Protein AF-A0A5J4S7I5-F1 (afdb_monomer_lite)

Radius of gyration: 50.74 Å; chains: 1; bounding box: 81×91×160 Å

Secondary structure (DSSP, 8-state):
--------------------------PPP-EEEE--S-EEE-TTS--SS--EEEEEESSS-EEEEESSTTEEEEE-SSEEEEEEPPP-SSSPPPPEEEEEEETTSPPEEEEEEEPPP-PPPP-EEEEEEEE--S--EEETTPPP--TT-EEEEEESSS--EEEPP-GGGEE---SS-EEEEEEEEETTEEEEEEEEEE---PPEEEEE-SS-EEEEEEE--SSEEEEEESSTTEEES-SEEESSEEEEEEE----SSS-EEEEEEEE-SSSPEEEEEEEPPPP------EEE-TTS-EESS--TT--B--TT-EEEEE--SSSS-EEEEEEEES--TTTTBTTSHHHHHHHHHHHHHHHSTTGGGGGGGEEEEEE----S--S-TTB-TT--B--GGGTHIIIIIHHHHHT-TTS-GGGSGGGEEEEEEESS-----EEESSSEEEEEE-BTT-S-HHHHIIIIIIIIIIT-PPP-PPPPS---TTS--S-------SS----SS---TTSBSSHHHHHHHHHHHTSTT-HHHHHHHTT-EEEE--TTSSS--EEEE--SS-TTTSTT-----HHHHHHHHHHHHHHTT----HHHHHHHHHHHTGGG-S-HHHHTT-TT---SSPBPPTTS--TTGGG--

pLDDT: mean 78.35, std 19.62, range [24.8, 98.38]

Sequence (641 aa):
MKKVYHLVVIATAALITFGGCNEDKDEAAMLTVSPVDAVEFAADGTTTSAVTFTVTTNQSEWDATSNQTWLTVKKSATSFTLSAEAHTSTTAPEAATVTVTAGTAQAITINVTQAAYVPGAPELQSIAVTAPPAKTNYNVGDVIDLAGLVVTGTYNIGEPQALTVTDADVTYDFSTAGAKTVTITIGGKTTTFDVVVDEIISPTFISALSAEGQYAHTIIADGAWTASSSESWCDLSHASGSGNATLTIHVAAHTEKTPRSATITITGAGEPYSITVAQMPVFVIDRNLSWTEADGTPHTTIPADKNQWNNGEVLEYKKATKGAGVNLVIIGDAFNQMELAVGSVYETSSKELADMFLRMPVVRDYQEYFNIYILMWNFNKSGLFNEYPDGSFENLLGGKAYTVFNPRIDAMPQLADKDKGQNTTVIYNANGWAGGYMTTQTYNYASYQFSIAESNPVYWMIHECTGHAFASLGDEYLAPEDITEWEVTDWTPPLITPEVKPIEWNWAQNCRVAPWSENAWDAMIARPGNAGYAANIDGYRQIDNTHWAEPAYIWKNQTASNYMRVNPSISSDPWLRFLVYKRIMELAQEPYSVANFLENDNKQGYTKVDDWYAFLGLTGWQHSFPVHNHEQPSPYALWDK

InterPro domains:
  IPR013783 Immunoglobulin-like fold [G3DSA:2.60.40.10] (24-114)
  IPR013783 Immunoglobulin-like fold [G3DSA:2.60.40.10] (199-279)
  IPR022038 Ig-like domain, bacterial type [PF07523] (132-197)
  IPR024079 Metallopeptidase, catalytic domain superfamily [G3DSA:3.40.390.10] (316-566)
  IPR024361 Bacteroidetes-Associated Carbohydrate-binding Often N-terminal [PF13004] (224-279)
  IPR024361 Bacteroidetes-Associated Carbohydrate-binding Often N-terminal [PF19190] (32-114)
  IPR024361 Bacteroidetes-Associated Carbohydrate-binding Often N-terminal [cd14948] (31-115)
  IPR024361 Bacteroidetes-Associated Carbohydrate-binding Often N-terminal [cd14948] (201-279)

Foldseek 3Di:
DDDDDDDDDDDDDDDDDDDDDDDPPDDPKDKDKPPQAAFEAELQFDGPDDFKIFIDIPAPDKDKDKPDPQWDWADDPGIIGITGHHHAAQDWDDKIWIWMDGDPDDIRIHIYTYHGDDDDDWDFDAKEFPWAAPAQEAAQPDDDDCHGTWMWTDTPDDDIDTDDFDPVQKDWHSNDFAKTKIWGADPNHIYIDIGGYDYPLDAAEAEAELAKDKDKDKDAAQFKKAKDKPDPQWDWPHGIDTHIDIIMITHHHAAAQAKDWMWMWMDDPDDIHIHIYIYHYDFDADFQWWKADLQGRIDRGHDPPQFFDDANIKTFLDDAPAFPAQAEEEEEDFAARSCRTGRHVLVQLLNVLVVLLCLAFLSVVRVNRHTYMYGDDHQLGAADVQQHPVRGRDDPVRCCCPVPVLVSVVSRPVADPVCWFQSYFYEYEYRYDDDFDWDHDRYTYTYAYQAPPPPARSLSSCQRRLACRQLQAAAPAADDPDDDPPPPPDDQDPACDPPDDPPPDSHRPQKDQDCPVVVQVCVLCVDPPCVLLCVQFVVAFAFGQDPHHDRGGITHGDRVADSRYDPPGSAHRLVSSVSSNVSSCVSSVHDDDSVVSVVVCVVLVSSVDPDPCVSSVNVVDHRPDHRYHPVDGRSCRSSSD

Structure (mmCIF, N/CA/C/O backbone):
data_AF-A0A5J4S7I5-F1
#
_entry.id   AF-A0A5J4S7I5-F1
#
loop_
_atom_site.group_PDB
_atom_site.id
_atom_site.type_symbol
_atom_site.label_atom_id
_atom_site.label_alt_id
_atom_site.label_comp_id
_atom_site.label_asym_id
_atom_site.label_entity_id
_atom_site.label_seq_id
_atom_site.pdbx_PDB_ins_code
_atom_site.Cartn_x
_atom_site.Cartn_y
_atom_site.Cartn_z
_atom_site.occupancy
_atom_site.B_iso_or_equiv
_atom_site.auth_seq_id
_atom_site.auth_comp_id
_atom_site.auth_asym_id
_atom_site.auth_atom_id
_atom_site.pdbx_PDB_model_num
ATOM 1 N N . MET A 1 1 ? 13.832 -63.086 -67.120 1.00 33.47 1 MET A N 1
ATOM 2 C CA . MET A 1 1 ? 13.139 -64.135 -67.902 1.00 33.47 1 MET A CA 1
ATOM 3 C C . MET A 1 1 ? 13.103 -63.722 -69.372 1.00 33.47 1 MET A C 1
ATOM 5 O O . MET A 1 1 ? 12.802 -62.572 -69.632 1.00 33.47 1 MET A O 1
ATOM 9 N N . LYS A 1 2 ? 13.411 -64.668 -70.276 1.00 30.09 2 LYS A N 1
ATOM 10 C CA . LYS A 1 2 ? 13.006 -64.770 -71.702 1.00 30.09 2 LYS A CA 1
ATOM 11 C C . LYS A 1 2 ? 13.313 -63.619 -72.694 1.00 30.09 2 LYS A C 1
ATOM 13 O O . LYS A 1 2 ? 12.483 -62.767 -72.953 1.00 30.09 2 LYS A O 1
ATOM 18 N N . LYS A 1 3 ? 14.508 -63.664 -73.295 1.00 27.56 3 LYS A N 1
ATOM 19 C CA . LYS A 1 3 ? 14.827 -64.150 -74.665 1.00 27.56 3 LYS A CA 1
ATOM 20 C C . LYS A 1 3 ? 13.734 -64.119 -75.788 1.00 27.56 3 LYS A C 1
ATOM 22 O O . LYS A 1 3 ? 12.762 -64.858 -75.670 1.00 27.56 3 LYS A O 1
ATOM 27 N N . VAL A 1 4 ? 14.110 -63.486 -76.927 1.00 27.44 4 VAL A N 1
ATOM 28 C CA . VAL A 1 4 ? 13.816 -63.762 -78.382 1.00 27.44 4 VAL A CA 1
ATOM 29 C C . VAL A 1 4 ? 12.379 -63.420 -78.881 1.00 27.44 4 VAL A C 1
ATOM 31 O O . VAL A 1 4 ? 11.447 -63.597 -78.115 1.00 27.44 4 VAL A O 1
ATOM 34 N N . TYR A 1 5 ? 12.057 -62.856 -80.066 1.00 26.19 5 TYR A N 1
ATOM 35 C CA . TYR A 1 5 ? 12.328 -63.143 -81.502 1.00 26.19 5 TYR A CA 1
ATOM 36 C C . TYR A 1 5 ? 11.896 -61.906 -82.344 1.00 26.19 5 TYR A C 1
ATOM 38 O O . TYR A 1 5 ? 10.895 -61.287 -82.013 1.00 26.19 5 TYR A O 1
ATOM 46 N N . HIS A 1 6 ? 12.714 -61.362 -83.254 1.00 25.56 6 HIS A N 1
ATOM 47 C CA . HIS A 1 6 ? 12.928 -61.669 -84.690 1.00 25.56 6 HIS A CA 1
ATOM 48 C C . HIS A 1 6 ? 12.315 -60.641 -85.651 1.00 25.56 6 HIS A C 1
ATOM 50 O O . HIS A 1 6 ? 11.110 -60.437 -85.725 1.00 25.56 6 HIS A O 1
ATOM 56 N N . LEU A 1 7 ? 13.228 -60.089 -86.441 1.00 30.33 7 LEU A N 1
ATOM 57 C CA . LEU A 1 7 ? 13.061 -59.395 -87.704 1.00 30.33 7 LEU A CA 1
ATOM 58 C C . LEU A 1 7 ? 12.949 -60.448 -88.821 1.00 30.33 7 LEU A C 1
ATOM 60 O O . LEU A 1 7 ? 13.941 -61.128 -89.055 1.00 30.33 7 LEU A O 1
ATOM 64 N N . VAL A 1 8 ? 11.800 -60.583 -89.499 1.00 26.22 8 VAL A N 1
ATOM 65 C CA . VAL A 1 8 ? 11.675 -61.211 -90.838 1.00 26.22 8 VAL A CA 1
ATOM 66 C C . VAL A 1 8 ? 10.379 -60.751 -91.529 1.00 26.22 8 VAL A C 1
ATOM 68 O O . VAL A 1 8 ? 9.308 -61.127 -91.072 1.00 26.22 8 VAL A O 1
ATOM 71 N N . VAL A 1 9 ? 10.499 -60.045 -92.664 1.00 24.80 9 VAL A N 1
ATOM 72 C CA . VAL A 1 9 ? 9.713 -60.178 -93.925 1.00 24.80 9 VAL A CA 1
ATOM 73 C C . VAL A 1 9 ? 10.630 -59.593 -95.024 1.00 24.80 9 VAL A C 1
ATOM 75 O O . VAL A 1 9 ? 10.950 -58.415 -94.965 1.00 24.80 9 VAL A O 1
ATOM 78 N N . ILE A 1 10 ? 11.390 -60.367 -95.809 1.00 28.58 10 ILE A N 1
ATOM 79 C CA . ILE A 1 10 ? 11.080 -61.185 -97.007 1.00 28.58 10 ILE A CA 1
ATOM 80 C C . ILE A 1 10 ? 10.672 -60.383 -98.265 1.00 28.58 10 ILE A C 1
ATOM 82 O O . ILE A 1 10 ? 9.523 -60.006 -98.440 1.00 28.58 10 ILE A O 1
ATOM 86 N N . ALA A 1 11 ? 11.678 -60.268 -99.145 1.00 27.06 11 ALA A N 1
ATOM 87 C CA . ALA A 1 11 ? 11.732 -60.559 -100.586 1.00 27.06 11 ALA A CA 1
ATOM 88 C C . ALA A 1 11 ? 10.885 -59.780 -101.607 1.00 27.06 11 ALA A C 1
ATOM 90 O O . ALA A 1 11 ? 9.661 -59.822 -101.617 1.00 27.06 11 ALA A O 1
ATOM 91 N N . THR A 1 12 ? 11.563 -59.367 -102.682 1.00 27.09 12 THR A N 1
ATOM 92 C CA . THR A 1 12 ? 11.423 -60.096 -103.956 1.00 27.09 12 THR A CA 1
ATOM 93 C C . THR A 1 12 ? 12.652 -59.911 -104.846 1.00 27.09 12 THR A C 1
ATOM 95 O O . THR A 1 12 ? 13.116 -58.800 -105.076 1.00 27.09 12 THR A O 1
ATOM 98 N N . ALA A 1 13 ? 13.182 -61.034 -105.333 1.00 35.88 13 ALA A N 1
ATOM 99 C CA . ALA A 1 13 ? 14.128 -61.103 -106.436 1.00 35.88 13 ALA A CA 1
ATOM 100 C C . ALA A 1 13 ? 13.349 -61.384 -107.728 1.00 35.88 13 ALA A C 1
ATOM 102 O O . ALA A 1 13 ? 12.449 -62.223 -107.725 1.00 35.88 13 ALA A O 1
ATOM 103 N N . ALA A 1 14 ? 13.734 -60.748 -108.832 1.00 28.09 14 ALA A N 1
ATOM 104 C CA . ALA A 1 14 ? 13.410 -61.217 -110.172 1.00 28.09 14 ALA A CA 1
ATOM 105 C C . ALA A 1 14 ? 14.624 -60.996 -111.081 1.00 28.09 14 ALA A C 1
ATOM 107 O O . ALA A 1 14 ? 15.100 -59.879 -111.259 1.00 28.09 14 ALA A O 1
ATOM 108 N N . LEU A 1 15 ? 15.128 -62.105 -111.613 1.00 35.09 15 LEU A N 1
ATOM 109 C CA . LEU A 1 15 ? 16.200 -62.198 -112.591 1.00 35.09 15 LEU A CA 1
ATOM 110 C C . LEU A 1 15 ? 15.547 -62.425 -113.962 1.00 35.09 15 LEU A C 1
ATOM 112 O O . LEU A 1 15 ? 14.914 -63.462 -114.133 1.00 35.09 15 LEU A O 1
ATOM 116 N N . ILE A 1 16 ? 15.713 -61.518 -114.930 1.00 33.88 16 ILE A N 1
ATOM 117 C CA . ILE A 1 16 ? 15.636 -61.825 -116.372 1.00 33.88 16 ILE A CA 1
ATOM 118 C C . ILE A 1 16 ? 16.713 -61.000 -117.086 1.00 33.88 16 ILE A C 1
ATOM 120 O O . ILE A 1 16 ? 16.915 -59.822 -116.800 1.00 33.88 16 ILE A O 1
ATOM 124 N N . THR A 1 17 ? 17.437 -61.669 -117.974 1.00 32.50 17 THR A N 1
ATOM 125 C CA . THR A 1 17 ? 18.637 -61.228 -118.681 1.00 32.50 17 THR A CA 1
ATOM 126 C C . THR A 1 17 ? 18.371 -60.770 -120.128 1.00 32.50 17 THR A C 1
ATOM 128 O O . THR A 1 17 ? 17.426 -61.219 -120.767 1.00 32.50 17 THR A O 1
ATOM 131 N N . PHE A 1 18 ? 19.335 -59.978 -120.626 1.00 33.41 18 PHE A N 1
ATOM 132 C CA . PHE A 1 18 ? 19.782 -59.717 -122.013 1.00 33.41 18 PHE A CA 1
ATOM 133 C C . PHE A 1 18 ? 19.080 -58.705 -122.942 1.00 33.41 18 PHE A C 1
ATOM 135 O O . PHE A 1 18 ? 17.884 -58.759 -123.196 1.00 33.41 18 PHE A O 1
ATOM 142 N N . GLY A 1 19 ? 19.948 -57.890 -123.573 1.00 30.25 19 GLY A N 1
ATOM 143 C CA . GLY A 1 19 ? 19.715 -57.049 -124.757 1.00 30.25 19 GLY A CA 1
ATOM 144 C C . GLY A 1 19 ? 19.405 -55.602 -124.373 1.00 30.25 19 GLY A C 1
ATOM 145 O O . GLY A 1 19 ? 18.298 -55.314 -123.959 1.00 30.25 19 GLY A O 1
ATOM 146 N N . GLY A 1 20 ? 20.333 -54.647 -124.377 1.00 34.91 20 GLY A N 1
ATOM 147 C CA . GLY A 1 20 ? 21.226 -54.303 -125.477 1.00 34.91 20 GLY A CA 1
ATOM 148 C C . GLY A 1 20 ? 20.785 -52.952 -126.042 1.00 34.91 20 GLY A C 1
ATOM 149 O O . GLY A 1 20 ? 19.928 -52.932 -126.911 1.00 34.91 20 GLY A O 1
ATOM 150 N N . CYS A 1 21 ? 21.336 -51.859 -125.505 1.00 32.56 21 CYS A N 1
ATOM 151 C CA . CYS A 1 21 ? 21.555 -50.560 -126.156 1.00 32.56 21 CYS A CA 1
ATOM 152 C C . CYS A 1 21 ? 22.207 -49.621 -125.128 1.00 32.56 21 CYS A C 1
ATOM 154 O O . CYS A 1 21 ? 21.696 -49.474 -124.021 1.00 32.56 21 CYS A O 1
ATOM 156 N N . ASN A 1 22 ? 23.361 -49.049 -125.483 1.00 48.72 22 ASN A N 1
ATOM 157 C CA . ASN A 1 22 ? 24.031 -47.993 -124.724 1.00 48.72 22 ASN A CA 1
ATOM 158 C C . ASN A 1 22 ? 23.115 -46.763 -124.681 1.00 48.72 22 ASN A C 1
ATOM 160 O O . ASN A 1 22 ? 23.067 -45.992 -125.635 1.00 48.72 22 ASN A O 1
ATOM 164 N N . GLU A 1 23 ? 22.401 -46.602 -123.577 1.00 46.56 23 GLU A N 1
ATOM 165 C CA . GLU A 1 23 ? 21.994 -45.302 -123.063 1.00 46.56 23 GLU A CA 1
ATOM 166 C C . GLU A 1 23 ? 22.787 -45.128 -121.772 1.00 46.56 23 GLU A C 1
ATOM 168 O O . GLU A 1 23 ? 22.776 -46.031 -120.928 1.00 46.56 23 GLU A O 1
ATOM 173 N N . ASP A 1 24 ? 23.523 -44.024 -121.648 1.00 46.84 24 ASP A N 1
ATOM 174 C CA . ASP A 1 24 ? 24.124 -43.609 -120.385 1.00 46.84 24 ASP A CA 1
ATOM 175 C C . ASP A 1 24 ? 22.990 -43.503 -119.357 1.00 46.84 24 ASP A C 1
ATOM 177 O O . ASP A 1 24 ? 22.219 -42.546 -119.338 1.00 46.84 24 ASP A O 1
ATOM 181 N N . LYS A 1 25 ? 22.805 -44.559 -118.560 1.00 47.78 25 LYS A N 1
ATOM 182 C CA . LYS A 1 25 ? 21.863 -44.548 -117.448 1.00 47.78 25 LYS A CA 1
ATOM 183 C C . LYS A 1 25 ? 22.503 -43.707 -116.360 1.00 47.78 25 LYS A C 1
ATOM 185 O O . LYS A 1 25 ? 23.410 -44.198 -115.692 1.00 47.78 25 LYS A O 1
ATOM 190 N N . ASP A 1 26 ? 22.031 -42.477 -116.193 1.00 60.00 26 ASP A N 1
ATOM 191 C CA . ASP A 1 26 ? 22.332 -41.685 -115.002 1.00 60.00 26 ASP A CA 1
ATOM 192 C C . ASP A 1 26 ? 22.056 -42.553 -113.762 1.00 60.00 26 ASP A C 1
ATOM 194 O O . ASP A 1 26 ? 20.929 -43.015 -113.541 1.00 60.00 26 ASP A O 1
ATOM 198 N N . GLU A 1 27 ? 23.102 -42.857 -112.987 1.00 67.62 27 GLU A N 1
ATOM 199 C CA . GLU A 1 27 ? 22.958 -43.566 -111.718 1.00 67.62 27 GLU A CA 1
ATOM 200 C C . GLU A 1 27 ? 22.015 -42.771 -110.807 1.00 67.62 27 GLU A C 1
ATOM 202 O O . GLU A 1 27 ? 22.157 -41.556 -110.652 1.00 67.62 27 GLU A O 1
ATOM 207 N N . ALA A 1 28 ? 21.046 -43.451 -110.184 1.00 79.81 28 ALA A N 1
ATOM 208 C CA . ALA A 1 28 ? 20.116 -42.801 -109.268 1.00 79.81 28 ALA A CA 1
ATOM 209 C C . ALA A 1 28 ? 20.882 -42.067 -108.152 1.00 79.81 28 ALA A C 1
ATOM 211 O O . ALA A 1 28 ? 21.830 -42.611 -107.576 1.00 79.81 28 ALA A O 1
ATOM 212 N N . ALA A 1 29 ? 20.471 -40.834 -107.848 1.00 84.81 29 ALA A N 1
ATOM 213 C CA . ALA A 1 29 ? 21.138 -40.009 -106.851 1.00 84.81 29 ALA A CA 1
ATOM 214 C C . ALA A 1 29 ? 21.054 -40.652 -105.457 1.00 84.81 29 ALA A C 1
ATOM 216 O O . ALA A 1 29 ? 19.970 -40.924 -104.940 1.00 84.81 29 ALA A O 1
ATOM 217 N N . MET A 1 30 ? 22.214 -40.892 -104.849 1.00 88.88 30 MET A N 1
ATOM 218 C CA . MET A 1 30 ? 22.373 -41.539 -103.550 1.00 88.88 30 MET A CA 1
ATOM 219 C C . MET A 1 30 ? 22.826 -40.516 -102.511 1.00 88.88 30 MET A C 1
ATOM 221 O O . MET A 1 30 ? 23.761 -39.759 -102.761 1.00 88.88 30 MET A O 1
ATOM 225 N N . LEU A 1 31 ? 22.224 -40.540 -101.322 1.00 94.75 31 LEU A N 1
ATOM 226 C CA . LEU A 1 31 ? 22.698 -39.811 -100.147 1.00 94.75 31 LEU A CA 1
ATOM 227 C C . LEU A 1 31 ? 22.458 -40.654 -98.894 1.00 94.75 31 LEU A C 1
ATOM 229 O O . LEU A 1 31 ? 21.335 -41.080 -98.635 1.00 94.75 31 LEU A O 1
ATOM 233 N N . THR A 1 32 ? 23.504 -40.870 -98.102 1.00 92.75 32 THR A N 1
ATOM 234 C CA . THR A 1 32 ? 23.401 -41.463 -96.764 1.00 92.75 32 THR A CA 1
ATOM 235 C C . THR A 1 32 ? 24.238 -40.674 -95.770 1.00 92.75 32 THR A C 1
ATOM 237 O O . THR A 1 32 ? 25.364 -40.279 -96.084 1.00 92.75 32 THR A O 1
ATOM 240 N N . VAL A 1 33 ? 23.709 -40.499 -94.561 1.00 91.81 33 VAL A N 1
ATOM 241 C CA . VAL A 1 33 ? 24.402 -39.881 -93.426 1.00 91.81 33 VAL A CA 1
ATOM 242 C C . VAL A 1 33 ? 24.494 -40.911 -92.303 1.00 91.81 33 VAL A C 1
ATOM 244 O O . VAL A 1 33 ? 23.564 -41.691 -92.120 1.00 91.81 33 VAL A O 1
ATOM 247 N N . SER A 1 34 ? 25.613 -40.961 -91.583 1.00 89.31 34 SER A N 1
ATOM 248 C CA . SER A 1 34 ? 25.765 -41.823 -90.406 1.00 89.31 34 SER A CA 1
ATOM 249 C C . SER A 1 34 ? 26.576 -41.116 -89.315 1.00 89.31 34 SER A C 1
ATOM 251 O O . SER A 1 34 ? 27.662 -40.616 -89.627 1.00 89.31 34 SER A O 1
ATOM 253 N N . PRO A 1 35 ? 26.120 -41.119 -88.047 1.00 88.06 35 PRO A N 1
ATOM 254 C CA . PRO A 1 35 ? 24.814 -41.616 -87.570 1.00 88.06 35 PRO A CA 1
ATOM 255 C C . PRO A 1 35 ? 23.637 -40.717 -88.019 1.00 88.06 35 PRO A C 1
ATOM 257 O O . PRO A 1 35 ? 23.865 -39.667 -88.603 1.00 88.06 35 PRO A O 1
ATOM 260 N N . VAL A 1 36 ? 22.380 -41.111 -87.781 1.00 80.62 36 VAL A N 1
ATOM 261 C CA . VAL A 1 36 ? 21.183 -40.253 -88.015 1.00 80.62 36 VAL A CA 1
ATOM 262 C C . VAL A 1 36 ? 20.360 -40.025 -86.746 1.00 80.62 36 VAL A C 1
ATOM 264 O O . VAL A 1 36 ? 19.221 -39.564 -86.810 1.00 80.62 36 VAL A O 1
ATOM 267 N N . ASP A 1 37 ? 20.930 -40.363 -85.593 1.00 82.81 37 ASP A N 1
ATOM 268 C CA . ASP A 1 37 ? 20.271 -40.200 -84.303 1.00 82.81 37 ASP A CA 1
ATOM 269 C C . ASP A 1 37 ? 20.120 -38.714 -83.945 1.00 82.81 37 ASP A C 1
ATOM 271 O O . ASP A 1 37 ? 20.906 -37.865 -84.378 1.00 82.81 37 ASP A O 1
ATOM 275 N N . ALA A 1 38 ? 19.101 -38.403 -83.141 1.00 83.31 38 ALA A N 1
ATOM 276 C CA . ALA A 1 38 ? 18.915 -37.059 -82.610 1.00 83.31 38 ALA A CA 1
ATOM 277 C C . ALA A 1 38 ? 20.097 -36.659 -81.709 1.00 83.31 38 ALA A C 1
ATOM 279 O O . ALA A 1 38 ? 20.642 -37.491 -80.982 1.00 83.31 38 ALA A O 1
ATOM 280 N N . VAL A 1 39 ? 20.477 -35.380 -81.748 1.00 91.25 39 VAL A N 1
ATOM 281 C CA . VAL A 1 39 ? 21.569 -34.831 -80.928 1.00 91.25 39 VAL A CA 1
ATOM 282 C C . VAL A 1 39 ? 20.996 -33.935 -79.842 1.00 91.25 39 VAL A C 1
ATOM 284 O O . VAL A 1 39 ? 20.209 -33.035 -80.120 1.00 91.25 39 VAL A O 1
ATOM 287 N N . GLU A 1 40 ? 21.434 -34.136 -78.605 1.00 92.69 40 GLU A N 1
ATOM 288 C CA . GLU A 1 40 ? 20.999 -33.327 -77.466 1.00 92.69 40 GLU A CA 1
ATOM 289 C C . GLU A 1 40 ? 22.188 -32.581 -76.858 1.00 92.69 40 GLU A C 1
ATOM 291 O O . GLU A 1 40 ? 23.180 -33.198 -76.469 1.00 92.69 40 GLU A O 1
ATOM 296 N N . PHE A 1 41 ? 22.090 -31.256 -76.769 1.00 94.12 41 PHE A N 1
ATOM 297 C CA . PHE A 1 41 ? 23.050 -30.397 -76.080 1.00 94.12 41 PHE A CA 1
ATOM 298 C C . PHE A 1 41 ? 22.530 -29.992 -74.693 1.00 94.12 41 PHE A C 1
ATOM 300 O O . PHE A 1 41 ? 21.351 -29.683 -74.509 1.00 94.12 41 PHE A O 1
ATOM 307 N N . ALA A 1 42 ? 23.423 -29.943 -73.709 1.00 90.75 42 ALA A N 1
ATOM 308 C CA . ALA A 1 42 ? 23.170 -29.262 -72.448 1.00 90.75 42 ALA A CA 1
ATOM 309 C C . ALA A 1 42 ? 23.133 -27.736 -72.659 1.00 90.75 42 ALA A C 1
ATOM 311 O O . ALA A 1 42 ? 23.583 -27.212 -73.684 1.00 90.75 42 ALA A O 1
ATOM 312 N N . ALA A 1 43 ? 22.598 -27.006 -71.676 1.00 86.50 43 ALA A N 1
ATOM 313 C CA . ALA A 1 43 ? 22.496 -25.549 -71.748 1.00 86.50 43 ALA A CA 1
ATOM 314 C C . ALA A 1 43 ? 23.867 -24.869 -71.925 1.00 86.50 43 ALA A C 1
ATOM 316 O O . ALA A 1 43 ? 23.950 -23.833 -72.561 1.00 86.50 43 ALA A O 1
ATOM 317 N N . ASP A 1 44 ? 24.962 -25.464 -71.449 1.00 86.50 44 ASP A N 1
ATOM 318 C CA . ASP A 1 44 ? 26.322 -24.934 -71.632 1.00 86.50 44 ASP A CA 1
ATOM 319 C C . ASP A 1 44 ? 26.937 -25.216 -73.020 1.00 86.50 44 ASP A C 1
ATOM 321 O O . ASP A 1 44 ? 28.078 -24.837 -73.280 1.00 86.50 44 ASP A O 1
ATOM 325 N N . GLY A 1 45 ? 26.190 -25.868 -73.918 1.00 87.31 45 GLY A N 1
ATOM 326 C CA . GLY A 1 45 ? 26.637 -26.217 -75.267 1.00 87.31 45 GLY A CA 1
ATOM 327 C C . GLY A 1 45 ? 27.442 -27.519 -75.347 1.00 87.31 45 GLY A C 1
ATOM 328 O O . GLY A 1 45 ? 27.954 -27.857 -76.416 1.00 87.31 45 GLY A O 1
ATOM 329 N N . THR A 1 46 ? 27.552 -28.283 -74.254 1.00 88.00 46 THR A N 1
ATOM 330 C CA . THR A 1 46 ? 28.216 -29.596 -74.251 1.00 88.00 46 THR A CA 1
ATOM 331 C C . THR A 1 46 ? 27.258 -30.730 -74.624 1.00 88.00 46 THR A C 1
ATOM 333 O O . THR A 1 46 ? 26.044 -30.632 -74.458 1.00 88.00 46 THR A O 1
ATOM 336 N N . THR A 1 47 ? 27.786 -31.835 -75.155 1.00 85.06 47 THR A N 1
ATOM 337 C CA . THR A 1 47 ? 27.004 -33.051 -75.429 1.00 85.06 47 THR A CA 1
ATOM 338 C C . THR A 1 47 ? 27.865 -34.297 -75.265 1.00 85.06 47 THR A C 1
ATOM 340 O O . THR A 1 47 ? 29.080 -34.266 -75.465 1.00 85.06 47 THR A O 1
ATOM 343 N N . THR A 1 48 ? 27.229 -35.406 -74.900 1.00 74.94 48 THR A N 1
ATOM 344 C CA . THR A 1 48 ? 27.834 -36.744 -74.855 1.00 74.94 48 THR A CA 1
ATOM 345 C C . THR A 1 48 ? 27.595 -37.536 -76.144 1.00 74.94 48 THR A C 1
ATOM 347 O O . THR A 1 48 ? 28.179 -38.606 -76.319 1.00 74.94 48 THR A O 1
ATOM 350 N N . SER A 1 49 ? 26.756 -37.019 -77.050 1.00 76.50 49 SER A N 1
ATOM 351 C CA . SER A 1 49 ? 26.429 -37.653 -78.329 1.00 76.50 49 SER A CA 1
ATOM 352 C C . SER A 1 49 ? 27.520 -37.409 -79.374 1.00 76.50 49 SER A C 1
ATOM 354 O O . SER A 1 49 ? 28.212 -36.391 -79.357 1.00 76.50 49 SER A O 1
ATOM 356 N N . ALA A 1 50 ? 27.677 -38.341 -80.318 1.00 68.00 50 ALA A N 1
ATOM 357 C CA . ALA A 1 50 ? 28.604 -38.163 -81.430 1.00 68.00 50 ALA A CA 1
ATOM 358 C C . ALA A 1 50 ? 28.132 -37.009 -82.329 1.00 68.00 50 ALA A C 1
ATOM 360 O O . ALA A 1 50 ? 27.101 -37.104 -82.984 1.00 68.00 50 ALA A O 1
ATOM 361 N N . VAL A 1 51 ? 28.911 -35.928 -82.386 1.00 83.88 51 VAL A N 1
ATOM 362 C CA . VAL A 1 51 ? 28.599 -34.745 -83.209 1.00 83.88 51 VAL A CA 1
ATOM 363 C C . VAL A 1 51 ? 29.277 -34.760 -84.574 1.00 83.88 51 VAL A C 1
ATOM 365 O O . VAL A 1 51 ? 29.279 -33.737 -85.244 1.00 83.88 51 VAL A O 1
ATOM 368 N N . THR A 1 52 ? 29.893 -35.875 -84.980 1.00 89.94 52 THR A N 1
ATOM 369 C CA . THR A 1 52 ? 30.536 -36.025 -86.295 1.00 89.94 52 THR A CA 1
ATOM 370 C C . THR A 1 52 ? 29.733 -36.980 -87.160 1.00 89.94 52 THR A C 1
ATOM 372 O O . THR A 1 52 ? 29.517 -38.130 -86.786 1.00 89.94 52 THR A O 1
ATOM 375 N N . PHE A 1 53 ? 29.351 -36.505 -88.338 1.00 92.81 53 PHE A N 1
ATOM 376 C CA . PHE A 1 53 ? 28.476 -37.197 -89.272 1.00 92.81 53 PHE A CA 1
ATOM 377 C C . PHE A 1 53 ? 29.218 -37.452 -90.575 1.00 92.81 53 PHE A C 1
ATOM 379 O O . PHE A 1 53 ? 29.751 -36.514 -91.163 1.00 92.81 53 PHE A O 1
ATOM 386 N N . THR A 1 54 ? 29.266 -38.697 -91.041 1.00 93.00 54 THR A N 1
ATOM 387 C CA . THR A 1 54 ? 29.838 -39.046 -92.350 1.00 93.00 54 THR A CA 1
ATOM 388 C C . THR A 1 54 ? 28.765 -38.961 -93.425 1.00 93.00 54 THR A C 1
ATOM 390 O O . THR A 1 54 ? 27.689 -39.531 -93.263 1.00 93.00 54 THR A O 1
ATOM 393 N N . VAL A 1 55 ? 29.074 -38.278 -94.527 1.00 93.75 55 VAL A N 1
ATOM 394 C CA . VAL A 1 55 ? 28.202 -38.127 -95.695 1.00 93.75 55 VAL A CA 1
ATOM 395 C C . VAL A 1 55 ? 28.761 -38.968 -96.835 1.00 93.75 55 VAL A C 1
ATOM 397 O O . VAL A 1 55 ? 29.933 -38.852 -97.186 1.00 93.75 55 VAL A O 1
ATOM 400 N N . THR A 1 56 ? 27.928 -39.828 -97.415 1.00 92.88 56 THR A N 1
ATOM 401 C CA . THR A 1 56 ? 28.262 -40.608 -98.614 1.00 92.88 56 THR A CA 1
ATOM 402 C C . THR A 1 56 ? 27.233 -40.312 -99.694 1.00 92.88 56 THR A C 1
ATOM 404 O O . THR A 1 56 ? 26.033 -40.459 -99.467 1.00 92.88 56 THR A O 1
ATOM 407 N N . THR A 1 57 ? 27.702 -39.868 -100.858 1.00 92.12 57 THR A N 1
ATOM 408 C CA . THR A 1 57 ? 26.864 -39.552 -102.016 1.00 92.12 57 THR A CA 1
ATOM 409 C C . THR A 1 57 ? 27.608 -39.843 -103.318 1.00 92.12 57 THR A C 1
ATOM 411 O O . THR A 1 57 ? 28.835 -39.776 -103.349 1.00 92.12 57 THR A O 1
ATOM 414 N N . ASN A 1 58 ? 26.872 -40.170 -104.383 1.00 90.06 58 ASN A N 1
ATOM 415 C CA . ASN A 1 58 ? 27.403 -40.249 -105.750 1.00 90.06 58 ASN A CA 1
ATOM 416 C C . ASN A 1 58 ? 27.242 -38.925 -106.526 1.00 90.06 58 ASN A C 1
ATOM 418 O O . ASN A 1 58 ? 27.514 -38.879 -107.722 1.00 90.06 58 ASN A O 1
ATOM 422 N N . GLN A 1 59 ? 26.781 -37.860 -105.865 1.00 89.56 59 GLN A N 1
ATOM 423 C CA . GLN A 1 59 ? 26.616 -36.530 -106.450 1.00 89.56 59 GLN A CA 1
ATOM 424 C C . GLN A 1 59 ? 27.904 -35.708 -106.315 1.00 89.56 59 GLN A C 1
ATOM 426 O O . GLN A 1 59 ? 28.683 -35.903 -105.382 1.00 89.56 59 GLN A O 1
ATOM 431 N N . SER A 1 60 ? 28.125 -34.767 -107.239 1.00 84.38 60 SER A N 1
ATOM 432 C CA . SER A 1 60 ? 29.341 -33.939 -107.266 1.00 84.38 60 SER A CA 1
ATOM 433 C C . SER A 1 60 ? 29.463 -32.990 -106.073 1.00 84.38 60 SER A C 1
ATOM 435 O O . SER A 1 60 ? 30.574 -32.596 -105.725 1.00 84.38 60 SER A O 1
ATOM 437 N N . GLU A 1 61 ? 28.338 -32.624 -105.453 1.00 89.56 61 GLU A N 1
ATOM 438 C CA . GLU A 1 61 ? 28.278 -31.710 -104.315 1.00 89.56 61 GLU A CA 1
ATOM 439 C C . GLU A 1 61 ? 27.193 -32.132 -103.317 1.00 89.56 61 GLU A C 1
ATOM 441 O O . GLU A 1 61 ? 26.157 -32.697 -103.687 1.00 89.56 61 GLU A O 1
ATOM 446 N N . TRP A 1 62 ? 27.435 -31.822 -102.045 1.00 95.44 62 TRP A N 1
ATOM 447 C CA . TRP A 1 62 ? 26.476 -31.978 -100.958 1.00 95.44 62 TRP A CA 1
ATOM 448 C C . TRP A 1 62 ? 26.545 -30.785 -100.004 1.00 95.44 62 TRP A C 1
ATOM 450 O O . TRP A 1 62 ? 27.573 -30.108 -99.901 1.00 95.44 62 TRP A O 1
ATOM 460 N N . ASP A 1 63 ? 25.451 -30.543 -99.285 1.00 95.06 63 ASP A N 1
ATOM 461 C CA . ASP A 1 63 ? 25.360 -29.488 -98.280 1.00 95.06 63 ASP A CA 1
ATOM 462 C C . ASP A 1 63 ? 24.681 -29.974 -96.995 1.00 95.06 63 ASP A C 1
ATOM 464 O O . ASP A 1 63 ? 23.896 -30.919 -97.022 1.00 95.06 63 ASP A O 1
ATOM 468 N N . ALA A 1 64 ? 24.988 -29.319 -95.876 1.00 95.50 64 ALA A N 1
ATOM 469 C CA . ALA A 1 64 ? 24.344 -29.497 -94.583 1.00 95.50 64 ALA A CA 1
ATOM 470 C C . ALA A 1 64 ? 24.150 -28.131 -93.916 1.00 95.50 64 ALA A C 1
ATOM 472 O O . ALA A 1 64 ? 25.121 -27.405 -93.684 1.00 95.50 64 ALA A O 1
ATOM 473 N N . THR A 1 65 ? 22.905 -27.792 -93.586 1.00 95.25 65 THR A N 1
ATOM 474 C CA . THR A 1 65 ? 22.536 -26.497 -92.995 1.00 95.25 65 THR A CA 1
ATOM 475 C C . THR A 1 65 ? 21.617 -26.676 -91.790 1.00 95.25 65 THR A C 1
ATOM 477 O O . THR A 1 65 ? 20.825 -27.613 -91.743 1.00 95.25 65 THR A O 1
ATOM 480 N N . SER A 1 66 ? 21.740 -25.788 -90.799 1.00 95.56 66 SER A N 1
ATOM 481 C CA . SER A 1 66 ? 20.835 -25.691 -89.643 1.00 95.56 66 SER A CA 1
ATOM 482 C C . SER A 1 66 ? 19.830 -24.564 -89.873 1.00 95.56 66 SER A C 1
ATOM 484 O O . SER A 1 66 ? 20.193 -23.520 -90.416 1.00 95.56 66 SER A O 1
ATOM 486 N N . ASN A 1 67 ? 18.585 -24.746 -89.430 1.00 95.88 67 ASN A N 1
ATOM 487 C CA . ASN A 1 67 ? 17.577 -23.680 -89.410 1.00 95.88 67 ASN A CA 1
ATOM 488 C C . ASN A 1 67 ? 17.679 -22.752 -88.182 1.00 95.88 67 ASN A C 1
ATOM 490 O O . ASN A 1 67 ? 16.980 -21.744 -88.146 1.00 95.88 67 ASN A O 1
ATOM 494 N N . GLN A 1 68 ? 18.515 -23.077 -87.191 1.00 95.56 68 GLN A N 1
ATOM 495 C CA . GLN A 1 68 ? 18.695 -22.282 -85.971 1.00 95.56 68 GLN A CA 1
ATOM 496 C C . GLN A 1 68 ? 20.106 -21.700 -85.883 1.00 95.56 68 GLN A C 1
ATOM 498 O O . GLN A 1 68 ? 21.083 -22.376 -86.209 1.00 95.56 68 GLN A O 1
ATOM 503 N N . THR A 1 69 ? 20.210 -20.464 -85.388 1.00 92.94 69 THR A N 1
ATOM 504 C CA . THR A 1 69 ? 21.477 -19.717 -85.290 1.00 92.94 69 THR A CA 1
ATOM 505 C C . THR A 1 69 ? 22.354 -20.140 -84.114 1.00 92.94 69 THR A C 1
ATOM 507 O O . THR A 1 69 ? 23.561 -19.947 -84.178 1.00 92.94 69 THR A O 1
ATOM 510 N N . TRP A 1 70 ? 21.774 -20.731 -83.062 1.00 93.38 70 TRP A N 1
ATOM 511 C CA . TRP A 1 70 ? 22.521 -21.222 -81.894 1.00 93.38 70 TRP A CA 1
ATOM 512 C C . TRP A 1 70 ? 23.325 -22.502 -82.188 1.00 93.38 70 TRP A C 1
ATOM 514 O O . TRP A 1 70 ? 24.214 -22.863 -81.416 1.00 93.38 70 TRP A O 1
ATOM 524 N N . LEU A 1 71 ? 23.039 -23.182 -83.309 1.00 95.00 71 LEU A N 1
ATOM 525 C CA . LEU A 1 71 ? 23.697 -24.416 -83.737 1.00 95.00 71 LEU A CA 1
ATOM 526 C C . LEU A 1 71 ? 24.559 -24.180 -84.984 1.00 95.00 71 LEU A C 1
ATOM 528 O O . LEU A 1 71 ? 24.058 -23.870 -86.064 1.00 95.00 71 LEU A O 1
ATOM 532 N N . THR A 1 72 ? 25.862 -24.417 -84.859 1.00 94.75 72 THR A N 1
ATOM 533 C CA . THR A 1 72 ? 26.825 -24.293 -85.957 1.00 94.75 72 THR A CA 1
ATOM 534 C C . THR A 1 72 ? 27.072 -25.640 -86.638 1.00 94.75 72 THR A C 1
ATOM 536 O O . THR A 1 72 ? 27.425 -26.620 -85.982 1.00 94.75 72 THR A O 1
ATOM 539 N N . VAL A 1 73 ? 26.958 -25.668 -87.973 1.00 95.31 73 VAL A N 1
ATOM 540 C CA . VAL A 1 73 ? 27.328 -26.810 -88.828 1.00 95.31 73 VAL A CA 1
ATOM 541 C C . VAL A 1 73 ? 28.666 -26.523 -89.509 1.00 95.31 73 VAL A C 1
ATOM 543 O O . VAL A 1 73 ? 28.775 -25.600 -90.316 1.00 95.31 73 VAL A O 1
ATOM 546 N N . LYS A 1 74 ? 29.695 -27.326 -89.224 1.00 94.31 74 LYS A N 1
ATOM 547 C CA . LYS A 1 74 ? 31.016 -27.202 -89.858 1.00 94.31 74 LYS A CA 1
ATOM 548 C C . LYS A 1 74 ? 31.275 -28.374 -90.799 1.00 94.31 74 LYS A C 1
ATOM 550 O O . LYS A 1 74 ? 31.439 -29.505 -90.353 1.00 94.31 74 LYS A O 1
ATOM 555 N N . LYS A 1 75 ? 31.323 -28.095 -92.101 1.00 93.62 75 LYS A N 1
ATOM 556 C CA . LYS A 1 75 ? 31.509 -29.098 -93.161 1.00 93.62 75 LYS A CA 1
ATOM 557 C C . LYS A 1 75 ? 32.989 -29.378 -93.448 1.00 93.62 75 LYS A C 1
ATOM 559 O O . LYS A 1 75 ? 33.832 -28.486 -93.366 1.00 93.62 75 LYS A O 1
ATOM 564 N N . SER A 1 76 ? 33.256 -30.610 -93.854 1.00 91.06 76 SER A N 1
ATOM 565 C CA . SER A 1 76 ? 34.499 -31.139 -94.423 1.00 91.06 76 SER A CA 1
ATOM 566 C C . SER A 1 76 ? 34.172 -31.842 -95.750 1.00 91.06 76 SER A C 1
ATOM 568 O O . SER A 1 76 ? 33.022 -31.852 -96.167 1.00 91.06 76 SER A O 1
ATOM 570 N N . ALA A 1 77 ? 35.150 -32.453 -96.427 1.00 88.94 77 ALA A N 1
ATOM 571 C CA . ALA A 1 77 ? 34.915 -33.097 -97.728 1.00 88.94 77 ALA A CA 1
ATOM 572 C C . ALA A 1 77 ? 33.853 -34.221 -97.693 1.00 88.94 77 ALA A C 1
ATOM 574 O O . ALA A 1 77 ? 33.024 -34.318 -98.593 1.00 88.94 77 ALA A O 1
ATOM 575 N N . THR A 1 78 ? 33.861 -35.057 -96.650 1.00 92.00 78 THR A N 1
ATOM 576 C CA . THR A 1 78 ? 32.985 -36.242 -96.528 1.00 92.00 78 THR A CA 1
ATOM 577 C C . THR A 1 78 ? 32.256 -36.310 -95.185 1.00 92.00 78 THR A C 1
ATOM 579 O O . THR A 1 78 ? 31.761 -37.364 -94.789 1.00 92.00 78 THR A O 1
ATOM 582 N N . SER A 1 79 ? 32.244 -35.220 -94.419 1.00 92.88 79 SER A N 1
ATOM 583 C CA . SER A 1 79 ? 31.645 -35.198 -93.084 1.00 92.88 79 SER A CA 1
ATOM 584 C C . SER A 1 79 ? 31.263 -33.792 -92.646 1.00 92.88 79 SER A C 1
ATOM 586 O O . SER A 1 79 ? 31.790 -32.819 -93.177 1.00 92.88 79 SER A O 1
ATOM 588 N N . PHE A 1 80 ? 30.430 -33.668 -91.618 1.00 95.00 80 PHE A N 1
ATOM 589 C CA . PHE A 1 80 ? 30.235 -32.408 -90.898 1.00 95.00 80 PHE A CA 1
ATOM 590 C C . PHE A 1 80 ? 30.223 -32.625 -89.386 1.00 95.00 80 PHE A C 1
ATOM 592 O O . PHE A 1 80 ? 29.999 -33.741 -88.913 1.00 95.00 80 PHE A O 1
ATOM 599 N N . THR A 1 81 ? 30.473 -31.550 -88.637 1.00 93.94 81 THR A N 1
ATOM 600 C CA . THR A 1 81 ? 30.354 -31.530 -87.179 1.00 93.94 81 THR A CA 1
ATOM 601 C C . THR A 1 81 ? 29.351 -30.496 -86.694 1.00 93.94 81 THR A C 1
ATOM 603 O O . THR A 1 81 ? 29.204 -29.447 -87.325 1.00 93.94 81 THR A O 1
ATOM 606 N N . LEU A 1 82 ? 28.716 -30.768 -85.554 1.00 94.88 82 LEU A N 1
ATOM 607 C CA . LEU A 1 82 ? 27.791 -29.856 -84.881 1.00 94.88 82 LEU A CA 1
ATOM 608 C C . LEU A 1 82 ? 28.397 -29.296 -83.587 1.00 94.88 82 LEU A C 1
ATOM 610 O O . LEU A 1 82 ? 29.012 -30.034 -82.820 1.00 94.88 82 LEU A O 1
ATOM 614 N N . SER A 1 83 ? 28.189 -28.006 -83.326 1.00 92.19 83 SER A N 1
ATOM 615 C CA . SER A 1 83 ? 28.505 -27.363 -82.042 1.00 92.19 83 SER A CA 1
ATOM 616 C C . SER A 1 83 ? 27.447 -26.321 -81.691 1.00 92.19 83 SER A C 1
ATOM 618 O O . SER A 1 83 ? 27.047 -25.557 -82.569 1.00 92.19 83 SER A O 1
ATOM 620 N N . ALA A 1 84 ? 27.021 -26.274 -80.429 1.00 93.25 84 ALA A N 1
ATOM 621 C CA . ALA A 1 84 ? 26.036 -25.316 -79.931 1.00 93.25 84 ALA A CA 1
ATOM 622 C C . ALA A 1 84 ? 26.697 -24.223 -79.074 1.00 93.25 84 ALA A C 1
ATOM 624 O O . ALA A 1 84 ? 27.655 -24.497 -78.350 1.00 93.25 84 ALA A O 1
ATOM 625 N N . GLU A 1 85 ? 26.182 -22.997 -79.146 1.00 91.06 85 GLU A N 1
ATOM 626 C CA . GLU A 1 85 ? 26.525 -21.936 -78.191 1.00 91.06 85 GLU A CA 1
ATOM 627 C C . GLU A 1 85 ? 25.840 -22.178 -76.837 1.00 91.06 85 GLU A C 1
ATOM 629 O O . GLU A 1 85 ? 24.800 -22.836 -76.762 1.00 91.06 85 GLU A O 1
ATOM 634 N N . ALA A 1 86 ? 26.416 -21.652 -75.753 1.00 88.25 86 ALA A N 1
ATOM 635 C CA . ALA A 1 86 ? 25.795 -21.744 -74.437 1.00 88.25 86 ALA A CA 1
ATOM 636 C C . ALA A 1 86 ? 24.488 -20.933 -74.401 1.00 88.25 86 ALA A C 1
ATOM 638 O O . ALA A 1 86 ? 24.463 -19.741 -74.708 1.00 88.25 86 ALA A O 1
ATOM 639 N N . HIS A 1 87 ? 23.411 -21.582 -73.978 1.00 88.25 87 HIS A N 1
ATOM 640 C CA . HIS A 1 87 ? 22.097 -20.997 -73.786 1.00 88.25 87 HIS A CA 1
ATOM 641 C C . HIS A 1 87 ? 21.918 -20.529 -72.342 1.00 88.25 87 HIS A C 1
ATOM 643 O O . HIS A 1 87 ? 22.056 -21.304 -71.398 1.00 88.25 87 HIS A O 1
ATOM 649 N N . THR A 1 88 ? 21.591 -19.252 -72.156 1.00 83.38 88 THR A N 1
ATOM 650 C CA . THR A 1 88 ? 21.553 -18.593 -70.836 1.00 83.38 88 THR A CA 1
ATOM 651 C C . THR A 1 88 ? 20.139 -18.329 -70.316 1.00 83.38 88 THR A C 1
ATOM 653 O O . THR A 1 88 ? 19.973 -17.803 -69.216 1.00 83.38 88 THR A O 1
ATOM 656 N N . SER A 1 89 ? 19.106 -18.694 -71.081 1.00 82.00 89 SER A N 1
ATOM 657 C CA . SER A 1 89 ? 17.704 -18.485 -70.704 1.00 82.00 89 SER A CA 1
ATOM 658 C C . SER A 1 89 ? 17.092 -19.718 -70.040 1.00 82.00 89 SER A C 1
ATOM 660 O O . SER A 1 89 ? 17.386 -20.861 -70.393 1.00 82.00 89 SER A O 1
ATOM 662 N N . THR A 1 90 ? 16.177 -19.477 -69.101 1.00 79.00 90 THR A N 1
ATOM 663 C CA . THR A 1 90 ? 15.445 -20.507 -68.349 1.00 79.00 90 THR A CA 1
ATOM 664 C C . THR A 1 90 ? 14.355 -21.216 -69.149 1.00 79.00 90 THR A C 1
ATOM 666 O O . THR A 1 90 ? 13.724 -22.147 -68.658 1.00 79.00 90 THR A O 1
ATOM 669 N N . THR A 1 91 ? 14.143 -20.805 -70.399 1.00 82.19 91 THR A N 1
ATOM 670 C CA . THR A 1 91 ? 13.278 -21.492 -71.365 1.00 82.19 91 THR A CA 1
ATOM 671 C C . THR A 1 91 ? 14.149 -22.087 -72.461 1.00 82.19 91 THR A C 1
ATOM 673 O O . THR A 1 91 ? 15.001 -21.377 -72.984 1.00 82.19 91 THR A O 1
ATOM 676 N N . ALA A 1 92 ? 13.957 -23.361 -72.814 1.00 86.94 92 ALA A N 1
ATOM 677 C CA . ALA A 1 92 ? 14.745 -24.016 -73.862 1.00 86.94 92 ALA A CA 1
ATOM 678 C C . ALA A 1 92 ? 14.575 -23.293 -75.216 1.00 86.94 92 ALA A C 1
ATOM 680 O O . ALA A 1 92 ? 13.467 -22.823 -75.504 1.00 86.94 92 ALA A O 1
ATOM 681 N N . PRO A 1 93 ? 15.633 -23.182 -76.044 1.00 91.06 93 PRO A N 1
ATOM 682 C CA . PRO A 1 93 ? 15.502 -22.620 -77.379 1.00 91.06 93 PRO A CA 1
ATOM 683 C C . PRO A 1 93 ? 14.691 -23.569 -78.272 1.00 91.06 93 PRO A C 1
ATOM 685 O O . PRO A 1 93 ? 14.552 -24.762 -77.992 1.00 91.06 93 PRO A O 1
ATOM 688 N N . GLU A 1 94 ? 14.154 -23.040 -79.368 1.00 93.88 94 GLU A N 1
ATOM 689 C CA . GLU A 1 94 ? 13.470 -23.869 -80.357 1.00 93.88 94 GLU A CA 1
ATOM 690 C C . GLU A 1 94 ? 14.441 -24.899 -80.960 1.00 93.88 94 GLU A C 1
ATOM 692 O O . GLU A 1 94 ? 15.608 -24.593 -81.233 1.00 93.88 94 GLU A O 1
ATOM 697 N N . ALA A 1 95 ? 13.955 -26.129 -81.155 1.00 93.31 95 ALA A N 1
ATOM 698 C CA . ALA A 1 95 ? 14.756 -27.221 -81.694 1.00 93.31 95 ALA A CA 1
ATOM 699 C C . ALA A 1 95 ? 15.289 -26.886 -83.097 1.00 93.31 95 ALA A C 1
ATOM 701 O O . ALA A 1 95 ? 14.605 -26.281 -83.930 1.00 93.31 95 ALA A O 1
ATOM 702 N N . ALA A 1 96 ? 16.522 -27.310 -83.361 1.00 94.69 96 ALA A N 1
ATOM 703 C CA . ALA A 1 96 ? 17.160 -27.170 -84.655 1.00 94.69 96 ALA A CA 1
ATOM 704 C C . ALA A 1 96 ? 16.954 -28.428 -85.503 1.00 94.69 96 ALA A C 1
ATOM 706 O O . ALA A 1 96 ? 16.987 -29.555 -85.020 1.00 94.69 96 ALA A O 1
ATOM 707 N N . THR A 1 97 ? 16.764 -28.230 -86.800 1.00 94.69 97 THR A N 1
ATOM 708 C CA . THR A 1 97 ? 16.734 -29.273 -87.820 1.00 94.69 97 THR A CA 1
ATOM 709 C C . THR A 1 97 ? 17.909 -29.050 -88.758 1.00 94.69 97 THR A C 1
ATOM 711 O O . THR A 1 97 ? 17.968 -28.044 -89.468 1.00 94.69 97 THR A O 1
ATOM 714 N N . VAL A 1 98 ? 18.844 -30.000 -88.773 1.00 95.62 98 VAL A N 1
ATOM 715 C CA . VAL A 1 98 ? 19.950 -30.018 -89.732 1.00 95.62 98 VAL A CA 1
ATOM 716 C C . VAL A 1 98 ? 19.495 -30.764 -90.979 1.00 95.62 98 VAL A C 1
ATOM 718 O O . VAL A 1 98 ? 19.141 -31.937 -90.890 1.00 95.62 98 VAL A O 1
ATOM 721 N N . THR A 1 99 ? 19.498 -30.098 -92.132 1.00 94.94 99 THR A N 1
ATOM 722 C CA . THR A 1 99 ? 19.077 -30.674 -93.418 1.00 94.94 99 THR A CA 1
ATOM 723 C C . THR A 1 99 ? 20.292 -30.934 -94.296 1.00 94.94 99 THR A C 1
ATOM 725 O O . THR A 1 99 ? 21.038 -30.006 -94.604 1.00 94.94 99 THR A O 1
ATOM 728 N N . VAL A 1 100 ? 20.478 -32.187 -94.712 1.00 95.44 100 VAL A N 1
ATOM 729 C CA . VAL A 1 100 ? 21.564 -32.630 -95.591 1.00 95.44 100 VAL A CA 1
ATOM 730 C C . VAL A 1 100 ? 21.010 -32.925 -96.981 1.00 95.44 100 VAL A C 1
ATOM 732 O O . VAL A 1 100 ? 20.044 -33.675 -97.116 1.00 95.44 100 VAL A O 1
ATOM 735 N N . THR A 1 101 ? 21.617 -32.346 -98.015 1.00 94.25 101 THR A N 1
ATOM 736 C CA . THR A 1 101 ? 21.182 -32.463 -99.418 1.00 94.25 101 THR A CA 1
ATOM 737 C C . THR A 1 101 ? 22.351 -32.839 -100.323 1.00 94.25 101 THR A C 1
ATOM 739 O O . THR A 1 101 ? 23.491 -32.484 -100.035 1.00 94.25 101 THR A O 1
ATOM 742 N N . ALA A 1 102 ? 22.083 -33.562 -101.412 1.00 92.88 102 ALA A N 1
ATOM 743 C CA . ALA A 1 102 ? 23.068 -33.867 -102.448 1.00 92.88 102 ALA A CA 1
ATOM 744 C C . ALA A 1 102 ? 22.348 -34.066 -103.789 1.00 92.88 102 ALA A C 1
ATOM 746 O O . ALA A 1 102 ? 21.572 -35.012 -103.939 1.00 92.88 102 ALA A O 1
ATOM 747 N N . GLY A 1 103 ? 22.577 -33.165 -104.750 1.00 87.62 103 GLY A N 1
ATOM 748 C CA . GLY A 1 103 ? 21.920 -33.189 -106.063 1.00 87.62 103 GLY A CA 1
ATOM 749 C C . GLY A 1 103 ? 20.397 -33.357 -105.976 1.00 87.62 103 GLY A C 1
ATOM 750 O O . GLY A 1 103 ? 19.713 -32.572 -105.323 1.00 87.62 103 GLY A O 1
ATOM 751 N N . THR A 1 104 ? 19.867 -34.396 -106.628 1.00 85.12 104 THR A N 1
ATOM 752 C CA . THR A 1 104 ? 18.433 -34.749 -106.622 1.00 85.12 104 THR A CA 1
ATOM 753 C C . THR A 1 104 ? 18.060 -35.838 -105.606 1.00 85.12 104 THR A C 1
ATOM 755 O O . THR A 1 104 ? 16.917 -36.298 -105.600 1.00 85.12 104 THR A O 1
ATOM 758 N N . ALA A 1 105 ? 18.991 -36.264 -104.741 1.00 89.75 105 ALA A N 1
ATOM 759 C CA . ALA A 1 105 ? 18.714 -37.260 -103.708 1.00 89.75 105 ALA A CA 1
ATOM 760 C C . ALA A 1 105 ? 17.744 -36.712 -102.644 1.00 89.75 105 ALA A C 1
ATOM 762 O O . ALA A 1 105 ? 17.715 -35.513 -102.358 1.00 89.75 105 ALA A O 1
ATOM 763 N N . GLN A 1 106 ? 16.964 -37.601 -102.021 1.00 89.69 106 GLN A N 1
ATOM 764 C CA . GLN A 1 106 ? 16.077 -37.222 -100.921 1.00 89.69 106 GLN A CA 1
ATOM 765 C C . GLN A 1 106 ? 16.894 -36.672 -99.742 1.00 89.69 106 GLN A C 1
ATOM 767 O O . GLN A 1 106 ? 17.835 -37.315 -99.278 1.00 89.69 106 GLN A O 1
ATOM 772 N N . ALA A 1 107 ? 16.518 -35.486 -99.258 1.00 92.19 107 ALA A N 1
ATOM 773 C CA . ALA A 1 107 ? 17.194 -34.837 -98.142 1.00 92.19 107 ALA A CA 1
ATOM 774 C C . ALA A 1 107 ? 17.063 -35.651 -96.845 1.00 92.19 107 ALA A C 1
ATOM 776 O O . ALA A 1 107 ? 16.009 -36.229 -96.569 1.00 92.19 107 ALA A O 1
ATOM 777 N N . ILE A 1 108 ? 18.119 -35.648 -96.031 1.00 93.88 108 ILE A N 1
ATOM 778 C CA . ILE A 1 108 ? 18.135 -36.283 -94.707 1.00 93.88 108 ILE A CA 1
ATOM 779 C C . ILE A 1 108 ? 18.095 -35.191 -93.644 1.00 93.88 108 ILE A C 1
ATOM 781 O O . ILE A 1 108 ? 18.875 -34.243 -93.699 1.00 93.88 108 ILE A O 1
ATOM 785 N N . THR A 1 109 ? 17.202 -35.331 -92.667 1.00 92.62 109 THR A N 1
ATOM 786 C CA . THR A 1 109 ? 17.049 -34.373 -91.565 1.00 92.62 109 THR A CA 1
ATOM 787 C C . THR A 1 109 ? 17.467 -34.983 -90.236 1.00 92.62 109 THR A C 1
ATOM 789 O O . THR A 1 109 ? 17.059 -36.100 -89.922 1.00 92.62 109 THR A O 1
ATOM 792 N N . ILE A 1 110 ? 18.212 -34.225 -89.436 1.00 92.62 110 ILE A N 1
ATOM 793 C CA . ILE A 1 110 ? 18.627 -34.597 -88.079 1.00 92.62 110 ILE A CA 1
ATOM 794 C C . ILE A 1 110 ? 18.056 -33.569 -87.106 1.00 92.62 110 ILE A C 1
ATOM 796 O O . ILE A 1 110 ? 18.268 -32.368 -87.276 1.00 92.62 110 ILE A O 1
ATOM 800 N N . ASN A 1 111 ? 17.329 -34.042 -86.095 1.00 92.88 111 ASN A N 1
ATOM 801 C CA . ASN A 1 111 ? 16.768 -33.188 -85.052 1.00 92.88 111 ASN A CA 1
ATOM 802 C C . ASN A 1 111 ? 17.796 -32.949 -83.939 1.00 92.88 111 ASN A C 1
ATOM 804 O O . ASN A 1 111 ? 18.436 -33.894 -83.472 1.00 92.88 111 ASN A O 1
ATOM 808 N N . VAL A 1 112 ? 17.926 -31.698 -83.503 1.00 94.31 112 VAL A N 1
ATOM 809 C CA . VAL A 1 112 ? 18.883 -31.275 -82.482 1.00 94.31 112 VAL A CA 1
ATOM 810 C C . VAL A 1 112 ? 18.185 -30.402 -81.446 1.00 94.31 112 VAL A C 1
ATOM 812 O O . VAL A 1 112 ? 17.591 -29.378 -81.781 1.00 94.31 112 VAL A O 1
ATOM 815 N N . THR A 1 113 ? 18.262 -30.783 -80.176 1.00 94.44 113 THR A N 1
ATOM 816 C CA . THR A 1 113 ? 17.658 -30.033 -79.064 1.00 94.44 113 THR A CA 1
ATOM 817 C C . THR A 1 113 ? 18.722 -29.512 -78.112 1.00 94.44 113 THR A C 1
ATOM 819 O O . THR A 1 113 ? 19.792 -30.106 -77.987 1.00 94.44 113 THR A O 1
ATOM 822 N N . GLN A 1 114 ? 18.411 -28.430 -77.401 1.00 94.00 114 GLN A N 1
ATOM 823 C CA . GLN A 1 114 ? 19.246 -27.908 -76.323 1.00 94.00 114 GLN A CA 1
ATOM 824 C C . GLN A 1 114 ? 18.409 -27.692 -75.058 1.00 94.00 114 GLN A C 1
ATOM 826 O O . GLN A 1 114 ? 17.275 -27.220 -75.130 1.00 94.00 114 GLN A O 1
ATOM 831 N N . ALA A 1 115 ? 18.950 -28.065 -73.898 1.00 88.81 115 ALA A N 1
ATOM 832 C CA . ALA A 1 115 ? 18.275 -27.887 -72.614 1.00 88.81 115 ALA A CA 1
ATOM 833 C C . ALA A 1 115 ? 18.187 -26.405 -72.190 1.00 88.81 115 ALA A C 1
ATOM 835 O O . ALA A 1 115 ? 19.033 -25.586 -72.547 1.00 88.81 115 ALA A O 1
ATOM 836 N N . ALA A 1 116 ? 17.178 -26.073 -71.379 1.00 84.06 116 ALA A N 1
ATOM 837 C CA . ALA A 1 116 ? 17.065 -24.768 -70.725 1.00 84.06 116 ALA A CA 1
ATOM 838 C C . ALA A 1 116 ? 18.150 -24.574 -69.649 1.00 84.06 116 ALA A C 1
ATOM 840 O O . ALA A 1 116 ? 18.566 -25.537 -69.001 1.00 84.06 116 ALA A O 1
ATOM 841 N N . TYR A 1 117 ? 18.560 -23.326 -69.409 1.00 79.44 117 TYR A N 1
ATOM 842 C CA . TYR A 1 117 ? 19.422 -22.981 -68.279 1.00 79.44 117 TYR A CA 1
ATOM 843 C C . TYR A 1 117 ? 18.653 -23.100 -66.956 1.00 79.44 117 TYR A C 1
ATOM 845 O O . TYR A 1 117 ? 17.536 -22.601 -66.835 1.00 79.44 117 TYR A O 1
ATOM 853 N N . VAL A 1 118 ? 19.248 -23.726 -65.940 1.00 75.44 118 VAL A N 1
ATOM 854 C CA . VAL A 1 118 ? 18.669 -23.810 -64.590 1.00 75.44 118 VAL A CA 1
ATOM 855 C C . VAL A 1 118 ? 19.533 -22.962 -63.644 1.00 75.44 118 VAL A C 1
ATOM 857 O O . VAL A 1 118 ? 20.640 -23.393 -63.314 1.00 75.44 118 VAL A O 1
ATOM 860 N N . PRO A 1 119 ? 19.085 -21.759 -63.221 1.00 65.12 119 PRO A N 1
ATOM 861 C CA . PRO A 1 119 ? 19.826 -20.925 -62.276 1.00 65.12 119 PRO A CA 1
ATOM 862 C C . PRO A 1 119 ? 19.903 -21.581 -60.887 1.00 65.12 119 PRO A C 1
ATOM 864 O O . PRO A 1 119 ? 18.978 -22.282 -60.476 1.00 65.12 119 PRO A O 1
ATOM 867 N N . GLY A 1 120 ? 20.993 -21.336 -60.151 1.00 64.50 120 GLY A N 1
ATOM 868 C CA . GLY A 1 120 ? 21.137 -21.762 -58.751 1.00 64.50 120 GLY A CA 1
ATOM 869 C C . GLY A 1 120 ? 20.184 -21.033 -57.788 1.00 64.50 120 GLY A C 1
ATOM 870 O O . GLY A 1 120 ? 19.499 -20.091 -58.178 1.00 64.50 120 GLY A O 1
ATOM 871 N N . ALA A 1 121 ? 20.131 -21.467 -56.524 1.00 67.62 121 ALA A N 1
ATOM 872 C CA . ALA A 1 121 ? 19.289 -20.858 -55.485 1.00 67.62 121 ALA A CA 1
ATOM 873 C C . ALA A 1 121 ? 19.723 -19.410 -55.135 1.00 67.62 121 ALA A C 1
ATOM 875 O O . ALA A 1 121 ? 20.909 -19.092 -55.266 1.00 67.62 121 ALA A O 1
ATOM 876 N N . PRO A 1 122 ? 18.797 -18.539 -54.672 1.00 80.44 122 PRO A N 1
ATOM 877 C CA . PRO A 1 122 ? 19.127 -17.177 -54.257 1.00 80.44 122 PRO A CA 1
ATOM 878 C C . PRO A 1 122 ? 20.088 -17.165 -53.063 1.00 80.44 122 PRO A C 1
ATOM 880 O O . PRO A 1 122 ? 19.867 -17.832 -52.053 1.00 80.44 122 PRO A O 1
ATOM 883 N N . GLU A 1 123 ? 21.146 -16.368 -53.178 1.00 86.44 123 GLU A N 1
ATOM 884 C CA . GLU A 1 123 ? 22.207 -16.197 -52.186 1.00 86.44 123 GLU A CA 1
ATOM 885 C C . GLU A 1 123 ? 22.249 -14.739 -51.710 1.00 86.44 123 GLU A C 1
ATOM 887 O O . GLU A 1 123 ? 22.310 -13.815 -52.529 1.00 86.44 123 GLU A O 1
ATOM 892 N N . LEU A 1 124 ? 22.216 -14.531 -50.388 1.00 93.38 124 LEU A N 1
ATOM 893 C CA . LEU A 1 124 ? 22.222 -13.205 -49.763 1.00 93.38 124 LEU A CA 1
ATOM 894 C C . LEU A 1 124 ? 23.576 -12.509 -49.975 1.00 93.38 124 LEU A C 1
ATOM 896 O O . LEU A 1 124 ? 24.615 -12.967 -49.498 1.00 93.38 124 LEU A O 1
ATOM 900 N N . GLN A 1 125 ? 23.564 -11.363 -50.653 1.00 94.38 125 GLN A N 1
ATOM 901 C CA . GLN A 1 125 ? 24.764 -10.593 -50.987 1.00 94.38 125 GLN A CA 1
ATOM 902 C C . GLN A 1 125 ? 25.052 -9.495 -49.961 1.00 94.38 125 GLN A C 1
ATOM 904 O O . GLN A 1 125 ? 26.200 -9.356 -49.524 1.00 94.38 125 GLN A O 1
ATOM 909 N N . SER A 1 126 ? 24.025 -8.751 -49.547 1.00 96.50 126 SER A N 1
ATOM 910 C CA . SER A 1 126 ? 24.126 -7.640 -48.592 1.00 96.50 126 SER A CA 1
ATOM 911 C C . SER A 1 126 ? 22.811 -7.410 -47.843 1.00 96.50 126 SER A C 1
ATOM 913 O O . SER A 1 126 ? 21.758 -7.893 -48.260 1.00 96.50 126 SER A O 1
ATOM 915 N N . ILE A 1 127 ? 22.881 -6.660 -46.742 1.00 97.94 127 ILE A N 1
ATOM 916 C CA . ILE A 1 127 ? 21.723 -6.186 -45.978 1.00 97.94 127 ILE A CA 1
ATOM 917 C C . ILE A 1 127 ? 21.830 -4.673 -45.771 1.00 97.94 127 ILE A C 1
ATOM 919 O O . ILE A 1 127 ? 22.938 -4.141 -45.729 1.00 97.94 127 ILE A O 1
ATOM 923 N N . ALA A 1 128 ? 20.697 -3.986 -45.646 1.00 96.69 128 ALA A N 1
ATOM 924 C CA . ALA A 1 128 ? 20.645 -2.551 -45.377 1.00 96.69 128 ALA A CA 1
ATOM 925 C C . ALA A 1 128 ? 19.461 -2.199 -44.470 1.00 96.69 128 ALA A C 1
ATOM 927 O O . ALA A 1 128 ? 18.375 -2.763 -44.615 1.00 96.69 128 ALA A O 1
ATOM 928 N N . VAL A 1 129 ? 19.654 -1.233 -43.568 1.00 96.75 129 VAL A N 1
ATOM 929 C CA . VAL A 1 129 ? 18.547 -0.605 -42.832 1.00 96.75 129 VAL A CA 1
ATOM 930 C C . VAL A 1 129 ? 17.792 0.303 -43.797 1.00 96.75 129 VAL A C 1
ATOM 932 O O . VAL A 1 129 ? 18.319 1.314 -44.255 1.00 96.75 129 VAL A O 1
ATOM 935 N N . THR A 1 130 ? 16.560 -0.068 -44.124 1.00 95.44 130 THR A N 1
ATOM 936 C CA . THR A 1 130 ? 15.688 0.694 -45.031 1.00 95.44 130 THR A CA 1
ATOM 937 C C . THR A 1 130 ? 14.663 1.547 -44.289 1.00 95.44 130 THR A C 1
ATOM 939 O O . THR A 1 130 ? 14.140 2.498 -44.862 1.00 95.44 130 THR A O 1
ATOM 942 N N . ALA A 1 131 ? 14.412 1.249 -43.012 1.00 94.31 131 ALA A N 1
ATOM 943 C CA . ALA A 1 131 ? 13.745 2.146 -42.075 1.00 94.31 131 ALA A CA 1
ATOM 944 C C . ALA A 1 131 ? 14.370 1.966 -40.677 1.00 94.31 131 ALA A C 1
ATOM 946 O O . ALA A 1 131 ? 14.470 0.820 -40.226 1.00 94.31 131 ALA A O 1
ATOM 947 N N . PRO A 1 132 ? 14.827 3.043 -40.011 1.00 90.50 132 PRO A N 1
ATOM 948 C CA . PRO A 1 132 ? 15.341 2.963 -38.644 1.00 90.50 132 PRO A CA 1
ATOM 949 C C . PRO A 1 132 ? 14.218 2.630 -37.640 1.00 90.50 132 PRO A C 1
ATOM 951 O O . PRO A 1 132 ? 13.043 2.823 -37.964 1.00 90.50 132 PRO A O 1
ATOM 954 N N . PRO A 1 133 ? 14.552 2.153 -36.424 1.00 94.00 133 PRO A N 1
ATOM 955 C CA . PRO A 1 133 ? 13.556 1.937 -35.379 1.00 94.00 133 PRO A CA 1
ATOM 956 C C . PRO A 1 133 ? 12.907 3.259 -34.952 1.00 94.00 133 PRO A C 1
ATOM 958 O O . PRO A 1 133 ? 13.482 4.338 -35.107 1.00 94.00 133 PRO A O 1
ATOM 961 N N . ALA A 1 134 ? 11.708 3.166 -34.377 1.00 92.31 134 ALA A N 1
ATOM 962 C CA . ALA A 1 134 ? 10.956 4.327 -33.910 1.00 92.31 134 ALA A CA 1
ATOM 963 C C . ALA A 1 134 ? 11.639 5.032 -32.724 1.00 92.31 134 ALA A C 1
ATOM 965 O O . ALA A 1 134 ? 11.523 6.250 -32.582 1.00 92.31 134 ALA A O 1
ATOM 966 N N . LYS A 1 135 ? 12.358 4.279 -31.879 1.00 90.25 135 LYS A N 1
ATOM 967 C CA . LYS A 1 135 ? 13.099 4.803 -30.728 1.00 90.25 135 LYS A CA 1
ATOM 968 C C . LYS A 1 135 ? 14.593 4.896 -31.049 1.00 90.25 135 LYS A C 1
ATOM 970 O O . LYS A 1 135 ? 15.259 3.882 -31.250 1.00 90.25 135 LYS A O 1
ATOM 975 N N . THR A 1 136 ? 15.125 6.118 -31.043 1.00 92.38 136 THR A N 1
ATOM 976 C CA . THR A 1 136 ? 16.552 6.408 -31.294 1.00 92.38 136 THR A CA 1
ATOM 977 C C . THR A 1 136 ? 17.265 7.068 -30.112 1.00 92.38 136 THR A C 1
ATOM 979 O O . THR A 1 136 ? 18.451 7.358 -30.228 1.00 92.38 136 THR A O 1
ATOM 982 N N . ASN A 1 137 ? 16.567 7.295 -28.995 1.00 87.44 137 ASN A N 1
ATOM 983 C CA . ASN A 1 137 ? 17.125 7.852 -27.760 1.00 87.44 137 ASN A CA 1
ATOM 984 C C . ASN A 1 137 ? 16.922 6.855 -26.614 1.00 87.44 137 ASN A C 1
ATOM 986 O O . ASN A 1 137 ? 15.816 6.336 -26.442 1.00 87.44 137 ASN A O 1
ATOM 990 N N . TYR A 1 138 ? 17.978 6.597 -25.852 1.00 85.81 138 TYR A N 1
ATOM 991 C CA . TYR A 1 138 ? 18.053 5.597 -24.785 1.00 85.81 138 TYR A CA 1
ATOM 992 C C . TYR A 1 138 ? 18.779 6.175 -23.573 1.00 85.81 138 TYR A C 1
ATOM 994 O O . TYR A 1 138 ? 19.523 7.133 -23.719 1.00 85.81 138 TYR A O 1
ATOM 1002 N N . ASN A 1 139 ? 18.625 5.569 -22.401 1.00 81.81 139 ASN A N 1
ATOM 1003 C CA . ASN A 1 139 ? 19.482 5.844 -21.247 1.00 81.81 139 ASN A CA 1
ATOM 1004 C C . ASN A 1 139 ? 20.582 4.778 -21.112 1.00 81.81 139 ASN A C 1
ATOM 1006 O O . ASN A 1 139 ? 20.447 3.665 -21.627 1.00 81.81 139 ASN A O 1
ATOM 1010 N N . VAL A 1 140 ? 21.673 5.093 -20.402 1.00 78.75 140 VAL A N 1
ATOM 1011 C CA . VAL A 1 140 ? 22.728 4.110 -20.077 1.00 78.75 140 VAL A CA 1
ATOM 1012 C C . VAL A 1 140 ? 22.119 2.833 -19.481 1.00 78.75 140 VAL A C 1
ATOM 1014 O O . VAL A 1 140 ? 21.417 2.888 -18.487 1.00 78.75 140 VAL A O 1
ATOM 1017 N N . GLY A 1 141 ? 22.410 1.664 -20.049 1.00 73.75 141 GLY A N 1
ATOM 1018 C CA . GLY A 1 141 ? 21.897 0.375 -19.565 1.00 73.75 141 GLY A CA 1
ATOM 1019 C C . GLY A 1 141 ? 20.504 -0.025 -20.068 1.00 73.75 141 GLY A C 1
ATOM 1020 O O . GLY A 1 141 ? 20.067 -1.133 -19.756 1.00 73.75 141 GLY A O 1
ATOM 1021 N N . ASP A 1 142 ? 19.829 0.809 -20.867 1.00 80.12 142 ASP A N 1
ATOM 1022 C CA . ASP A 1 142 ? 18.584 0.422 -21.538 1.00 80.12 142 ASP A CA 1
ATOM 1023 C C . ASP A 1 142 ? 18.785 -0.797 -22.463 1.00 80.12 142 ASP A C 1
ATOM 1025 O O . ASP A 1 142 ? 19.853 -1.026 -23.043 1.00 80.12 142 ASP A O 1
ATOM 1029 N N . VAL A 1 143 ? 17.703 -1.553 -22.659 1.00 86.81 143 VAL A N 1
ATOM 1030 C CA . VAL A 1 143 ? 17.609 -2.586 -23.698 1.00 86.81 143 VAL A CA 1
ATOM 1031 C C . VAL A 1 143 ? 17.124 -1.943 -24.998 1.00 86.81 143 VAL A C 1
ATOM 1033 O O . VAL A 1 143 ? 16.250 -1.073 -24.979 1.00 86.81 143 VAL A O 1
ATOM 1036 N N . ILE A 1 144 ? 17.702 -2.350 -26.129 1.00 90.12 144 ILE A N 1
ATOM 1037 C CA . ILE A 1 144 ? 17.335 -1.798 -27.432 1.00 90.12 144 ILE A CA 1
ATOM 1038 C C . ILE A 1 144 ? 15.899 -2.170 -27.824 1.00 90.12 144 ILE A C 1
ATOM 1040 O O . ILE A 1 144 ? 15.473 -3.306 -27.633 1.00 90.12 144 ILE A O 1
ATOM 1044 N N . ASP A 1 145 ? 15.165 -1.218 -28.402 1.00 90.81 145 ASP A N 1
ATOM 1045 C CA . ASP A 1 145 ? 13.829 -1.437 -28.956 1.00 90.81 145 ASP A CA 1
ATOM 1046 C C . ASP A 1 145 ? 13.904 -1.444 -30.488 1.00 90.81 145 ASP A C 1
ATOM 1048 O O . ASP A 1 145 ? 14.266 -0.452 -31.126 1.00 90.81 145 ASP A O 1
ATOM 1052 N N . LEU A 1 146 ? 13.576 -2.590 -31.084 1.00 92.69 146 LEU A N 1
ATOM 1053 C CA . LEU A 1 146 ? 13.618 -2.802 -32.530 1.00 92.69 146 LEU A CA 1
ATOM 1054 C C . LEU A 1 146 ? 12.279 -2.474 -33.214 1.00 92.69 146 LEU A C 1
ATOM 1056 O O . LEU A 1 146 ? 12.147 -2.668 -34.424 1.00 92.69 146 LEU A O 1
ATOM 1060 N N . ALA A 1 147 ? 11.274 -1.977 -32.484 1.00 91.81 147 ALA A N 1
ATOM 1061 C CA . ALA A 1 147 ? 9.981 -1.625 -33.054 1.00 91.81 147 ALA A CA 1
ATOM 1062 C C . ALA A 1 147 ? 10.126 -0.597 -34.191 1.00 91.81 147 ALA A C 1
ATOM 1064 O O . ALA A 1 147 ? 10.724 0.471 -34.046 1.00 91.81 147 ALA A O 1
ATOM 1065 N N . GLY A 1 148 ? 9.558 -0.930 -35.352 1.00 91.56 148 GLY A N 1
ATOM 1066 C CA . GLY A 1 148 ? 9.624 -0.101 -36.559 1.00 91.56 148 GLY A CA 1
ATOM 1067 C C . GLY A 1 148 ? 10.891 -0.280 -37.404 1.00 91.56 148 GLY A C 1
ATOM 1068 O O . GLY A 1 148 ? 10.928 0.245 -38.515 1.00 91.56 148 GLY A O 1
ATOM 1069 N N . LEU A 1 149 ? 11.889 -1.047 -36.943 1.00 96.12 149 LEU A N 1
ATOM 1070 C CA . LEU A 1 149 ? 13.076 -1.364 -37.738 1.00 96.12 149 LEU A CA 1
ATOM 1071 C C . LEU A 1 149 ? 12.695 -2.223 -38.954 1.00 96.12 149 LEU A C 1
ATOM 1073 O O . LEU A 1 149 ? 12.059 -3.269 -38.818 1.00 96.12 149 LEU A O 1
ATOM 1077 N N . VAL A 1 150 ? 13.152 -1.822 -40.143 1.00 96.31 150 VAL A N 1
ATOM 1078 C CA . VAL A 1 150 ? 13.047 -2.630 -41.367 1.00 96.31 150 VAL A CA 1
ATOM 1079 C C . VAL A 1 150 ? 14.429 -2.804 -41.983 1.00 96.31 150 VAL A C 1
ATOM 1081 O O . VAL A 1 150 ? 15.047 -1.834 -42.433 1.00 96.31 150 VAL A O 1
ATOM 1084 N N . VAL A 1 151 ? 14.891 -4.055 -42.045 1.00 97.50 151 VAL A N 1
ATOM 1085 C CA . VAL A 1 151 ? 16.139 -4.453 -42.710 1.00 97.50 151 VAL A CA 1
ATOM 1086 C C . VAL A 1 151 ? 15.808 -5.202 -43.997 1.00 97.50 151 VAL A C 1
ATOM 1088 O O . VAL A 1 151 ? 15.026 -6.149 -43.978 1.00 97.50 151 VAL A O 1
ATOM 1091 N N . THR A 1 152 ? 16.411 -4.797 -45.113 1.00 97.06 152 THR A N 1
ATOM 1092 C CA . THR A 1 152 ? 16.196 -5.403 -46.436 1.00 97.06 152 THR A CA 1
ATOM 1093 C C . THR A 1 152 ? 17.461 -6.112 -46.919 1.00 97.06 152 THR A C 1
ATOM 1095 O O . THR A 1 152 ? 18.548 -5.535 -46.894 1.00 97.06 152 THR A O 1
ATOM 1098 N N . GLY A 1 153 ? 17.323 -7.361 -47.369 1.00 96.12 153 GLY A N 1
ATOM 1099 C CA . GLY A 1 153 ? 18.379 -8.176 -47.966 1.00 96.12 153 GLY A CA 1
ATOM 1100 C C . GLY A 1 153 ? 18.382 -8.102 -49.492 1.00 96.12 153 GLY A C 1
ATOM 1101 O O . GLY A 1 153 ? 17.336 -8.223 -50.127 1.00 96.12 153 GLY A O 1
ATOM 1102 N N . THR A 1 154 ? 19.565 -7.932 -50.085 1.00 95.38 154 THR A N 1
ATOM 1103 C CA . THR A 1 154 ? 19.786 -7.996 -51.540 1.00 95.38 154 THR A CA 1
ATOM 1104 C C . THR A 1 154 ? 20.383 -9.347 -51.915 1.00 95.38 154 THR A C 1
ATOM 1106 O O . THR A 1 154 ? 21.350 -9.786 -51.288 1.00 95.38 154 THR A O 1
ATOM 1109 N N . TYR A 1 155 ? 19.845 -9.989 -52.952 1.00 90.31 155 TYR A N 1
ATOM 1110 C CA . TYR A 1 155 ? 20.250 -11.321 -53.407 1.00 90.31 155 TYR A CA 1
ATOM 1111 C C . TYR A 1 155 ? 20.898 -11.267 -54.794 1.00 90.31 155 TYR A C 1
ATOM 1113 O O . TYR A 1 155 ? 20.721 -10.309 -55.542 1.00 90.31 155 TYR A O 1
ATOM 1121 N N . ASN A 1 156 ? 21.664 -12.300 -55.144 1.00 84.38 156 ASN A N 1
ATOM 1122 C CA . ASN A 1 156 ? 22.254 -12.446 -56.482 1.00 84.38 156 ASN A CA 1
ATOM 1123 C C . ASN A 1 156 ? 21.202 -12.589 -57.601 1.00 84.38 156 ASN A C 1
ATOM 1125 O O . ASN A 1 156 ? 21.489 -12.255 -58.749 1.00 84.38 156 ASN A O 1
ATOM 1129 N N . ILE A 1 157 ? 20.011 -13.096 -57.270 1.00 78.81 157 ILE A N 1
ATOM 1130 C CA . ILE A 1 157 ? 18.861 -13.246 -58.163 1.00 78.81 157 ILE A CA 1
ATOM 1131 C C . ILE A 1 157 ? 17.564 -12.916 -57.407 1.00 78.81 157 ILE A C 1
ATOM 1133 O O . ILE A 1 157 ? 17.432 -13.239 -56.227 1.00 78.81 157 ILE A O 1
ATOM 1137 N N . GLY A 1 158 ? 16.591 -12.323 -58.103 1.00 81.00 158 GLY A N 1
ATOM 1138 C CA . GLY A 1 158 ? 15.300 -11.920 -57.529 1.00 81.00 158 GLY A CA 1
ATOM 1139 C C . GLY A 1 158 ? 15.292 -10.510 -56.926 1.00 81.00 158 GLY A C 1
ATOM 1140 O O . GLY A 1 158 ? 16.308 -9.820 -56.904 1.00 81.00 158 GLY A O 1
ATOM 1141 N N . GLU A 1 159 ? 14.116 -10.081 -56.466 1.00 85.94 159 GLU A N 1
ATOM 1142 C CA . GLU A 1 159 ? 13.919 -8.769 -55.837 1.00 85.94 159 GLU A CA 1
ATOM 1143 C C . GLU A 1 159 ? 14.418 -8.754 -54.380 1.00 85.94 159 GLU A C 1
ATOM 1145 O O . GLU A 1 159 ? 14.353 -9.790 -53.707 1.00 85.94 159 GLU A O 1
ATOM 1150 N N . PRO A 1 160 ? 14.872 -7.598 -53.857 1.00 90.12 160 PRO A N 1
ATOM 1151 C CA . PRO A 1 160 ? 15.210 -7.450 -52.445 1.00 90.12 160 PRO A CA 1
ATOM 1152 C C . PRO A 1 160 ? 14.034 -7.811 -51.527 1.00 90.12 160 PRO A C 1
ATOM 1154 O O . PRO A 1 160 ? 12.879 -7.511 -51.832 1.00 90.12 160 PRO A O 1
ATOM 1157 N N . GLN A 1 161 ? 14.325 -8.434 -50.384 1.00 91.81 161 GLN A N 1
ATOM 1158 C CA . GLN A 1 161 ? 13.300 -8.888 -49.436 1.00 91.81 161 GLN A CA 1
ATOM 1159 C C . GLN A 1 161 ? 13.552 -8.357 -48.029 1.00 91.81 161 GLN A C 1
ATOM 1161 O O . GLN A 1 161 ? 14.697 -8.277 -47.587 1.00 91.81 161 GLN A O 1
ATOM 1166 N N . ALA A 1 162 ? 12.478 -8.022 -47.312 1.00 93.94 162 ALA A N 1
ATOM 1167 C CA . ALA A 1 162 ? 12.559 -7.691 -45.894 1.00 93.94 162 ALA A CA 1
ATOM 1168 C C . ALA A 1 162 ? 12.991 -8.927 -45.091 1.00 93.94 162 ALA A C 1
ATOM 1170 O O . ALA A 1 162 ? 12.470 -10.025 -45.292 1.00 93.94 162 ALA A O 1
ATOM 1171 N N . LEU A 1 163 ? 13.945 -8.737 -44.185 1.00 94.31 163 LEU A N 1
ATOM 1172 C CA . LEU A 1 163 ? 14.482 -9.775 -43.316 1.00 94.31 163 LEU A CA 1
ATOM 1173 C C . LEU A 1 163 ? 13.880 -9.647 -41.918 1.00 94.31 163 LEU A C 1
ATOM 1175 O O . LEU A 1 163 ? 13.692 -8.543 -41.407 1.00 94.31 163 LEU A O 1
ATOM 1179 N N . THR A 1 164 ? 13.611 -10.784 -41.281 1.00 92.25 164 THR A N 1
ATOM 1180 C CA . THR A 1 164 ? 13.266 -10.825 -39.858 1.00 92.25 164 THR A CA 1
ATOM 1181 C C . THR A 1 164 ? 14.535 -10.638 -39.033 1.00 92.25 164 THR A C 1
ATOM 1183 O O . THR A 1 164 ? 15.489 -11.390 -39.210 1.00 92.25 164 THR A O 1
ATOM 1186 N N . VAL A 1 165 ? 14.535 -9.644 -38.145 1.00 94.44 165 VAL A N 1
ATOM 1187 C CA . VAL A 1 165 ? 15.619 -9.374 -37.190 1.00 94.44 165 VAL A CA 1
ATOM 1188 C C . VAL A 1 165 ? 15.189 -9.890 -35.820 1.00 94.44 165 VAL A C 1
ATOM 1190 O O . VAL A 1 165 ? 14.074 -9.605 -35.381 1.00 94.44 165 VAL A O 1
ATOM 1193 N N . THR A 1 166 ? 16.057 -10.641 -35.152 1.00 91.19 166 THR A N 1
ATOM 1194 C CA . THR A 1 166 ? 15.871 -11.113 -33.774 1.00 91.19 166 THR A CA 1
ATOM 1195 C C . THR A 1 166 ? 16.948 -10.536 -32.861 1.00 91.19 166 THR A C 1
ATOM 1197 O O . THR A 1 166 ? 17.972 -10.059 -33.344 1.00 91.19 166 THR A O 1
ATOM 1200 N N . ASP A 1 167 ? 16.770 -10.634 -31.543 1.00 87.62 167 ASP A N 1
ATOM 1201 C CA . ASP A 1 167 ? 17.758 -10.146 -30.568 1.00 87.62 167 ASP A CA 1
ATOM 1202 C C . ASP A 1 167 ? 19.154 -10.766 -30.764 1.00 87.62 167 ASP A C 1
ATOM 1204 O O . ASP A 1 167 ? 20.164 -10.126 -30.492 1.00 87.62 167 ASP A O 1
ATOM 1208 N N . ALA A 1 168 ? 19.231 -11.997 -31.287 1.00 89.06 168 ALA A N 1
ATOM 1209 C CA . ALA A 1 168 ? 20.498 -12.674 -31.569 1.00 89.06 168 ALA A CA 1
ATOM 1210 C C . ALA A 1 168 ? 21.273 -12.066 -32.754 1.00 89.06 168 ALA A C 1
ATOM 1212 O O . ALA A 1 168 ? 22.479 -12.284 -32.871 1.00 89.06 168 ALA A O 1
ATOM 1213 N N . ASP A 1 169 ? 20.593 -11.317 -33.626 1.00 93.88 169 ASP A N 1
ATOM 1214 C CA . ASP A 1 169 ? 21.183 -10.666 -34.798 1.00 93.88 169 ASP A CA 1
ATOM 1215 C C . ASP A 1 169 ? 21.727 -9.264 -34.469 1.00 93.88 169 ASP A C 1
ATOM 1217 O O . ASP A 1 169 ? 22.357 -8.637 -35.324 1.00 93.88 169 ASP A O 1
ATOM 1221 N N . VAL A 1 170 ? 21.479 -8.744 -33.259 1.00 96.00 170 VAL A N 1
ATOM 1222 C CA . VAL A 1 170 ? 21.767 -7.354 -32.875 1.00 96.00 170 VAL A CA 1
ATOM 1223 C C . VAL A 1 170 ? 22.891 -7.278 -31.845 1.00 96.00 170 VAL A C 1
ATOM 1225 O O . VAL A 1 170 ? 22.826 -7.878 -30.777 1.00 96.00 170 VAL A O 1
ATOM 1228 N N . THR A 1 171 ? 23.898 -6.455 -32.135 1.00 96.25 171 THR A N 1
ATOM 1229 C CA . THR A 1 171 ? 25.003 -6.144 -31.222 1.00 96.25 171 THR A CA 1
ATOM 1230 C C . THR A 1 171 ? 25.045 -4.643 -30.960 1.00 96.25 171 THR A C 1
ATOM 1232 O O . THR A 1 171 ? 25.130 -3.843 -31.895 1.00 96.25 171 THR A O 1
ATOM 1235 N N . TYR A 1 172 ? 25.025 -4.253 -29.688 1.00 95.81 172 TYR A N 1
ATOM 1236 C CA . TYR A 1 172 ? 25.097 -2.861 -29.246 1.00 95.81 172 TYR A CA 1
ATOM 1237 C C . TYR A 1 172 ? 25.739 -2.766 -27.856 1.00 95.81 172 TYR A C 1
ATOM 1239 O O . TYR A 1 172 ? 25.823 -3.760 -27.136 1.00 95.81 172 TYR A O 1
ATOM 1247 N N . ASP A 1 173 ? 26.191 -1.566 -27.490 1.00 91.94 173 ASP A N 1
ATOM 1248 C CA . ASP A 1 173 ? 26.707 -1.261 -26.155 1.00 91.94 173 ASP A CA 1
ATOM 1249 C C . ASP A 1 173 ? 26.173 0.094 -25.674 1.00 91.94 173 ASP A C 1
ATOM 1251 O O . ASP A 1 173 ? 26.592 1.154 -26.151 1.00 91.94 173 ASP A O 1
ATOM 1255 N N . PHE A 1 174 ? 25.234 0.048 -24.727 1.00 90.81 174 PHE A N 1
ATOM 1256 C CA . PHE A 1 174 ? 24.681 1.222 -24.048 1.00 90.81 174 PHE A CA 1
ATOM 1257 C C . PHE A 1 174 ? 25.245 1.379 -22.627 1.00 90.81 174 PHE A C 1
ATOM 1259 O O . PHE A 1 174 ? 24.626 2.028 -21.793 1.00 90.81 174 PHE A O 1
ATOM 1266 N N . SER A 1 175 ? 26.416 0.815 -22.306 1.00 81.88 175 SER A N 1
ATOM 1267 C CA . SER A 1 175 ? 27.003 0.917 -20.959 1.00 81.88 175 SER A CA 1
ATOM 1268 C C . SER A 1 175 ? 27.557 2.308 -20.619 1.00 81.88 175 SER A C 1
ATOM 1270 O O . SER A 1 175 ? 28.014 2.533 -19.500 1.00 81.88 175 SER A O 1
ATOM 1272 N N . THR A 1 176 ? 27.591 3.228 -21.583 1.00 84.38 176 THR A N 1
ATOM 1273 C CA . THR A 1 176 ? 28.102 4.600 -21.444 1.00 84.38 176 THR A CA 1
ATOM 1274 C C . THR A 1 176 ? 27.277 5.548 -22.309 1.00 84.38 176 THR A C 1
ATOM 1276 O O . THR A 1 176 ? 26.730 5.124 -23.326 1.00 84.38 176 THR A O 1
ATOM 1279 N N . ALA A 1 177 ? 27.201 6.822 -21.929 1.00 83.19 177 ALA A N 1
ATOM 1280 C CA . ALA A 1 177 ? 26.471 7.834 -22.687 1.00 83.19 177 ALA A CA 1
ATOM 1281 C C . ALA A 1 177 ? 27.190 8.244 -23.990 1.00 83.19 177 ALA A C 1
ATOM 1283 O O . ALA A 1 177 ? 28.350 7.888 -24.234 1.00 83.19 177 ALA A O 1
ATOM 1284 N N . GLY A 1 178 ? 26.484 8.997 -24.832 1.00 88.12 178 GLY A N 1
ATOM 1285 C CA . GLY A 1 178 ? 26.931 9.531 -26.114 1.00 88.12 178 GLY A CA 1
ATOM 1286 C C . GLY A 1 178 ? 26.281 8.857 -27.325 1.00 88.12 178 GLY A C 1
ATOM 1287 O O . GLY A 1 178 ? 25.416 7.991 -27.206 1.00 88.12 178 GLY A O 1
ATOM 1288 N N . ALA A 1 179 ? 26.713 9.261 -28.520 1.00 91.81 179 ALA A N 1
ATOM 1289 C CA . ALA A 1 179 ? 26.290 8.624 -29.764 1.00 91.81 179 ALA A CA 1
ATOM 1290 C C . ALA A 1 179 ? 26.801 7.176 -29.822 1.00 91.81 179 ALA A C 1
ATOM 1292 O O . ALA A 1 179 ? 27.996 6.926 -29.630 1.00 91.81 179 ALA A O 1
ATOM 1293 N N . LYS A 1 180 ? 25.900 6.229 -30.091 1.00 94.62 180 LYS A N 1
ATOM 1294 C CA . LYS A 1 180 ? 26.201 4.799 -30.209 1.00 94.62 180 LYS A CA 1
ATOM 1295 C C . LYS A 1 180 ? 25.776 4.274 -31.565 1.00 94.62 180 LYS A C 1
ATOM 1297 O O . LYS A 1 180 ? 24.762 4.692 -32.114 1.00 94.62 180 LYS A O 1
ATOM 1302 N N . THR A 1 181 ? 26.528 3.297 -32.050 1.00 96.44 181 THR A N 1
ATOM 1303 C CA . THR A 1 181 ? 26.221 2.581 -33.285 1.00 96.44 181 THR A CA 1
ATOM 1304 C C . THR A 1 181 ? 25.756 1.172 -32.947 1.00 96.44 181 THR A C 1
ATOM 1306 O O . THR A 1 181 ? 26.450 0.418 -32.264 1.00 96.44 181 THR A O 1
ATOM 1309 N N . VAL A 1 182 ? 24.581 0.813 -33.451 1.00 96.94 182 VAL A N 1
ATOM 1310 C CA . VAL A 1 182 ? 23.991 -0.520 -33.336 1.00 96.94 182 VAL A CA 1
ATOM 1311 C C . VAL A 1 182 ? 24.325 -1.302 -34.598 1.00 96.94 182 VAL A C 1
ATOM 1313 O O . VAL A 1 182 ? 24.175 -0.790 -35.708 1.00 96.94 182 VAL A O 1
ATOM 1316 N N . THR A 1 183 ? 24.775 -2.547 -34.441 1.00 97.31 183 THR A N 1
ATOM 1317 C CA . THR A 1 183 ? 25.142 -3.427 -35.558 1.00 97.31 183 THR A CA 1
ATOM 1318 C C . THR A 1 183 ? 24.147 -4.570 -35.695 1.00 97.31 183 THR A C 1
ATOM 1320 O O . THR A 1 183 ? 23.903 -5.292 -34.735 1.00 97.31 183 THR A O 1
ATOM 1323 N N . ILE A 1 184 ? 23.622 -4.770 -36.904 1.00 97.56 184 ILE A N 1
ATOM 1324 C CA . ILE A 1 184 ? 22.789 -5.921 -37.274 1.00 97.56 184 ILE A CA 1
ATOM 1325 C C . ILE A 1 184 ? 23.632 -6.888 -38.100 1.00 97.56 184 ILE A C 1
ATOM 1327 O O . ILE A 1 184 ? 24.286 -6.453 -39.048 1.00 97.56 184 ILE A O 1
ATOM 1331 N N . THR A 1 185 ? 23.600 -8.182 -37.776 1.00 96.94 185 THR A N 1
ATOM 1332 C CA . THR A 1 185 ? 24.317 -9.249 -38.487 1.00 96.94 185 THR A CA 1
ATOM 1333 C C . THR A 1 185 ? 23.375 -10.392 -38.850 1.00 96.94 185 THR A C 1
ATOM 1335 O O . THR A 1 185 ? 22.950 -11.131 -37.975 1.00 96.94 185 THR A O 1
ATOM 1338 N N . ILE A 1 186 ? 23.103 -10.594 -40.144 1.00 94.50 186 ILE A N 1
ATOM 1339 C CA . ILE A 1 186 ? 22.262 -11.696 -40.646 1.00 94.50 186 ILE A CA 1
ATOM 1340 C C . ILE A 1 186 ? 22.998 -12.407 -41.781 1.00 94.50 186 ILE A C 1
ATOM 1342 O O . ILE A 1 186 ? 23.486 -11.771 -42.716 1.00 94.50 186 ILE A O 1
ATOM 1346 N N . GLY A 1 187 ? 23.109 -13.737 -41.706 1.00 90.62 187 GLY A N 1
ATOM 1347 C CA . GLY A 1 187 ? 23.757 -14.540 -42.755 1.00 90.62 187 GLY A CA 1
ATOM 1348 C C . GLY A 1 187 ? 25.218 -14.150 -43.029 1.00 90.62 187 GLY A C 1
ATOM 1349 O O . GLY A 1 187 ? 25.687 -14.263 -44.159 1.00 90.62 187 GLY A O 1
ATOM 1350 N N . GLY A 1 188 ? 25.927 -13.630 -42.020 1.00 91.44 188 GLY A N 1
ATOM 1351 C CA . GLY A 1 188 ? 27.305 -13.138 -42.148 1.00 91.44 188 GLY A CA 1
ATOM 1352 C C . GLY A 1 188 ? 27.447 -11.773 -42.838 1.00 91.44 188 GLY A C 1
ATOM 1353 O O . GLY A 1 188 ? 28.569 -11.354 -43.119 1.00 91.44 188 GLY A O 1
ATOM 1354 N N . LYS A 1 189 ? 26.341 -11.075 -43.122 1.00 96.56 189 LYS A N 1
ATOM 1355 C CA . LYS A 1 189 ? 26.321 -9.703 -43.653 1.00 96.56 189 LYS A CA 1
ATOM 1356 C C . LYS A 1 189 ? 25.954 -8.731 -42.542 1.00 96.56 189 LYS A C 1
ATOM 1358 O O . LYS A 1 189 ? 25.146 -9.083 -41.687 1.00 96.56 189 LYS A O 1
ATOM 1363 N N . THR A 1 190 ? 26.515 -7.523 -42.571 1.00 96.81 190 THR A N 1
ATOM 1364 C CA . THR A 1 190 ? 26.274 -6.507 -41.540 1.00 96.81 190 THR A CA 1
ATOM 1365 C C . THR A 1 190 ? 25.734 -5.193 -42.099 1.00 96.81 190 THR A C 1
ATOM 1367 O O . THR A 1 190 ? 26.020 -4.822 -43.235 1.00 96.81 190 THR A O 1
ATOM 1370 N N . THR A 1 191 ? 24.953 -4.487 -41.282 1.00 97.81 191 THR A N 1
ATOM 1371 C CA . THR A 1 191 ? 24.530 -3.090 -41.482 1.00 97.81 191 THR A CA 1
ATOM 1372 C C . THR A 1 191 ? 24.433 -2.404 -40.120 1.00 97.81 191 THR A C 1
ATOM 1374 O O . THR A 1 191 ? 24.347 -3.081 -39.096 1.00 97.81 191 THR A O 1
ATOM 1377 N N . THR A 1 192 ? 24.434 -1.073 -40.090 1.00 97.38 192 THR A N 1
ATOM 1378 C CA . THR A 1 192 ? 24.379 -0.302 -38.841 1.00 97.38 192 THR A CA 1
ATOM 1379 C C . THR A 1 192 ? 23.338 0.811 -38.883 1.00 97.38 192 THR A C 1
ATOM 1381 O O . THR A 1 192 ? 22.903 1.223 -39.960 1.00 97.38 192 THR A O 1
ATOM 1384 N N . PHE A 1 193 ? 22.957 1.305 -37.707 1.00 96.31 193 PHE A N 1
ATOM 1385 C CA . PHE A 1 193 ? 22.273 2.584 -37.515 1.00 96.31 193 PHE A CA 1
ATOM 1386 C C . PHE A 1 193 ? 22.723 3.218 -36.195 1.00 96.31 193 PHE A C 1
ATOM 1388 O O . PHE A 1 193 ? 23.219 2.519 -35.308 1.00 96.31 193 PHE A O 1
ATOM 1395 N N . ASP A 1 194 ? 22.553 4.532 -36.075 1.00 96.06 194 ASP A N 1
ATOM 1396 C CA . ASP A 1 194 ? 22.998 5.289 -34.907 1.00 96.06 194 ASP A CA 1
ATOM 1397 C C . ASP A 1 194 ? 21.830 5.650 -33.984 1.00 96.06 194 ASP A C 1
ATOM 1399 O O . ASP A 1 194 ? 20.702 5.880 -34.427 1.00 96.06 194 ASP A O 1
ATOM 1403 N N . VAL A 1 195 ? 22.131 5.712 -32.691 1.00 94.44 195 VAL A N 1
ATOM 1404 C CA . VAL A 1 195 ? 21.233 6.131 -31.612 1.00 94.44 195 VAL A CA 1
ATOM 1405 C C . VAL A 1 195 ? 21.985 7.048 -30.647 1.00 94.44 195 VAL A C 1
ATOM 1407 O O . VAL A 1 195 ? 23.219 7.093 -30.642 1.00 94.44 195 VAL A O 1
ATOM 1410 N N . VAL A 1 196 ? 21.253 7.769 -29.805 1.00 91.44 196 VAL A N 1
ATOM 1411 C CA . VAL A 1 196 ? 21.816 8.566 -28.711 1.00 91.44 196 VAL A CA 1
ATOM 1412 C C . VAL A 1 196 ? 21.529 7.862 -27.390 1.00 91.44 196 VAL A C 1
ATOM 1414 O O . VAL A 1 196 ? 20.397 7.447 -27.145 1.00 91.44 196 VAL A O 1
ATOM 1417 N N . VAL A 1 197 ? 22.560 7.706 -26.560 1.00 87.44 197 VAL A N 1
ATOM 1418 C CA . VAL A 1 197 ? 22.432 7.216 -25.186 1.00 87.44 197 VAL A CA 1
ATOM 1419 C C . VAL A 1 197 ? 22.703 8.372 -24.232 1.00 87.44 197 VAL A C 1
ATOM 1421 O O . VAL A 1 197 ? 23.820 8.879 -24.175 1.00 87.44 197 VAL A O 1
ATOM 1424 N N . ASP A 1 198 ? 21.694 8.786 -23.486 1.00 77.31 198 ASP A N 1
ATOM 1425 C CA . ASP A 1 198 ? 21.790 9.811 -22.458 1.00 77.31 198 ASP A CA 1
ATOM 1426 C C . ASP A 1 198 ? 22.350 9.213 -21.157 1.00 77.31 198 ASP A C 1
ATOM 1428 O O . ASP A 1 198 ? 22.167 8.027 -20.854 1.00 77.31 198 ASP A O 1
ATOM 1432 N N . GLU A 1 199 ? 23.067 10.025 -20.374 1.00 72.00 199 GLU A N 1
ATOM 1433 C CA . GLU A 1 199 ? 23.451 9.629 -19.016 1.00 72.00 199 GLU A CA 1
ATOM 1434 C C . GLU A 1 199 ? 22.192 9.360 -18.187 1.00 72.00 199 GLU A C 1
ATOM 1436 O O . GLU A 1 199 ? 21.259 10.166 -18.182 1.00 72.00 199 GLU A O 1
ATOM 1441 N N . ILE A 1 200 ? 22.173 8.261 -17.420 1.00 49.56 200 ILE A N 1
ATOM 1442 C CA . ILE A 1 200 ? 21.195 8.162 -16.336 1.00 49.56 200 ILE A CA 1
ATOM 1443 C C . ILE A 1 200 ? 21.598 9.188 -15.280 1.00 49.56 200 ILE A C 1
ATOM 1445 O O . ILE A 1 200 ? 22.458 8.926 -14.442 1.00 49.56 200 ILE A O 1
ATOM 1449 N N . ILE A 1 201 ? 20.905 10.319 -15.265 1.00 52.31 201 ILE A N 1
ATOM 1450 C CA . ILE A 1 201 ? 20.769 11.146 -14.070 1.00 52.31 201 ILE A CA 1
ATOM 1451 C C . ILE A 1 201 ? 19.356 10.955 -13.524 1.00 52.31 201 ILE A C 1
ATOM 1453 O O . ILE A 1 201 ? 18.498 11.830 -13.570 1.00 52.31 201 ILE A O 1
ATOM 1457 N N . SER A 1 202 ? 19.096 9.750 -13.007 1.00 51.75 202 SER A N 1
ATOM 1458 C CA . SER A 1 202 ? 17.975 9.569 -12.083 1.00 51.75 202 SER A CA 1
ATOM 1459 C C . SER A 1 202 ? 18.265 10.403 -10.842 1.00 51.75 202 SER A C 1
ATOM 1461 O O . SER A 1 202 ? 19.390 10.322 -10.341 1.00 51.75 202 SER A O 1
ATOM 1463 N N . PRO A 1 203 ? 17.307 11.185 -10.319 1.00 59.91 203 PRO A N 1
ATOM 1464 C CA . PRO A 1 203 ? 17.561 11.936 -9.110 1.00 59.91 203 PRO A CA 1
ATOM 1465 C C . PRO A 1 203 ? 17.982 10.987 -7.989 1.00 59.91 203 PRO A C 1
ATOM 1467 O O . PRO A 1 203 ? 17.303 9.992 -7.726 1.00 59.91 203 PRO A O 1
ATOM 1470 N N . THR A 1 204 ? 19.110 11.275 -7.337 1.00 79.62 204 THR A N 1
ATOM 1471 C CA . THR A 1 204 ? 19.500 10.505 -6.150 1.00 79.62 204 THR A CA 1
ATOM 1472 C C . THR A 1 204 ? 18.503 10.790 -5.037 1.00 79.62 204 THR A C 1
ATOM 1474 O O . THR A 1 204 ? 18.096 11.934 -4.829 1.00 79.62 204 THR A O 1
ATOM 1477 N N . PHE A 1 205 ? 18.119 9.746 -4.309 1.00 84.50 205 PHE A N 1
ATOM 1478 C CA . PHE A 1 205 ? 17.245 9.848 -3.152 1.00 84.50 205 PHE A CA 1
ATOM 1479 C C . PHE A 1 205 ? 18.048 9.665 -1.863 1.00 84.50 205 PHE A C 1
ATOM 1481 O O . PHE A 1 205 ? 18.786 8.692 -1.713 1.00 84.50 205 PHE A O 1
ATOM 1488 N N . ILE A 1 206 ? 17.907 10.603 -0.927 1.00 89.25 206 ILE A N 1
ATOM 1489 C CA . ILE A 1 206 ? 18.481 10.525 0.418 1.00 89.25 206 ILE A CA 1
ATOM 1490 C C . ILE A 1 206 ? 17.332 10.440 1.417 1.00 89.25 206 ILE A C 1
ATOM 1492 O O . ILE A 1 206 ? 16.591 11.405 1.590 1.00 89.25 206 ILE A O 1
ATOM 1496 N N . SER A 1 207 ? 17.225 9.305 2.111 1.00 89.19 207 SER A N 1
ATOM 1497 C CA . SER A 1 207 ? 16.304 9.134 3.238 1.00 89.19 207 SER A CA 1
ATOM 1498 C C . SER A 1 207 ? 17.009 9.490 4.546 1.00 89.19 207 SER A C 1
ATOM 1500 O O . SER A 1 207 ? 17.780 8.693 5.083 1.00 89.19 207 SER A O 1
ATOM 1502 N N . ALA A 1 208 ? 16.734 10.683 5.066 1.00 89.75 208 ALA A N 1
ATOM 1503 C CA . ALA A 1 208 ? 17.302 11.189 6.305 1.00 89.75 208 ALA A CA 1
ATOM 1504 C C . ALA A 1 208 ? 16.421 10.884 7.524 1.00 89.75 208 ALA A C 1
ATOM 1506 O O . ALA A 1 208 ? 15.196 10.994 7.472 1.00 89.75 208 ALA A O 1
ATOM 1507 N N . LEU A 1 209 ? 17.050 10.551 8.654 1.00 89.31 209 LEU A N 1
ATOM 1508 C CA . LEU A 1 209 ? 16.365 10.454 9.948 1.00 89.31 209 LEU A CA 1
ATOM 1509 C C . LEU A 1 209 ? 15.937 11.846 10.449 1.00 89.31 209 LEU A C 1
ATOM 1511 O O . LEU A 1 209 ? 16.424 12.871 9.975 1.00 89.31 209 LEU A O 1
ATOM 1515 N N . SER A 1 210 ? 15.049 11.886 11.443 1.00 90.19 210 SER A N 1
ATOM 1516 C CA . SER A 1 210 ? 14.615 13.144 12.069 1.00 90.19 210 SER A CA 1
ATOM 1517 C C . SER A 1 210 ? 15.733 13.857 12.836 1.00 90.19 210 SER A C 1
ATOM 1519 O O . SER A 1 210 ? 15.710 15.076 12.970 1.00 90.19 210 SER A O 1
ATOM 1521 N N . ALA A 1 211 ? 16.739 13.123 13.315 1.00 92.25 211 ALA A N 1
ATOM 1522 C CA . ALA A 1 211 ? 17.947 13.714 13.882 1.00 92.25 211 ALA A CA 1
ATOM 1523 C C . ALA A 1 211 ? 18.781 14.439 12.811 1.00 92.25 211 ALA A C 1
ATOM 1525 O O . ALA A 1 211 ? 18.646 14.184 11.614 1.00 92.25 211 ALA A O 1
ATOM 1526 N N . GLU A 1 212 ? 19.667 15.335 13.248 1.00 96.38 212 GLU A N 1
ATOM 1527 C CA . GLU A 1 212 ? 20.632 15.958 12.341 1.00 96.38 212 GLU A CA 1
ATOM 1528 C C . GLU A 1 212 ? 21.560 14.913 11.699 1.00 96.38 212 GLU A C 1
ATOM 1530 O O . GLU A 1 212 ? 21.895 13.894 12.308 1.00 96.38 212 GLU A O 1
ATOM 1535 N N . GLY A 1 213 ? 21.981 15.165 10.460 1.00 95.38 213 GLY A N 1
ATOM 1536 C CA . GLY A 1 213 ? 22.796 14.225 9.700 1.00 95.38 213 GLY A CA 1
ATOM 1537 C C . GLY A 1 213 ? 23.625 14.885 8.606 1.00 95.38 213 GLY A C 1
ATOM 1538 O O . GLY A 1 213 ? 23.365 16.015 8.194 1.00 95.38 213 GLY A O 1
ATOM 1539 N N . GLN A 1 214 ? 24.639 14.162 8.133 1.00 96.06 214 GLN A N 1
ATOM 1540 C CA . GLN A 1 214 ? 25.477 14.572 7.009 1.00 96.06 214 GLN A CA 1
ATOM 1541 C C . GLN A 1 214 ? 25.578 13.438 5.994 1.00 96.06 214 GLN A C 1
ATOM 1543 O O . GLN A 1 214 ? 25.828 12.293 6.370 1.00 96.06 214 GLN A O 1
ATOM 1548 N N . TYR A 1 215 ? 25.419 13.765 4.715 1.00 94.25 215 TYR A N 1
ATOM 1549 C CA . TYR A 1 215 ? 25.414 12.801 3.616 1.00 94.25 215 TYR A CA 1
ATOM 1550 C C . TYR A 1 215 ? 26.417 13.242 2.555 1.00 94.25 215 TYR A C 1
ATOM 1552 O O . TYR A 1 215 ? 26.363 14.373 2.082 1.00 94.25 215 TYR A O 1
ATOM 1560 N N . ALA A 1 216 ? 27.350 12.368 2.188 1.00 91.06 216 ALA A N 1
ATOM 1561 C CA . ALA A 1 216 ? 28.312 12.652 1.130 1.00 91.06 216 ALA A CA 1
ATOM 1562 C C . ALA A 1 216 ? 27.756 12.195 -0.224 1.00 91.06 216 ALA A C 1
ATOM 1564 O O . ALA A 1 216 ? 27.298 11.061 -0.358 1.00 91.06 216 ALA A O 1
ATOM 1565 N N . HIS A 1 217 ? 27.845 13.059 -1.230 1.00 89.00 217 HIS A N 1
ATOM 1566 C CA . HIS A 1 217 ? 27.514 12.749 -2.614 1.00 89.00 217 HIS A CA 1
ATOM 1567 C C . HIS A 1 217 ? 28.710 13.048 -3.519 1.00 89.00 217 HIS A C 1
ATOM 1569 O O . HIS A 1 217 ? 29.330 14.107 -3.407 1.00 89.00 217 HIS A O 1
ATOM 1575 N N . THR A 1 218 ? 29.053 12.124 -4.415 1.00 85.25 218 THR A N 1
ATOM 1576 C CA . THR A 1 218 ? 30.127 12.334 -5.393 1.00 85.25 218 THR A CA 1
ATOM 1577 C C . THR A 1 218 ? 29.540 12.891 -6.680 1.00 85.25 218 THR A C 1
ATOM 1579 O O . THR A 1 218 ? 28.768 12.222 -7.355 1.00 85.25 218 THR A O 1
ATOM 1582 N N . ILE A 1 219 ? 29.943 14.108 -7.025 1.00 83.38 219 ILE A N 1
ATOM 1583 C CA . ILE A 1 219 ? 29.674 14.739 -8.312 1.00 83.38 219 ILE A CA 1
ATOM 1584 C C . ILE A 1 219 ? 30.734 14.254 -9.300 1.00 83.38 219 ILE A C 1
ATOM 1586 O O . ILE A 1 219 ? 31.931 14.313 -9.003 1.00 83.38 219 ILE A O 1
ATOM 1590 N N . ILE A 1 220 ? 30.291 13.804 -10.471 1.00 79.44 220 ILE A N 1
ATOM 1591 C CA . ILE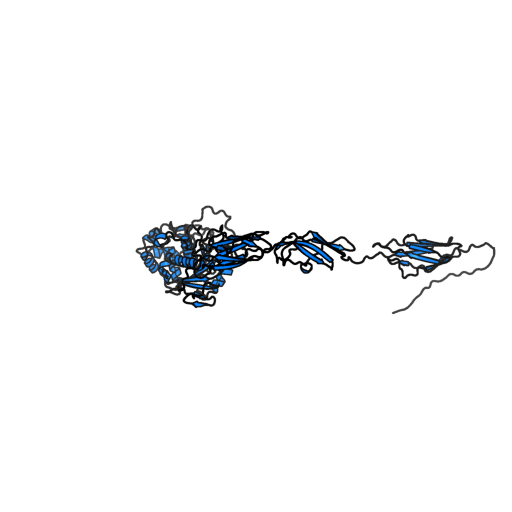 A 1 220 ? 31.139 13.505 -11.626 1.00 79.44 220 ILE A CA 1
ATOM 1592 C C . ILE A 1 220 ? 30.833 14.571 -12.674 1.00 79.44 220 ILE A C 1
ATOM 1594 O O . ILE A 1 220 ? 29.675 14.756 -13.036 1.00 79.44 220 ILE A O 1
ATOM 1598 N N . ALA A 1 221 ? 31.844 15.325 -13.096 1.00 78.06 221 ALA A N 1
ATOM 1599 C CA . ALA A 1 221 ? 31.663 16.421 -14.041 1.00 78.06 221 ALA A CA 1
ATOM 1600 C C . ALA A 1 221 ? 32.960 16.707 -14.799 1.00 78.06 221 ALA A C 1
ATOM 1602 O O . ALA A 1 221 ? 34.036 16.709 -14.206 1.00 78.06 221 ALA A O 1
ATOM 1603 N N . ASP A 1 222 ? 32.852 17.058 -16.079 1.00 74.94 222 ASP A N 1
ATOM 1604 C CA . ASP A 1 222 ? 34.001 17.419 -16.926 1.00 74.94 222 ASP A CA 1
ATOM 1605 C C . ASP A 1 222 ? 34.381 18.912 -16.838 1.00 74.94 222 ASP A C 1
ATOM 1607 O O . ASP A 1 222 ? 35.347 19.365 -17.455 1.00 74.94 222 ASP A O 1
ATOM 1611 N N . GLY A 1 223 ? 33.630 19.704 -16.065 1.00 79.69 223 GLY A N 1
ATOM 1612 C CA . GLY A 1 223 ? 33.763 21.159 -16.004 1.00 79.69 223 GLY A CA 1
ATOM 1613 C C . GLY A 1 223 ? 33.302 21.768 -14.683 1.00 79.69 223 GLY A C 1
ATOM 1614 O O . GLY A 1 223 ? 33.157 21.073 -13.677 1.00 79.69 223 GLY A O 1
ATOM 1615 N N . ALA A 1 224 ? 33.120 23.090 -14.676 1.00 88.31 224 ALA A N 1
ATOM 1616 C CA . ALA A 1 224 ? 32.573 23.805 -13.528 1.00 88.31 224 ALA A CA 1
ATOM 1617 C C . ALA A 1 224 ? 31.088 23.474 -13.333 1.00 88.31 224 ALA A C 1
ATOM 1619 O O . ALA A 1 224 ? 30.354 23.293 -14.304 1.00 88.31 224 ALA A O 1
ATOM 1620 N N . TRP A 1 225 ? 30.655 23.436 -12.080 1.00 92.69 225 TRP A N 1
ATOM 1621 C CA . TRP A 1 225 ? 29.271 23.190 -11.702 1.00 92.69 225 TRP A CA 1
ATOM 1622 C C . TRP A 1 225 ? 28.883 24.039 -10.487 1.00 92.69 225 TRP A C 1
ATOM 1624 O O . TRP A 1 225 ? 29.738 24.470 -9.707 1.00 92.69 225 TRP A O 1
ATOM 1634 N N . THR A 1 226 ? 27.586 24.283 -10.326 1.00 95.31 226 THR A N 1
ATOM 1635 C CA . THR A 1 226 ? 26.977 24.928 -9.154 1.00 95.31 226 THR A CA 1
ATOM 1636 C C . THR A 1 226 ? 25.984 23.985 -8.486 1.00 95.31 226 THR A C 1
ATOM 1638 O O . THR A 1 226 ? 25.472 23.071 -9.125 1.00 95.31 226 THR A O 1
ATOM 1641 N N . ALA A 1 227 ? 25.726 24.187 -7.196 1.00 95.31 227 ALA A N 1
ATOM 1642 C CA . ALA A 1 227 ? 24.763 23.424 -6.418 1.00 95.31 227 ALA A CA 1
ATOM 1643 C C . ALA A 1 227 ? 23.953 24.360 -5.512 1.00 95.31 227 ALA A C 1
ATOM 1645 O O . ALA A 1 227 ? 24.504 25.282 -4.908 1.00 95.31 227 ALA A O 1
ATOM 1646 N N . SER A 1 228 ? 22.650 24.124 -5.402 1.00 96.56 228 SER A N 1
ATOM 1647 C CA . SER A 1 228 ? 21.758 24.859 -4.504 1.00 96.56 228 SER A CA 1
ATOM 1648 C C . SER A 1 228 ? 20.748 23.922 -3.856 1.00 96.56 228 SER A C 1
ATOM 1650 O O . SER A 1 228 ? 20.391 22.900 -4.432 1.00 96.56 228 SER A O 1
ATOM 1652 N N . SER A 1 229 ? 20.285 24.269 -2.658 1.00 97.38 229 SER A N 1
ATOM 1653 C CA . SER A 1 229 ? 19.174 23.593 -1.985 1.00 97.38 229 SER A CA 1
ATOM 1654 C C . SER A 1 229 ? 17.910 24.440 -2.089 1.00 97.38 229 SER A C 1
ATOM 1656 O O . SER A 1 229 ? 17.983 25.669 -2.024 1.00 97.38 229 SER A O 1
ATOM 1658 N N . SER A 1 230 ? 16.753 23.794 -2.230 1.00 97.25 230 SER A N 1
ATOM 1659 C CA . SER A 1 230 ? 15.451 24.463 -2.176 1.00 97.25 230 SER A CA 1
ATOM 1660 C C . SER A 1 230 ? 15.058 24.897 -0.760 1.00 97.25 230 SER A C 1
ATOM 1662 O O . SER A 1 230 ? 14.186 25.744 -0.613 1.00 97.25 230 SER A O 1
ATOM 1664 N N . GLU A 1 231 ? 15.693 24.335 0.274 1.00 97.44 231 GLU A N 1
ATOM 1665 C CA . GLU A 1 231 ? 15.291 24.494 1.672 1.00 97.44 231 GLU A CA 1
ATOM 1666 C C . GLU A 1 231 ? 16.468 24.854 2.582 1.00 97.44 231 GLU A C 1
ATOM 1668 O O . GLU A 1 231 ? 17.561 24.302 2.466 1.00 97.44 231 GLU A O 1
ATOM 1673 N N . SER A 1 232 ? 16.226 25.724 3.566 1.00 96.06 232 SER A N 1
ATOM 1674 C CA . SER A 1 232 ? 17.265 26.209 4.489 1.00 96.06 232 SER A CA 1
ATOM 1675 C C . SER A 1 232 ? 17.712 25.186 5.538 1.00 96.06 232 SER A C 1
ATOM 1677 O O . SER A 1 232 ? 18.785 25.337 6.116 1.00 96.06 232 SER A O 1
ATOM 1679 N N . TRP A 1 233 ? 16.913 24.146 5.798 1.00 96.88 233 TRP A N 1
ATOM 1680 C CA . TRP A 1 233 ? 17.274 23.058 6.715 1.00 96.88 233 TRP A CA 1
ATOM 1681 C C . TRP A 1 233 ? 18.178 21.999 6.066 1.00 96.88 233 TRP A C 1
ATOM 1683 O O . TRP A 1 233 ? 18.695 21.135 6.773 1.00 96.88 233 TRP A O 1
ATOM 1693 N N . CYS A 1 234 ? 18.366 22.060 4.745 1.00 97.62 234 CYS A N 1
ATOM 1694 C CA . CYS A 1 234 ? 19.248 21.192 3.975 1.00 97.62 234 CYS A CA 1
ATOM 1695 C C . CYS A 1 234 ? 20.363 22.050 3.360 1.00 97.62 234 CYS A C 1
ATOM 1697 O O . CYS A 1 234 ? 20.184 22.636 2.296 1.00 97.62 234 CYS A O 1
ATOM 1699 N N . ASP A 1 235 ? 21.498 22.151 4.043 1.00 96.88 235 ASP A N 1
ATOM 1700 C CA . ASP A 1 235 ? 22.632 22.994 3.657 1.00 96.88 235 ASP A CA 1
ATOM 1701 C C . ASP A 1 235 ? 23.721 22.197 2.919 1.00 96.88 235 ASP A C 1
ATOM 1703 O O . ASP A 1 235 ? 23.806 20.974 3.029 1.00 96.88 235 ASP A O 1
ATOM 1707 N N . LEU A 1 236 ? 24.562 22.881 2.145 1.00 97.00 236 LEU A N 1
ATOM 1708 C CA . LEU A 1 236 ? 25.605 22.272 1.319 1.00 97.00 236 LEU A CA 1
ATOM 1709 C C . LEU A 1 236 ? 26.988 22.743 1.768 1.00 97.00 236 LEU A C 1
ATOM 1711 O O . LEU A 1 236 ? 27.203 23.931 1.987 1.00 97.00 236 LEU A O 1
ATOM 1715 N N . SER A 1 237 ? 27.974 21.842 1.810 1.00 96.00 237 SER A N 1
ATOM 1716 C CA . SER A 1 237 ? 29.353 22.198 2.182 1.00 96.00 237 SER A CA 1
ATOM 1717 C C . SER A 1 237 ? 29.977 23.275 1.290 1.00 96.00 237 SER A C 1
ATOM 1719 O O . SER A 1 237 ? 30.903 23.972 1.702 1.00 96.00 237 SER A O 1
ATOM 1721 N N . HIS A 1 238 ? 29.515 23.368 0.043 1.00 93.69 238 HIS A N 1
ATOM 1722 C CA . HIS A 1 238 ? 29.877 24.390 -0.934 1.00 93.69 238 HIS A CA 1
ATOM 1723 C C . HIS A 1 238 ? 28.815 24.429 -2.045 1.00 93.69 238 HIS A C 1
ATOM 1725 O O . HIS A 1 238 ? 28.133 23.441 -2.301 1.00 93.69 238 HIS A O 1
ATOM 1731 N N . ALA A 1 239 ? 28.662 25.587 -2.692 1.00 94.44 239 ALA A N 1
ATOM 1732 C CA . ALA A 1 239 ? 27.643 25.825 -3.723 1.00 94.44 239 ALA A CA 1
ATOM 1733 C C . ALA A 1 239 ? 28.197 25.751 -5.159 1.00 94.44 239 ALA A C 1
ATOM 1735 O O . ALA A 1 239 ? 27.502 26.077 -6.121 1.00 94.44 239 ALA A O 1
ATOM 1736 N N . SER A 1 240 ? 29.470 25.383 -5.323 1.00 94.38 240 SER A N 1
ATOM 1737 C CA . SER A 1 240 ? 30.124 25.288 -6.629 1.00 94.38 240 SER A CA 1
ATOM 1738 C C . SER A 1 240 ? 31.430 24.512 -6.559 1.00 94.38 240 SER A C 1
ATOM 1740 O O . SER A 1 240 ? 32.126 24.563 -5.543 1.00 94.38 240 SER A O 1
ATOM 1742 N N . GLY A 1 241 ? 31.826 23.925 -7.681 1.00 91.69 241 GLY A N 1
ATOM 1743 C CA . GLY A 1 241 ? 33.136 23.314 -7.854 1.00 91.69 241 GLY A CA 1
ATOM 1744 C C . GLY A 1 241 ? 33.451 23.036 -9.318 1.00 91.69 241 GLY A C 1
ATOM 1745 O O . GLY A 1 241 ? 32.854 23.621 -10.220 1.00 91.69 241 GLY A O 1
ATOM 1746 N N . SER A 1 242 ? 34.440 22.180 -9.557 1.00 86.75 242 SER A N 1
ATOM 1747 C CA . SER A 1 242 ? 34.888 21.816 -10.901 1.00 86.75 242 SER A CA 1
ATOM 1748 C C . SER A 1 242 ? 35.448 20.409 -10.925 1.00 86.75 242 SER A C 1
ATOM 1750 O O . SER A 1 242 ? 36.152 20.030 -9.986 1.00 86.75 242 SER A O 1
ATOM 1752 N N . GLY A 1 243 ? 35.237 19.684 -12.021 1.00 81.31 243 GLY A N 1
ATOM 1753 C CA . GLY A 1 243 ? 35.682 18.301 -12.085 1.00 81.31 243 GLY A CA 1
ATOM 1754 C C . GLY A 1 243 ? 34.895 17.418 -11.112 1.00 81.31 243 GLY A C 1
ATOM 1755 O O . GLY A 1 243 ? 33.902 17.843 -10.506 1.00 81.31 243 GLY A O 1
ATOM 1756 N N . ASN A 1 244 ? 35.402 16.208 -10.893 1.00 82.00 244 ASN A N 1
ATOM 1757 C CA . ASN A 1 244 ? 34.850 15.310 -9.887 1.00 82.00 244 ASN A CA 1
ATOM 1758 C C . ASN A 1 244 ? 35.104 15.853 -8.476 1.00 82.00 244 ASN A C 1
ATOM 1760 O O . ASN A 1 244 ? 36.227 16.237 -8.140 1.00 82.00 244 ASN A O 1
ATOM 1764 N N . ALA A 1 245 ? 34.075 15.848 -7.634 1.00 84.94 245 ALA A N 1
ATOM 1765 C CA . ALA A 1 245 ? 34.143 16.415 -6.293 1.00 84.94 245 ALA A CA 1
ATOM 1766 C C . ALA A 1 245 ? 33.165 15.735 -5.335 1.00 84.94 245 ALA A C 1
ATOM 1768 O O . ALA A 1 245 ? 32.162 15.164 -5.750 1.00 84.94 245 ALA A O 1
ATOM 1769 N N . THR A 1 246 ? 33.428 15.849 -4.035 1.00 87.06 246 THR A N 1
ATOM 1770 C CA . THR A 1 246 ? 32.475 15.432 -3.001 1.00 87.06 246 THR A CA 1
ATOM 1771 C C . THR A 1 246 ? 31.706 16.645 -2.487 1.00 87.06 246 THR A C 1
ATOM 1773 O O . THR A 1 246 ? 32.304 17.620 -2.024 1.00 87.06 246 THR A O 1
ATOM 1776 N N . LEU A 1 247 ? 30.381 16.566 -2.551 1.00 92.62 247 LEU A N 1
ATOM 1777 C CA . LEU A 1 247 ? 29.436 17.492 -1.941 1.00 92.62 247 LEU A CA 1
ATOM 1778 C C . LEU A 1 247 ? 28.909 16.868 -0.645 1.00 92.62 247 LEU A C 1
ATOM 1780 O O . LEU A 1 247 ? 28.327 15.785 -0.682 1.00 92.62 247 LEU A O 1
ATOM 1784 N N . THR A 1 248 ? 29.105 17.531 0.493 1.00 95.38 248 THR A N 1
ATOM 1785 C CA . THR A 1 248 ? 28.482 17.110 1.754 1.00 95.38 248 THR A CA 1
ATOM 1786 C C . THR A 1 248 ? 27.183 17.878 1.952 1.00 95.38 248 THR A C 1
ATOM 1788 O O . THR A 1 248 ? 27.156 19.104 1.877 1.00 95.38 248 THR A O 1
ATOM 1791 N N . ILE A 1 249 ? 26.111 17.140 2.211 1.00 97.38 249 ILE A N 1
ATOM 1792 C CA . ILE A 1 249 ? 24.758 17.633 2.440 1.00 97.38 249 ILE A CA 1
ATOM 1793 C C . ILE A 1 249 ? 24.497 17.576 3.942 1.00 97.38 249 ILE A C 1
ATOM 1795 O O . ILE A 1 249 ? 24.528 16.499 4.537 1.00 97.38 249 ILE A O 1
ATOM 1799 N N . HIS A 1 250 ? 24.256 18.728 4.550 1.00 97.56 250 HIS A N 1
ATOM 1800 C CA . HIS A 1 250 ? 23.994 18.906 5.970 1.00 97.56 250 HIS A CA 1
ATOM 1801 C C . HIS A 1 250 ? 22.488 19.033 6.195 1.00 97.56 250 HIS A C 1
ATOM 1803 O O . HIS A 1 250 ? 21.864 20.000 5.776 1.00 97.56 250 HIS A O 1
ATOM 1809 N N . VAL A 1 251 ? 21.899 18.059 6.877 1.00 97.94 251 VAL A N 1
ATOM 1810 C CA . VAL A 1 251 ? 20.467 18.028 7.171 1.00 97.94 251 VAL A CA 1
ATOM 1811 C C . VAL A 1 251 ? 20.266 18.371 8.642 1.00 97.94 251 VAL A C 1
ATOM 1813 O O . VAL A 1 251 ? 20.720 17.637 9.521 1.00 97.94 251 VAL A O 1
ATOM 1816 N N . ALA A 1 252 ? 19.596 19.488 8.922 1.00 97.88 252 ALA A N 1
ATOM 1817 C CA . ALA A 1 252 ? 19.260 19.901 10.279 1.00 97.88 252 ALA A CA 1
ATOM 1818 C C . ALA A 1 252 ? 18.216 18.967 10.907 1.00 97.88 252 ALA A C 1
ATOM 1820 O O . ALA A 1 252 ? 17.403 18.357 10.208 1.00 97.88 252 ALA A O 1
ATOM 1821 N N . ALA A 1 253 ? 18.195 18.891 12.240 1.00 96.56 253 ALA A N 1
ATOM 1822 C CA . ALA A 1 253 ? 17.173 18.134 12.953 1.00 96.56 253 ALA A CA 1
ATOM 1823 C C . ALA A 1 253 ? 15.758 18.619 12.588 1.00 96.56 253 ALA A C 1
ATOM 1825 O O . ALA A 1 253 ? 15.504 19.805 12.349 1.00 96.56 253 ALA A O 1
ATOM 1826 N N . HIS A 1 254 ? 14.835 17.676 12.537 1.00 94.00 254 HIS A N 1
ATOM 1827 C CA . HIS A 1 254 ? 13.429 17.880 12.270 1.00 94.00 254 HIS A CA 1
ATOM 1828 C C . HIS A 1 254 ? 12.638 17.528 13.525 1.00 94.00 254 HIS A C 1
ATOM 1830 O O . HIS A 1 254 ? 12.939 16.533 14.173 1.00 94.00 254 HIS A O 1
ATOM 1836 N N . THR A 1 255 ? 11.666 18.359 13.900 1.00 91.94 255 THR A N 1
ATOM 1837 C CA . THR A 1 255 ? 10.919 18.220 15.164 1.00 91.94 255 THR A CA 1
ATOM 1838 C C . THR A 1 255 ? 9.414 18.088 14.970 1.00 91.94 255 THR A C 1
ATOM 1840 O O . THR A 1 255 ? 8.683 17.977 15.953 1.00 91.94 255 THR A O 1
ATOM 1843 N N . GLU A 1 256 ? 8.937 18.138 13.727 1.00 87.19 256 GLU A N 1
ATOM 1844 C CA . GLU A 1 256 ? 7.511 18.076 13.421 1.00 87.19 256 GLU A CA 1
ATOM 1845 C C . GLU A 1 256 ? 7.073 16.638 13.147 1.00 87.19 256 GLU A C 1
ATOM 1847 O O . GLU A 1 256 ? 7.885 15.732 12.943 1.00 87.19 256 GLU A O 1
ATOM 1852 N N . LYS A 1 257 ? 5.757 16.426 13.191 1.00 77.94 257 LYS A N 1
ATOM 1853 C CA . LYS A 1 257 ? 5.138 15.104 13.052 1.00 77.94 257 LYS A CA 1
ATOM 1854 C C . LYS A 1 257 ? 4.873 14.714 11.593 1.00 77.94 257 LYS A C 1
ATOM 1856 O O . LYS A 1 257 ? 4.567 13.559 11.330 1.00 77.94 257 LYS A O 1
ATOM 1861 N N . THR A 1 258 ? 5.020 15.641 10.652 1.00 79.94 258 THR A N 1
ATOM 1862 C CA . THR A 1 258 ? 4.838 15.424 9.209 1.00 79.94 258 THR A CA 1
ATOM 1863 C C . THR A 1 258 ? 6.188 15.443 8.502 1.00 79.94 258 THR A C 1
ATOM 1865 O O . THR A 1 258 ? 6.955 16.357 8.781 1.00 79.94 258 THR A O 1
ATOM 1868 N N . PRO A 1 259 ? 6.517 14.488 7.614 1.00 86.50 259 PRO A N 1
ATOM 1869 C CA . PRO A 1 259 ? 7.800 14.475 6.912 1.00 86.50 259 PRO A CA 1
ATOM 1870 C C . PRO A 1 259 ? 8.005 15.752 6.093 1.00 86.50 259 PRO A C 1
ATOM 1872 O O . PRO A 1 259 ? 7.051 16.435 5.723 1.00 86.50 259 PRO A O 1
ATOM 1875 N N . ARG A 1 260 ? 9.266 16.044 5.771 1.00 90.56 260 ARG A N 1
ATOM 1876 C CA . ARG A 1 260 ? 9.646 17.177 4.917 1.00 90.56 260 ARG A CA 1
ATOM 1877 C C . ARG A 1 260 ? 10.659 16.755 3.864 1.00 90.56 260 ARG A C 1
ATOM 1879 O O . ARG A 1 260 ? 11.372 15.772 4.051 1.00 90.56 260 ARG A O 1
ATOM 1886 N N . SER A 1 261 ? 10.756 17.511 2.777 1.00 92.38 261 SER A N 1
ATOM 1887 C CA . SER A 1 261 ? 11.691 17.218 1.688 1.00 92.38 261 SER A CA 1
ATOM 1888 C C . SER A 1 261 ? 12.341 18.469 1.112 1.00 92.38 261 SER A C 1
ATOM 1890 O O . SER A 1 261 ? 11.709 19.519 1.063 1.00 92.38 261 SER A O 1
ATOM 1892 N N . ALA A 1 262 ? 13.584 18.343 0.661 1.00 94.94 262 ALA A N 1
ATOM 1893 C CA . ALA A 1 262 ? 14.331 19.369 -0.049 1.00 94.94 262 ALA A CA 1
ATOM 1894 C C . ALA A 1 262 ? 14.821 18.810 -1.385 1.00 94.94 262 ALA A C 1
ATOM 1896 O O . ALA A 1 262 ? 15.138 17.626 -1.497 1.00 94.94 262 ALA A O 1
ATOM 1897 N N . THR A 1 263 ? 14.917 19.671 -2.392 1.00 94.56 263 THR A N 1
ATOM 1898 C CA . THR A 1 263 ? 15.552 19.342 -3.668 1.00 94.56 263 THR A CA 1
ATOM 1899 C C . THR A 1 263 ? 16.868 20.088 -3.767 1.00 94.56 263 THR A C 1
ATOM 1901 O O . THR A 1 263 ? 16.902 21.318 -3.730 1.00 94.56 263 THR A O 1
ATOM 1904 N N . ILE A 1 264 ? 17.956 19.344 -3.920 1.00 95.50 264 ILE A N 1
ATOM 1905 C CA . ILE A 1 264 ? 19.257 19.903 -4.267 1.00 95.50 264 ILE A CA 1
ATOM 1906 C C . ILE A 1 264 ? 19.369 19.886 -5.783 1.00 95.50 264 ILE A C 1
ATOM 1908 O O . ILE A 1 264 ? 19.194 18.837 -6.393 1.00 95.50 264 ILE A O 1
ATOM 1912 N N . THR A 1 265 ? 19.663 21.030 -6.390 1.00 94.06 265 THR A N 1
ATOM 1913 C CA . THR A 1 265 ? 19.859 21.166 -7.836 1.00 94.06 265 THR A CA 1
ATOM 1914 C C . THR A 1 265 ? 21.331 21.406 -8.121 1.00 94.06 265 THR A C 1
ATOM 1916 O O . THR A 1 265 ? 21.904 22.372 -7.625 1.00 94.06 265 THR A O 1
ATOM 1919 N N . ILE A 1 266 ? 21.939 20.539 -8.925 1.00 91.69 266 ILE A N 1
ATOM 1920 C CA . ILE A 1 266 ? 23.320 20.638 -9.393 1.00 91.69 266 ILE A CA 1
ATOM 1921 C C . ILE A 1 266 ? 23.284 20.970 -10.885 1.00 91.69 266 ILE A C 1
ATOM 1923 O O . ILE A 1 266 ? 22.651 20.270 -11.667 1.00 91.69 266 ILE A O 1
ATOM 1927 N N . THR A 1 267 ? 23.939 22.055 -11.290 1.00 89.12 267 THR A N 1
ATOM 1928 C CA . THR A 1 267 ? 23.963 22.530 -12.683 1.00 89.12 267 THR A CA 1
ATOM 1929 C C . THR A 1 267 ? 25.393 22.544 -13.204 1.00 89.12 267 THR A C 1
ATOM 1931 O O . THR A 1 267 ? 26.254 23.208 -12.629 1.00 89.12 267 THR A O 1
ATOM 1934 N N . GLY A 1 268 ? 25.642 21.810 -14.289 1.00 84.50 268 GLY A N 1
ATOM 1935 C CA . GLY A 1 268 ? 26.920 21.769 -15.002 1.00 84.50 268 GLY A CA 1
ATOM 1936 C C . GLY A 1 268 ? 26.774 22.238 -16.451 1.00 84.50 268 GLY A C 1
ATOM 1937 O O . GLY A 1 268 ? 25.965 23.112 -16.749 1.00 84.50 268 GLY A O 1
ATOM 1938 N N . ALA A 1 269 ? 27.559 21.655 -17.361 1.00 72.75 269 ALA A N 1
ATOM 1939 C CA . ALA A 1 269 ? 27.455 21.929 -18.799 1.00 72.75 269 ALA A CA 1
ATOM 1940 C C . ALA A 1 269 ? 26.266 21.217 -19.485 1.00 72.75 269 ALA A C 1
ATOM 1942 O O . ALA A 1 269 ? 25.891 21.613 -20.587 1.00 72.75 269 ALA A O 1
ATOM 1943 N N . GLY A 1 270 ? 25.712 20.174 -18.855 1.00 70.75 270 GLY A N 1
ATOM 1944 C CA . GLY A 1 270 ? 24.539 19.425 -19.319 1.00 70.75 270 GLY A CA 1
ATOM 1945 C C . GLY A 1 270 ? 23.255 19.795 -18.572 1.00 70.75 270 GLY A C 1
ATOM 1946 O O . GLY A 1 270 ? 23.191 20.826 -17.900 1.00 70.75 270 GLY A O 1
ATOM 1947 N N . GLU A 1 271 ? 22.242 18.932 -18.683 1.00 75.31 271 GLU A N 1
ATOM 1948 C CA . GLU A 1 271 ? 20.967 19.102 -17.978 1.00 75.31 271 GLU A CA 1
ATOM 1949 C C . GLU A 1 271 ? 21.153 19.129 -16.449 1.00 75.31 271 GLU A C 1
ATOM 1951 O O . GLU A 1 271 ? 22.028 18.432 -15.918 1.00 75.31 271 GLU A O 1
ATOM 1956 N N . PRO A 1 272 ? 20.352 19.927 -15.715 1.00 81.56 272 PRO A N 1
ATOM 1957 C CA . PRO A 1 272 ? 20.409 19.957 -14.263 1.00 81.56 272 PRO A CA 1
ATOM 1958 C C . PRO A 1 272 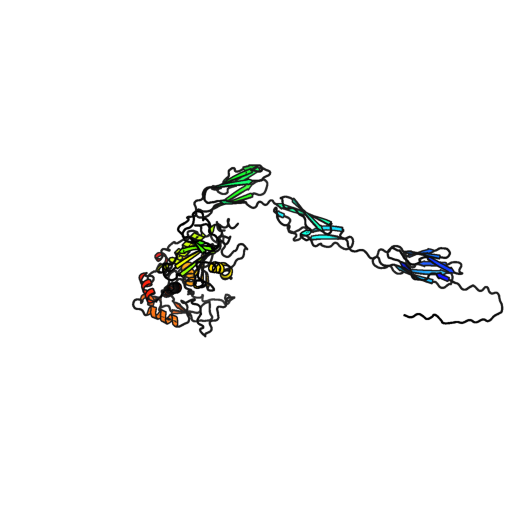? 20.115 18.587 -13.656 1.00 81.56 272 PRO A C 1
ATOM 1960 O O . PRO A 1 272 ? 19.147 17.912 -14.001 1.00 81.56 272 PRO A O 1
ATOM 1963 N N . TYR A 1 273 ? 20.931 18.219 -12.680 1.00 83.06 273 TYR A N 1
ATOM 1964 C CA . TYR A 1 273 ? 20.775 17.011 -11.895 1.00 83.06 273 TYR A CA 1
ATOM 1965 C C . TYR A 1 273 ? 20.171 17.346 -10.533 1.00 83.06 273 TYR A C 1
ATOM 1967 O O . TYR A 1 273 ? 20.602 18.294 -9.872 1.00 83.06 273 TYR A O 1
ATOM 1975 N N . SER A 1 274 ? 19.190 16.566 -10.086 1.00 89.94 274 SER A N 1
ATOM 1976 C CA . SER A 1 274 ? 18.522 16.794 -8.804 1.00 89.94 274 SER A CA 1
ATOM 1977 C C . SER A 1 274 ? 18.791 15.677 -7.801 1.00 89.94 274 SER A C 1
ATOM 1979 O O . SER A 1 274 ? 18.825 14.505 -8.151 1.00 89.94 274 SER A O 1
ATOM 1981 N N . ILE A 1 275 ? 18.924 16.026 -6.524 1.00 91.06 275 ILE A N 1
ATOM 1982 C CA . ILE A 1 275 ? 18.931 15.077 -5.406 1.00 91.06 275 ILE A CA 1
ATOM 1983 C C . ILE A 1 275 ? 17.731 15.412 -4.531 1.00 91.06 275 ILE A C 1
ATOM 1985 O O . ILE A 1 275 ? 17.600 16.541 -4.062 1.00 91.06 275 ILE A O 1
ATOM 1989 N N . THR A 1 276 ? 16.855 14.439 -4.307 1.00 91.81 276 THR A N 1
ATOM 1990 C CA . THR A 1 276 ? 15.750 14.586 -3.357 1.00 91.81 276 THR A CA 1
ATOM 1991 C C . THR A 1 276 ? 16.222 14.135 -1.983 1.00 91.81 276 THR A C 1
ATOM 1993 O O . THR A 1 276 ? 16.616 12.984 -1.803 1.00 91.81 276 THR A O 1
ATOM 1996 N N . VAL A 1 277 ? 16.179 15.040 -1.010 1.00 93.31 277 VAL A N 1
ATOM 1997 C CA . VAL A 1 277 ? 16.446 14.750 0.399 1.00 93.31 277 VAL A CA 1
ATOM 1998 C C . VAL A 1 277 ? 15.114 14.711 1.119 1.00 93.31 277 VAL A C 1
ATOM 2000 O O . VAL A 1 277 ? 14.478 15.745 1.294 1.00 93.31 277 VAL A O 1
ATOM 2003 N N . ALA A 1 278 ? 14.686 13.530 1.533 1.00 91.38 278 ALA A N 1
ATOM 2004 C CA . ALA A 1 278 ? 13.445 13.328 2.256 1.00 91.38 278 ALA A CA 1
ATOM 2005 C C . ALA A 1 278 ? 13.785 13.021 3.720 1.00 91.38 278 ALA A C 1
ATOM 2007 O O . ALA A 1 278 ? 14.577 12.123 4.003 1.00 91.38 278 ALA A O 1
ATOM 2008 N N . GLN A 1 279 ? 13.234 13.786 4.661 1.00 91.88 279 GLN A N 1
ATOM 2009 C CA . GLN A 1 279 ? 13.537 13.669 6.084 1.00 91.88 279 GLN A CA 1
ATOM 2010 C C . GLN A 1 279 ? 12.324 13.196 6.885 1.00 91.88 279 GLN A C 1
ATOM 2012 O O . GLN A 1 279 ? 11.236 13.772 6.801 1.00 91.88 279 GLN A O 1
ATOM 2017 N N . MET A 1 280 ? 12.544 12.167 7.706 1.00 87.88 280 MET A N 1
ATOM 2018 C CA . MET A 1 280 ? 11.512 11.574 8.553 1.00 87.88 280 MET A CA 1
ATOM 2019 C C . MET A 1 280 ? 11.001 12.557 9.621 1.00 87.88 280 MET A C 1
ATOM 2021 O O . MET A 1 280 ? 11.768 13.397 10.110 1.00 87.88 280 MET A O 1
ATOM 2025 N N . PRO A 1 281 ? 9.729 12.447 10.039 1.00 87.88 281 PRO A N 1
ATOM 2026 C CA . PRO A 1 281 ? 9.199 13.190 11.175 1.00 87.88 281 PRO A CA 1
ATOM 2027 C C . PRO A 1 281 ? 9.687 12.647 12.523 1.00 87.88 281 PRO A C 1
ATOM 2029 O O . PRO A 1 281 ? 10.326 11.596 12.616 1.00 87.88 281 PRO A O 1
ATOM 2032 N N . VAL A 1 282 ? 9.377 13.377 13.593 1.00 87.88 282 VAL A N 1
ATOM 2033 C CA . VAL A 1 282 ? 9.558 12.903 14.969 1.00 87.88 282 VAL A CA 1
ATOM 2034 C C . VAL A 1 282 ? 8.334 12.124 15.420 1.00 87.88 282 VAL A C 1
ATOM 2036 O O . VAL A 1 282 ? 7.214 12.637 15.429 1.00 87.88 282 VAL A O 1
ATOM 2039 N N . PHE A 1 283 ? 8.580 10.896 15.869 1.00 84.69 283 PHE A N 1
ATOM 2040 C CA . PHE A 1 283 ? 7.570 10.009 16.431 1.00 84.69 283 PHE A CA 1
ATOM 2041 C C . PHE A 1 283 ? 7.589 10.042 17.959 1.00 84.69 283 PHE A C 1
ATOM 2043 O O . PHE A 1 283 ? 8.651 10.069 18.587 1.00 84.69 283 PHE A O 1
ATOM 2050 N N . VAL A 1 284 ? 6.402 10.000 18.567 1.00 82.75 284 VAL A N 1
ATOM 2051 C CA . VAL A 1 284 ? 6.247 9.789 20.011 1.00 82.75 284 VAL A CA 1
ATOM 2052 C C . VAL A 1 284 ? 5.933 8.318 20.223 1.00 82.75 284 VAL A C 1
ATOM 2054 O O . VAL A 1 284 ? 4.822 7.870 19.959 1.00 82.75 284 VAL A O 1
ATOM 2057 N N . ILE A 1 285 ? 6.929 7.563 20.679 1.00 88.38 285 ILE A N 1
ATOM 2058 C CA . ILE A 1 285 ? 6.809 6.113 20.806 1.00 88.38 285 ILE A CA 1
ATOM 2059 C C . ILE A 1 285 ? 6.354 5.746 22.215 1.00 88.38 285 ILE A C 1
ATOM 2061 O O . ILE A 1 285 ? 7.089 5.950 23.185 1.00 88.38 285 ILE A O 1
ATOM 2065 N N . ASP A 1 286 ? 5.175 5.137 22.317 1.00 91.12 286 ASP A N 1
ATOM 2066 C CA . ASP A 1 286 ? 4.751 4.454 23.535 1.00 91.12 286 ASP A CA 1
ATOM 2067 C C . ASP A 1 286 ? 5.311 3.027 23.557 1.00 91.12 286 ASP A C 1
ATOM 2069 O O . ASP A 1 286 ? 4.921 2.166 22.772 1.00 91.12 286 ASP A O 1
ATOM 2073 N N . ARG A 1 287 ? 6.257 2.780 24.465 1.00 93.69 287 ARG A N 1
ATOM 2074 C CA . ARG A 1 287 ? 6.949 1.489 24.590 1.00 93.69 287 ARG A CA 1
ATOM 2075 C C . ARG A 1 287 ? 6.197 0.485 25.470 1.00 93.69 287 ARG A C 1
ATOM 2077 O O . ARG A 1 287 ? 6.582 -0.680 25.501 1.00 93.69 287 ARG A O 1
ATOM 2084 N N . ASN A 1 288 ? 5.134 0.895 26.165 1.00 94.81 288 ASN A N 1
ATOM 2085 C CA . ASN A 1 288 ? 4.406 0.046 27.118 1.00 94.81 288 ASN A CA 1
ATOM 2086 C C . ASN A 1 288 ? 3.269 -0.763 26.475 1.00 94.81 288 ASN A C 1
ATOM 2088 O O . ASN A 1 288 ? 2.366 -1.232 27.167 1.00 94.81 288 ASN A O 1
ATOM 2092 N N . LEU A 1 289 ? 3.294 -0.907 25.152 1.00 93.69 289 LEU A N 1
ATOM 2093 C CA . LEU A 1 289 ? 2.265 -1.609 24.404 1.00 93.69 289 LEU A CA 1
ATOM 2094 C C . LEU A 1 289 ? 2.614 -3.087 24.247 1.00 93.69 289 LEU A C 1
ATOM 2096 O O . LEU A 1 289 ? 3.764 -3.444 23.975 1.00 93.69 289 LEU A O 1
ATOM 2100 N N . SER A 1 290 ? 1.594 -3.932 24.371 1.00 95.50 290 SER A N 1
ATOM 2101 C CA . SER A 1 290 ? 1.700 -5.355 24.060 1.00 95.50 290 SER A CA 1
ATOM 2102 C C . SER A 1 290 ? 1.512 -5.587 22.565 1.00 95.50 290 SER A C 1
ATOM 2104 O O . SER A 1 290 ? 0.715 -4.911 21.918 1.00 95.50 290 SER A O 1
ATOM 2106 N N . TRP A 1 291 ? 2.256 -6.531 22.006 1.00 96.94 291 TRP A N 1
ATOM 2107 C CA . TRP A 1 291 ? 2.209 -6.869 20.588 1.00 96.94 291 TRP A CA 1
ATOM 2108 C C . TRP A 1 291 ? 2.646 -8.317 20.378 1.00 96.94 291 TRP A C 1
ATOM 2110 O O . TRP A 1 291 ? 3.174 -8.953 21.285 1.00 96.94 291 TRP A O 1
ATOM 2120 N N . THR A 1 292 ? 2.426 -8.844 19.183 1.00 97.38 292 THR A N 1
ATOM 2121 C CA . THR A 1 292 ? 2.828 -10.196 18.802 1.00 97.38 292 THR A CA 1
ATOM 2122 C C . THR A 1 292 ? 3.551 -10.164 17.462 1.00 97.38 292 THR A C 1
ATOM 2124 O O . THR A 1 292 ? 3.170 -9.410 16.563 1.00 97.38 292 THR A O 1
ATOM 2127 N N . GLU A 1 293 ? 4.583 -10.991 17.322 1.00 96.00 293 GLU A N 1
ATOM 2128 C CA . GLU A 1 293 ? 5.241 -11.247 16.042 1.00 96.00 293 GLU A CA 1
ATOM 2129 C C . GLU A 1 293 ? 4.298 -11.939 15.046 1.00 96.00 293 GLU A C 1
ATOM 2131 O O . GLU A 1 293 ? 3.274 -12.511 15.420 1.00 96.00 293 GLU A O 1
ATOM 2136 N N . ALA A 1 294 ? 4.656 -11.925 13.760 1.00 93.88 294 ALA A N 1
ATOM 2137 C CA . ALA A 1 294 ? 3.863 -12.584 12.721 1.00 93.88 294 ALA A CA 1
ATOM 2138 C C . ALA A 1 294 ? 3.705 -14.103 12.943 1.00 93.88 294 ALA A C 1
ATOM 2140 O O . ALA A 1 294 ? 2.761 -14.707 12.440 1.00 93.88 294 ALA A O 1
ATOM 2141 N N . ASP A 1 295 ? 4.613 -14.723 13.703 1.00 93.12 295 ASP A N 1
ATOM 2142 C CA . ASP A 1 295 ? 4.566 -16.144 14.055 1.00 93.12 295 ASP A CA 1
ATOM 2143 C C . ASP A 1 295 ? 3.750 -16.455 15.325 1.00 93.12 295 ASP A C 1
ATOM 2145 O O . ASP A 1 295 ? 3.587 -17.623 15.683 1.00 93.12 295 ASP A O 1
ATOM 2149 N N . GLY A 1 296 ? 3.220 -15.433 16.004 1.00 93.31 296 GLY A N 1
ATOM 2150 C CA . GLY A 1 296 ? 2.463 -15.595 17.243 1.00 93.31 296 GLY A CA 1
ATOM 2151 C C . GLY A 1 296 ? 3.258 -15.421 18.532 1.00 93.31 296 GLY A C 1
ATOM 2152 O O . GLY A 1 296 ? 2.669 -15.554 19.605 1.00 93.31 296 GLY A O 1
ATOM 2153 N N . THR A 1 297 ? 4.551 -15.093 18.472 1.00 96.69 297 THR A N 1
ATOM 2154 C CA . THR A 1 297 ? 5.365 -14.842 19.670 1.00 96.69 297 THR A CA 1
ATOM 2155 C C . THR A 1 297 ? 4.948 -13.534 20.366 1.00 96.69 297 THR A C 1
ATOM 2157 O O . THR A 1 297 ? 5.080 -12.465 19.764 1.00 96.69 297 THR A O 1
ATOM 2160 N N . PRO A 1 298 ? 4.443 -13.571 21.619 1.00 96.81 298 PRO A N 1
ATOM 2161 C CA . PRO A 1 298 ? 3.908 -12.389 22.291 1.00 96.81 298 PRO A CA 1
ATOM 2162 C C . PRO A 1 298 ? 4.984 -11.590 23.038 1.00 96.81 298 PRO A C 1
ATOM 2164 O O . PRO A 1 298 ? 5.905 -12.146 23.639 1.00 96.81 298 PRO A O 1
ATOM 2167 N N . HIS A 1 299 ? 4.784 -10.277 23.105 1.00 96.75 299 HIS A N 1
ATOM 2168 C CA . HIS A 1 299 ? 5.631 -9.302 23.787 1.00 96.75 299 HIS A CA 1
ATOM 2169 C C . HIS A 1 299 ? 4.772 -8.337 24.607 1.00 96.75 299 HIS A C 1
ATOM 2171 O O . HIS A 1 299 ? 3.741 -7.857 24.145 1.00 96.75 299 HIS A O 1
ATOM 2177 N N . THR A 1 300 ? 5.200 -8.002 25.827 1.00 96.00 300 THR A N 1
ATOM 2178 C CA . THR A 1 300 ? 4.446 -7.090 26.715 1.00 96.00 300 THR A CA 1
ATOM 2179 C C . THR A 1 300 ? 4.836 -5.620 26.571 1.00 96.00 300 THR A C 1
ATOM 2181 O O . THR A 1 300 ? 4.143 -4.750 27.090 1.00 96.00 300 THR A O 1
ATOM 2184 N N . THR A 1 301 ? 5.967 -5.346 25.919 1.00 96.50 301 THR A N 1
ATOM 2185 C CA . THR A 1 301 ? 6.520 -4.005 25.688 1.00 96.50 301 THR A CA 1
ATOM 2186 C C . THR A 1 301 ? 7.253 -3.976 24.351 1.00 96.50 301 THR A C 1
ATOM 2188 O O . THR A 1 301 ? 7.799 -4.995 23.925 1.00 96.50 301 THR A O 1
ATOM 2191 N N . ILE A 1 302 ? 7.343 -2.806 23.723 1.00 95.81 302 ILE A N 1
ATOM 2192 C CA . ILE A 1 302 ? 8.113 -2.605 22.492 1.00 95.81 302 ILE A CA 1
ATOM 2193 C C . ILE A 1 302 ? 9.595 -2.378 22.854 1.00 95.81 302 ILE A C 1
ATOM 2195 O O . ILE A 1 302 ? 9.896 -1.404 23.553 1.00 95.81 302 ILE A O 1
ATOM 2199 N N . PRO A 1 303 ? 10.534 -3.224 22.384 1.00 95.38 303 PRO A N 1
ATOM 2200 C CA . PRO A 1 303 ? 11.972 -3.054 22.623 1.00 95.38 303 PRO A CA 1
ATOM 2201 C C . PRO A 1 303 ? 12.508 -1.717 22.096 1.00 95.38 303 PRO A C 1
ATOM 2203 O O . PRO A 1 303 ? 11.992 -1.195 21.112 1.00 95.38 303 PRO A O 1
ATOM 2206 N N . ALA A 1 304 ? 13.545 -1.154 22.726 1.00 90.81 304 ALA A N 1
ATOM 2207 C CA . ALA A 1 304 ? 14.083 0.169 22.374 1.00 90.81 304 ALA A CA 1
ATOM 2208 C C . ALA A 1 304 ? 14.674 0.246 20.951 1.00 90.81 304 ALA A C 1
ATOM 2210 O O . ALA A 1 304 ? 14.680 1.312 20.340 1.00 90.81 304 ALA A O 1
ATOM 2211 N N . ASP A 1 305 ? 15.158 -0.878 20.437 1.00 91.44 305 ASP A N 1
ATOM 2212 C CA . ASP A 1 305 ? 15.723 -1.060 19.101 1.00 91.44 305 ASP A CA 1
ATOM 2213 C C . ASP A 1 305 ? 14.665 -1.342 18.020 1.00 91.44 305 ASP A C 1
ATOM 2215 O O . ASP A 1 305 ? 14.943 -1.178 16.830 1.00 91.44 305 ASP A O 1
ATOM 2219 N N . LYS A 1 306 ? 13.428 -1.688 18.404 1.00 92.44 306 LYS A N 1
ATOM 2220 C CA . LYS A 1 306 ? 12.312 -1.836 17.464 1.00 92.44 306 LYS A CA 1
ATOM 2221 C C . LYS A 1 306 ? 11.798 -0.459 17.046 1.00 92.44 306 LYS A C 1
ATOM 2223 O O . LYS A 1 306 ? 11.103 0.215 17.804 1.00 92.44 306 LYS A O 1
ATOM 2228 N N . ASN A 1 307 ? 12.145 -0.050 15.829 1.00 89.12 307 ASN A N 1
ATOM 2229 C CA . ASN A 1 307 ? 11.731 1.230 15.238 1.00 89.12 307 ASN A CA 1
ATOM 2230 C C . ASN A 1 307 ? 10.801 1.063 14.026 1.00 89.12 307 ASN A C 1
ATOM 2232 O O . ASN A 1 307 ? 10.319 2.053 13.483 1.00 89.12 307 ASN A O 1
ATOM 2236 N N . GLN A 1 308 ? 10.548 -0.177 13.605 1.00 92.38 308 GLN A N 1
ATOM 2237 C CA . GLN A 1 308 ? 9.722 -0.517 12.450 1.00 92.38 308 GLN A CA 1
ATOM 2238 C C . GLN A 1 308 ? 8.786 -1.682 12.781 1.00 92.38 308 GLN A C 1
ATOM 2240 O O . GLN A 1 308 ? 9.177 -2.622 13.491 1.00 92.38 308 GLN A O 1
ATOM 2245 N N . TRP A 1 309 ? 7.564 -1.603 12.260 1.00 94.69 309 TRP A N 1
ATOM 2246 C CA . TRP A 1 309 ? 6.631 -2.721 12.204 1.00 94.69 309 TRP A CA 1
ATOM 2247 C C . TRP A 1 309 ? 6.855 -3.534 10.921 1.00 94.69 309 TRP A C 1
ATOM 2249 O O . TRP A 1 309 ? 7.112 -2.979 9.850 1.00 94.69 309 TRP A O 1
ATOM 2259 N N . ASN A 1 310 ? 6.758 -4.856 11.040 1.00 94.31 310 ASN A N 1
ATOM 2260 C CA . ASN A 1 310 ? 6.842 -5.806 9.936 1.00 94.31 310 ASN A CA 1
ATOM 2261 C C . ASN A 1 310 ? 5.450 -6.340 9.579 1.00 94.31 310 ASN A C 1
ATOM 2263 O O . ASN A 1 310 ? 4.537 -6.357 10.407 1.00 94.31 310 ASN A O 1
ATOM 2267 N N . ASN A 1 311 ? 5.305 -6.838 8.352 1.00 93.62 311 ASN A N 1
ATOM 2268 C CA . ASN A 1 311 ? 4.059 -7.449 7.893 1.00 93.62 311 ASN A CA 1
ATOM 2269 C C . ASN A 1 311 ? 3.652 -8.637 8.773 1.00 93.62 311 ASN A C 1
ATOM 2271 O O . ASN A 1 311 ? 4.451 -9.541 9.013 1.00 93.62 311 ASN A O 1
ATOM 2275 N N . GLY A 1 312 ? 2.391 -8.648 9.202 1.00 93.69 312 GLY A N 1
ATOM 2276 C CA . GLY A 1 312 ? 1.809 -9.712 10.019 1.00 93.69 312 GLY A CA 1
ATOM 2277 C C . GLY A 1 312 ? 2.015 -9.542 11.524 1.00 93.69 312 GLY A C 1
ATOM 2278 O O . GLY A 1 312 ? 1.376 -10.255 12.291 1.00 93.69 312 GLY A O 1
ATOM 2279 N N . GLU A 1 313 ? 2.848 -8.595 11.968 1.00 97.00 313 GLU A N 1
ATOM 2280 C CA . GLU A 1 313 ? 2.908 -8.241 13.387 1.00 97.00 313 GLU A CA 1
ATOM 2281 C C . GLU A 1 313 ? 1.589 -7.591 13.826 1.00 97.00 313 GLU A C 1
ATOM 2283 O O . GLU A 1 313 ? 0.928 -6.886 13.059 1.00 97.00 313 GLU A O 1
ATOM 2288 N N . VAL A 1 314 ? 1.198 -7.822 15.077 1.00 97.75 314 VAL A N 1
ATOM 2289 C CA . VAL A 1 314 ? -0.081 -7.346 15.614 1.00 97.75 314 VAL A CA 1
ATOM 2290 C C . VAL A 1 314 ? 0.167 -6.558 16.883 1.00 97.75 314 VAL A C 1
ATOM 2292 O O . VAL A 1 314 ? 0.673 -7.098 17.864 1.00 97.75 314 VAL A O 1
ATOM 2295 N N . LEU A 1 315 ? -0.233 -5.291 16.892 1.00 97.38 315 LEU A N 1
ATOM 2296 C CA . LEU A 1 315 ? -0.281 -4.488 18.106 1.00 97.38 315 LEU A CA 1
ATOM 2297 C C . LEU A 1 315 ? -1.587 -4.792 18.855 1.00 97.38 315 LEU A C 1
ATOM 2299 O O . LEU A 1 315 ? -2.684 -4.589 18.331 1.00 97.38 315 LEU A O 1
ATOM 2303 N N . GLU A 1 316 ? -1.477 -5.276 20.090 1.00 96.19 316 GLU A N 1
ATOM 2304 C CA . GLU A 1 316 ? -2.615 -5.606 20.951 1.00 96.19 316 GLU A CA 1
ATOM 2305 C C . GLU A 1 316 ? -3.049 -4.360 21.724 1.00 96.19 316 GLU A C 1
ATOM 2307 O O . GLU A 1 316 ? -2.714 -4.172 22.894 1.00 96.19 316 GLU A O 1
ATOM 2312 N N . TYR A 1 317 ? -3.778 -3.471 21.046 1.00 96.44 317 TYR A N 1
ATOM 2313 C CA . TYR A 1 317 ? -4.157 -2.171 21.597 1.00 96.44 317 TYR A CA 1
ATOM 2314 C C . TYR A 1 317 ? -5.004 -2.286 22.868 1.00 96.44 317 TYR A C 1
ATOM 2316 O O . TYR A 1 317 ? -4.838 -1.519 23.818 1.00 96.44 317 TYR A O 1
ATOM 2324 N N . LYS A 1 318 ? -5.916 -3.261 22.901 1.00 96.12 318 LYS A N 1
ATOM 2325 C CA . LYS A 1 318 ? -6.766 -3.518 24.062 1.00 96.12 318 LYS A CA 1
ATOM 2326 C C . LYS A 1 318 ? -7.069 -4.999 24.186 1.00 96.12 318 LYS A C 1
ATOM 2328 O O . LYS A 1 318 ? -7.352 -5.661 23.194 1.00 96.12 318 LYS A O 1
ATOM 2333 N N . LYS A 1 319 ? -7.089 -5.489 25.424 1.00 95.31 319 LYS A N 1
ATOM 2334 C CA . LYS A 1 319 ? -7.552 -6.832 25.772 1.00 95.31 319 LYS A CA 1
ATOM 2335 C C . LYS A 1 319 ? -8.807 -6.755 26.633 1.00 95.31 319 LYS A C 1
ATOM 2337 O O . LYS A 1 319 ? -8.891 -5.917 27.536 1.00 95.31 319 LYS A O 1
ATOM 2342 N N . ALA A 1 320 ? -9.755 -7.642 26.366 1.00 97.38 320 ALA A N 1
ATOM 2343 C CA . ALA A 1 320 ? -10.978 -7.779 27.129 1.00 97.38 320 ALA A CA 1
ATOM 2344 C C . ALA A 1 320 ? -10.668 -8.246 28.556 1.00 97.38 320 ALA A C 1
ATOM 2346 O O . ALA A 1 320 ? -9.818 -9.108 28.790 1.00 97.38 320 ALA A O 1
ATOM 2347 N N . THR A 1 321 ? -11.391 -7.682 29.517 1.00 98.00 321 THR A N 1
ATOM 2348 C CA . THR A 1 321 ? -11.343 -8.074 30.932 1.00 98.00 321 THR A CA 1
ATOM 2349 C C . THR A 1 321 ? -12.631 -8.756 31.389 1.00 98.00 321 THR A C 1
ATOM 2351 O O . THR A 1 321 ? -12.714 -9.185 32.540 1.00 98.00 321 THR A O 1
ATOM 2354 N N . LYS A 1 322 ? -13.638 -8.854 30.511 1.00 97.31 322 LYS A N 1
ATOM 2355 C CA . LYS A 1 322 ? -14.897 -9.573 30.735 1.00 97.31 322 LYS A CA 1
ATOM 2356 C C . LYS A 1 322 ? -15.307 -10.391 29.513 1.00 97.31 322 LYS A C 1
ATOM 2358 O O . LYS A 1 322 ? -14.966 -10.040 28.384 1.00 97.31 322 LYS A O 1
ATOM 2363 N N . GLY A 1 323 ? -16.092 -11.439 29.764 1.00 96.19 323 GLY A N 1
ATOM 2364 C CA . GLY A 1 323 ? -16.596 -12.353 28.744 1.00 96.19 323 GLY A CA 1
ATOM 2365 C C . GLY A 1 323 ? -15.498 -13.078 27.966 1.00 96.19 323 GLY A C 1
ATOM 2366 O O . GLY A 1 323 ? -14.324 -13.078 28.337 1.00 96.19 323 GLY A O 1
ATOM 2367 N N . ALA A 1 324 ? -15.899 -13.694 26.858 1.00 94.25 324 ALA A N 1
ATOM 2368 C CA . ALA A 1 324 ? -15.007 -14.363 25.912 1.00 94.25 324 ALA A CA 1
ATOM 2369 C C . ALA A 1 324 ? -14.162 -13.392 25.062 1.00 94.25 324 ALA A C 1
ATOM 2371 O O . ALA A 1 324 ? -13.224 -13.831 24.398 1.00 94.25 324 ALA A O 1
ATOM 2372 N N . GLY A 1 325 ? -14.472 -12.093 25.107 1.00 95.56 325 GLY A N 1
ATOM 2373 C CA . GLY A 1 325 ? -13.843 -11.060 24.291 1.00 95.56 325 GLY A CA 1
ATOM 2374 C C . GLY A 1 325 ? -14.533 -10.863 22.938 1.00 95.56 325 GLY A C 1
ATOM 2375 O O . GLY A 1 325 ? -14.822 -11.812 22.217 1.00 95.56 325 GLY A O 1
ATOM 2376 N N . VAL A 1 326 ? -14.791 -9.605 22.600 1.00 96.56 326 VAL A N 1
ATOM 2377 C CA . VAL A 1 326 ? -15.358 -9.141 21.334 1.00 96.56 326 VAL A CA 1
ATOM 2378 C C . VAL A 1 326 ? -14.210 -8.623 20.482 1.00 96.56 326 VAL A C 1
ATOM 2380 O O . VAL A 1 326 ? -13.565 -7.645 20.857 1.00 96.56 326 VAL A O 1
ATOM 2383 N N . ASN A 1 327 ? -13.928 -9.288 19.364 1.00 96.44 327 ASN A N 1
ATOM 2384 C CA . ASN A 1 327 ? -12.738 -9.002 18.569 1.00 96.44 327 ASN A CA 1
ATOM 2385 C C . ASN A 1 327 ? -13.002 -7.922 17.514 1.00 96.44 327 ASN A C 1
ATOM 2387 O O . ASN A 1 327 ? -13.913 -8.037 16.688 1.00 96.44 327 ASN A O 1
ATOM 2391 N N . LEU A 1 328 ? -12.152 -6.899 17.535 1.00 95.75 328 LEU A N 1
ATOM 2392 C CA . LEU A 1 328 ? -12.052 -5.856 16.526 1.00 95.75 328 LEU A CA 1
ATOM 2393 C C . LEU A 1 328 ? -10.642 -5.880 15.930 1.00 95.75 328 LEU A C 1
ATOM 2395 O O . LEU A 1 328 ? -9.658 -5.832 16.670 1.00 95.75 328 LEU A O 1
ATOM 2399 N N . VAL A 1 329 ? -10.543 -5.925 14.605 1.00 95.69 329 VAL A N 1
ATOM 2400 C CA . VAL A 1 329 ? -9.272 -5.825 13.881 1.00 95.69 329 VAL A CA 1
ATOM 2401 C C . VAL A 1 329 ? -9.258 -4.535 13.079 1.00 95.69 329 VAL A C 1
ATOM 2403 O O . VAL A 1 329 ? -10.163 -4.278 12.295 1.00 95.69 329 VAL A O 1
ATOM 2406 N N . ILE A 1 330 ? -8.215 -3.736 13.254 1.00 94.06 330 ILE A N 1
ATOM 2407 C CA . ILE A 1 330 ? -7.925 -2.582 12.412 1.00 94.06 330 ILE A CA 1
ATOM 2408 C C . ILE A 1 330 ? -6.790 -2.977 11.475 1.00 94.06 330 ILE A C 1
ATOM 2410 O O . ILE A 1 330 ? -5.755 -3.465 11.932 1.00 94.06 330 ILE A O 1
ATOM 2414 N N . ILE A 1 331 ? -6.986 -2.786 10.174 1.00 90.12 331 ILE A N 1
ATOM 2415 C CA . ILE A 1 331 ? -5.951 -3.006 9.160 1.00 90.12 331 ILE A CA 1
ATOM 2416 C C . ILE A 1 331 ? -5.874 -1.802 8.223 1.00 90.12 331 ILE A C 1
ATOM 2418 O O . ILE A 1 331 ? -6.894 -1.244 7.824 1.00 90.12 331 ILE A O 1
ATOM 2422 N N . GLY A 1 332 ? -4.655 -1.382 7.909 1.00 84.19 332 GLY A N 1
ATOM 2423 C CA . GLY A 1 332 ? -4.375 -0.245 7.046 1.00 84.19 332 GLY A CA 1
ATOM 2424 C C . GLY A 1 332 ? -4.545 -0.571 5.572 1.00 84.19 332 GLY A C 1
ATOM 2425 O O . GLY A 1 332 ? -4.351 -1.715 5.161 1.00 84.19 332 GLY A O 1
ATOM 2426 N N . ASP A 1 333 ? -4.851 0.456 4.789 1.00 79.50 333 ASP A N 1
ATOM 2427 C CA . ASP A 1 333 ? -4.792 0.453 3.331 1.00 79.50 333 ASP A CA 1
ATOM 2428 C C . ASP A 1 333 ? -4.040 1.698 2.838 1.00 79.50 333 ASP A C 1
ATOM 2430 O O . ASP A 1 333 ? -4.186 2.782 3.408 1.00 79.50 333 ASP A O 1
ATOM 2434 N N . ALA A 1 334 ? -3.224 1.524 1.796 1.00 78.94 334 ALA A N 1
ATOM 2435 C CA . ALA A 1 334 ? -2.350 2.556 1.228 1.00 78.94 334 ALA A CA 1
ATOM 2436 C C . ALA A 1 334 ? -1.367 3.204 2.231 1.00 78.94 334 ALA A C 1
ATOM 2438 O O . ALA A 1 334 ? -1.106 4.404 2.172 1.00 78.94 334 ALA A O 1
ATOM 2439 N N . PHE A 1 335 ? -0.800 2.420 3.153 1.00 84.88 335 PHE A N 1
ATOM 2440 C CA . PHE A 1 335 ? 0.330 2.850 3.986 1.00 84.88 335 PHE A CA 1
ATOM 2441 C C . PHE A 1 335 ? 1.634 2.202 3.514 1.00 84.88 335 PHE A C 1
ATOM 2443 O O . PHE A 1 335 ? 1.701 0.978 3.352 1.00 84.88 335 PHE A O 1
ATOM 2450 N N . ASN A 1 336 ? 2.681 3.003 3.324 1.00 86.69 336 ASN A N 1
ATOM 2451 C CA . ASN A 1 336 ? 4.011 2.506 2.974 1.00 86.69 336 ASN A CA 1
ATOM 2452 C C . ASN A 1 336 ? 4.861 2.164 4.215 1.00 86.69 336 ASN A C 1
ATOM 2454 O O . ASN A 1 336 ? 4.451 2.366 5.361 1.00 86.69 336 ASN A O 1
ATOM 2458 N N . GLN A 1 337 ? 6.078 1.650 4.001 1.00 86.56 337 GLN A N 1
ATOM 2459 C CA . GLN A 1 337 ? 6.950 1.196 5.090 1.00 86.56 337 GLN A CA 1
ATOM 2460 C C . GLN A 1 337 ? 7.277 2.298 6.104 1.00 86.56 337 GLN A C 1
ATOM 2462 O O . GLN A 1 337 ? 7.429 2.005 7.288 1.00 86.56 337 GLN A O 1
ATOM 2467 N N . MET A 1 338 ? 7.390 3.562 5.682 1.00 86.69 338 MET A N 1
ATOM 2468 C CA . MET A 1 338 ? 7.662 4.638 6.633 1.00 86.69 338 MET A CA 1
ATOM 2469 C C . MET A 1 338 ? 6.479 4.907 7.554 1.00 86.69 338 MET A C 1
ATOM 2471 O O . MET A 1 338 ? 6.638 5.207 8.742 1.00 86.69 338 MET A O 1
ATOM 2475 N N . GLU A 1 339 ? 5.282 4.822 7.005 1.00 89.19 339 GLU A N 1
ATOM 2476 C CA . GLU A 1 339 ? 4.062 5.047 7.760 1.00 89.19 339 GLU A CA 1
ATOM 2477 C C . GLU A 1 339 ? 3.827 3.934 8.792 1.00 89.19 339 GLU A C 1
ATOM 2479 O O . GLU A 1 339 ? 3.139 4.161 9.787 1.00 89.19 339 GLU A O 1
ATOM 2484 N N . LEU A 1 340 ? 4.498 2.788 8.611 1.00 91.88 340 LEU A N 1
ATOM 2485 C CA . LEU A 1 340 ? 4.617 1.671 9.551 1.00 91.88 340 LEU A CA 1
ATOM 2486 C C . LEU A 1 340 ? 5.807 1.775 10.527 1.00 91.88 340 LEU A C 1
ATOM 2488 O O . LEU A 1 340 ? 6.050 0.843 11.299 1.00 91.88 340 LEU A O 1
ATOM 2492 N N . ALA A 1 341 ? 6.545 2.886 10.562 1.00 91.44 341 ALA A N 1
ATOM 2493 C CA . ALA A 1 341 ? 7.502 3.106 11.643 1.00 91.44 341 ALA A CA 1
ATOM 2494 C C . ALA A 1 341 ? 6.780 3.110 13.006 1.00 91.44 341 ALA A C 1
ATOM 2496 O O . ALA A 1 341 ? 5.625 3.526 13.125 1.00 91.44 341 ALA A O 1
ATOM 2497 N N . VAL A 1 342 ? 7.449 2.639 14.057 1.00 92.31 342 VAL A N 1
ATOM 2498 C CA . VAL A 1 342 ? 6.843 2.587 15.397 1.00 92.31 342 VAL A CA 1
ATOM 2499 C C . VAL A 1 342 ? 6.515 4.009 15.866 1.00 92.31 342 VAL A C 1
ATOM 2501 O O . VAL A 1 342 ? 7.371 4.892 15.820 1.00 92.31 342 VAL A O 1
ATOM 2504 N N . GLY A 1 343 ? 5.279 4.231 16.325 1.00 89.19 343 GLY A N 1
ATOM 2505 C CA . GLY A 1 343 ? 4.777 5.558 16.701 1.00 89.19 343 GLY A CA 1
ATOM 2506 C C . GLY A 1 343 ? 4.482 6.498 15.522 1.00 89.19 343 GLY A C 1
ATOM 2507 O O . GLY A 1 343 ? 4.284 7.695 15.740 1.00 89.19 343 GLY A O 1
ATOM 2508 N N . SER A 1 344 ? 4.475 5.983 14.289 1.00 88.12 344 SER A N 1
ATOM 2509 C CA . SER A 1 344 ? 4.153 6.738 13.072 1.00 88.12 344 SER A CA 1
ATOM 2510 C C . SER A 1 344 ? 2.646 6.862 12.834 1.00 88.12 344 SER A C 1
ATOM 2512 O O . SER A 1 344 ? 1.817 6.519 13.688 1.00 88.12 344 SER A O 1
ATOM 2514 N N . VAL A 1 345 ? 2.290 7.412 11.673 1.00 86.44 345 VAL A N 1
ATOM 2515 C CA . VAL A 1 345 ? 0.923 7.771 11.298 1.00 86.44 345 VAL A CA 1
ATOM 2516 C C . VAL A 1 345 ? -0.008 6.566 11.274 1.00 86.44 345 VAL A C 1
ATOM 2518 O O . VAL A 1 345 ? -1.114 6.695 11.790 1.00 86.44 345 VAL A O 1
ATOM 2521 N N . TYR A 1 346 ? 0.408 5.390 10.788 1.00 89.88 346 TYR A N 1
ATOM 2522 C CA . TYR A 1 346 ? -0.483 4.224 10.749 1.00 89.88 346 TYR A CA 1
ATOM 2523 C C . TYR A 1 346 ? -0.853 3.734 12.156 1.00 89.88 346 TYR A C 1
ATOM 2525 O O . TYR A 1 346 ? -2.029 3.523 12.461 1.00 89.88 346 TYR A O 1
ATOM 2533 N N . GLU A 1 347 ? 0.137 3.605 13.045 1.00 91.88 347 GLU A N 1
ATOM 2534 C CA . GLU A 1 347 ? -0.104 3.213 14.437 1.00 91.88 347 GLU A CA 1
ATOM 2535 C C . GLU A 1 347 ? -0.997 4.242 15.142 1.00 91.88 347 GLU A C 1
ATOM 2537 O O . GLU A 1 347 ? -1.976 3.879 15.795 1.00 91.88 347 GLU A O 1
ATOM 2542 N N . THR A 1 348 ? -0.685 5.531 14.990 1.00 88.81 348 THR A N 1
ATOM 2543 C CA . THR A 1 348 ? -1.403 6.599 15.694 1.00 88.81 348 THR A CA 1
ATOM 2544 C C . THR A 1 348 ? -2.839 6.742 15.197 1.00 88.81 348 THR A C 1
ATOM 2546 O O . THR A 1 348 ? -3.760 6.771 16.009 1.00 88.81 348 THR A O 1
ATOM 2549 N N . SER A 1 349 ? -3.049 6.763 13.880 1.00 87.62 349 SER A N 1
ATOM 2550 C CA . SER A 1 349 ? -4.388 6.819 13.278 1.00 87.62 349 SER A CA 1
ATOM 2551 C C . SER A 1 349 ? -5.232 5.603 13.675 1.00 87.62 349 SER A C 1
ATOM 2553 O O . SER A 1 349 ? -6.374 5.753 14.101 1.00 87.62 349 SER A O 1
ATOM 2555 N N . SER A 1 350 ? -4.656 4.399 13.668 1.00 91.56 350 SER A N 1
ATOM 2556 C CA . SER A 1 350 ? -5.368 3.181 14.081 1.00 91.56 350 SER A CA 1
ATOM 2557 C C . SER A 1 350 ? -5.760 3.199 15.564 1.00 91.56 350 SER A C 1
ATOM 2559 O O . SER A 1 350 ? -6.840 2.735 15.927 1.00 91.56 350 SER A O 1
ATOM 2561 N N . LYS A 1 351 ? -4.925 3.771 16.438 1.00 92.06 351 LYS A N 1
ATOM 2562 C CA . LYS A 1 351 ? -5.266 3.974 17.855 1.00 92.06 351 LYS A CA 1
ATOM 2563 C C . LYS A 1 351 ? -6.381 4.997 18.046 1.00 92.06 351 LYS A C 1
ATOM 2565 O O . LYS A 1 351 ? -7.302 4.751 18.818 1.00 92.06 351 LYS A O 1
ATOM 2570 N N . GLU A 1 352 ? -6.334 6.114 17.323 1.00 89.44 352 GLU A N 1
ATOM 2571 C CA . GLU A 1 352 ? -7.408 7.116 17.338 1.00 89.44 352 GLU A CA 1
ATOM 2572 C C . GLU A 1 352 ? -8.738 6.520 16.883 1.00 89.44 352 GLU A C 1
ATOM 2574 O O . GLU A 1 352 ? -9.781 6.797 17.474 1.00 89.44 352 GLU A O 1
ATOM 2579 N N . LEU A 1 353 ? -8.692 5.661 15.865 1.00 89.25 353 LEU A N 1
ATOM 2580 C CA . LEU A 1 353 ? -9.845 4.934 15.358 1.00 89.25 353 LEU A CA 1
ATOM 2581 C C . LEU A 1 353 ? -10.433 3.997 16.415 1.00 89.25 353 LEU A C 1
ATOM 2583 O O . LEU A 1 353 ? -11.642 4.008 16.650 1.00 89.25 353 LEU A O 1
ATOM 2587 N N . ALA A 1 354 ? -9.573 3.228 17.085 1.00 93.75 354 ALA A N 1
ATOM 2588 C CA . ALA A 1 354 ? -9.961 2.362 18.190 1.00 93.75 354 ALA A CA 1
ATOM 2589 C C . ALA A 1 354 ? -10.588 3.159 19.344 1.00 93.75 354 ALA A C 1
ATOM 2591 O O . ALA A 1 354 ? -11.656 2.795 19.836 1.00 93.75 354 ALA A O 1
ATOM 2592 N N . ASP A 1 355 ? -9.967 4.267 19.750 1.00 92.31 355 ASP A N 1
ATOM 2593 C CA . ASP A 1 355 ? -10.484 5.147 20.801 1.00 92.31 355 ASP A CA 1
ATOM 2594 C C . ASP A 1 355 ? -11.828 5.762 20.427 1.00 92.31 355 ASP A C 1
ATOM 2596 O O . ASP A 1 355 ? -12.720 5.869 21.271 1.00 92.31 355 ASP A O 1
ATOM 2600 N N . MET A 1 356 ? -11.994 6.162 19.167 1.00 89.38 356 MET A N 1
ATOM 2601 C CA . MET A 1 356 ? -13.244 6.726 18.686 1.00 89.38 356 MET A CA 1
ATOM 2602 C C . MET A 1 356 ? -14.353 5.669 18.663 1.00 89.38 356 MET A C 1
ATOM 2604 O O . MET A 1 356 ? -15.435 5.934 19.187 1.00 89.38 356 MET A O 1
ATOM 2608 N N . PHE A 1 357 ? -14.081 4.456 18.169 1.00 91.81 357 PHE A N 1
ATOM 2609 C CA . PHE A 1 357 ? -15.020 3.331 18.235 1.00 91.81 357 PHE A CA 1
ATOM 2610 C C . PHE A 1 357 ? -15.425 3.024 19.685 1.00 91.81 357 PHE A C 1
ATOM 2612 O O . PHE A 1 357 ? -16.610 2.932 20.004 1.00 91.81 357 PHE A O 1
ATOM 2619 N N . LEU A 1 358 ? -14.457 2.966 20.606 1.00 94.56 358 LEU A N 1
ATOM 2620 C CA . LEU A 1 358 ? -14.705 2.737 22.032 1.00 94.56 358 LEU A CA 1
ATOM 2621 C C . LEU A 1 358 ? -15.471 3.872 22.725 1.00 94.56 358 LEU A C 1
ATOM 2623 O O . LEU A 1 358 ? -15.961 3.677 23.833 1.00 94.56 358 LEU A O 1
ATOM 2627 N N . ARG A 1 359 ? -15.593 5.052 22.113 1.00 91.75 359 ARG A N 1
ATOM 2628 C CA . ARG A 1 359 ? -16.425 6.153 22.621 1.00 91.75 359 ARG A CA 1
ATOM 2629 C C . ARG A 1 359 ? -17.856 6.107 22.104 1.00 91.75 359 ARG A C 1
ATOM 2631 O O . ARG A 1 359 ? -18.688 6.848 22.631 1.00 91.75 359 ARG A O 1
ATOM 2638 N N . MET A 1 360 ? -18.157 5.263 21.117 1.00 89.00 360 MET A N 1
ATOM 2639 C CA . MET A 1 360 ? -19.492 5.192 20.530 1.00 89.00 360 MET A CA 1
ATOM 2640 C C . MET A 1 360 ? -20.544 4.800 21.578 1.00 89.00 360 MET A C 1
ATOM 2642 O O . MET A 1 360 ? -20.237 4.062 22.523 1.00 89.00 360 MET A O 1
ATOM 2646 N N . PRO A 1 361 ? -21.790 5.297 21.457 1.00 86.19 361 PRO A N 1
ATOM 2647 C CA . PRO A 1 361 ? -22.867 4.963 22.384 1.00 86.19 361 PRO A CA 1
ATOM 2648 C C . PRO A 1 361 ? -23.011 3.451 22.549 1.00 86.19 361 PRO A C 1
ATOM 2650 O O . PRO A 1 361 ? -22.860 2.707 21.582 1.00 86.19 361 PRO A O 1
ATOM 2653 N N . VAL A 1 362 ? -23.326 2.998 23.765 1.00 90.75 362 VAL A N 1
ATOM 2654 C CA . VAL A 1 362 ? -23.339 1.576 24.156 1.00 90.75 362 VAL A CA 1
ATOM 2655 C C . VAL A 1 362 ? -21.945 0.943 24.168 1.00 90.75 362 VAL A C 1
ATOM 2657 O O . VAL A 1 362 ? -21.543 0.454 25.217 1.00 90.75 362 VAL A O 1
ATOM 2660 N N . VAL A 1 363 ? -21.168 1.000 23.080 1.00 94.31 363 VAL A N 1
ATOM 2661 C CA . VAL A 1 363 ? -19.791 0.461 23.034 1.00 94.31 363 VAL A CA 1
ATOM 2662 C C . VAL A 1 363 ? -18.959 0.996 24.203 1.00 94.31 363 VAL A C 1
ATOM 2664 O O . VAL A 1 363 ? -18.339 0.221 24.928 1.00 94.31 363 VAL A O 1
ATOM 2667 N N . ARG A 1 364 ? -19.048 2.303 24.467 1.00 93.19 364 ARG A N 1
ATOM 2668 C CA . ARG A 1 364 ? -18.410 2.991 25.598 1.00 93.19 364 ARG A CA 1
ATOM 2669 C C . ARG A 1 364 ? -18.680 2.357 26.955 1.00 93.19 364 ARG A C 1
ATOM 2671 O O . ARG A 1 364 ? -17.772 2.272 27.786 1.00 93.19 364 ARG A O 1
ATOM 2678 N N . ASP A 1 365 ? -19.912 1.929 27.194 1.00 94.31 365 ASP A N 1
ATOM 2679 C CA . ASP A 1 365 ? -20.327 1.386 28.487 1.00 94.31 365 ASP A CA 1
ATOM 2680 C C . ASP A 1 365 ? -19.895 -0.076 28.663 1.00 94.31 365 ASP A C 1
ATOM 2682 O O . ASP A 1 365 ? -19.767 -0.552 29.789 1.00 94.31 365 ASP A O 1
ATOM 2686 N N . TYR A 1 366 ? -19.642 -0.774 27.553 1.00 96.31 366 TYR A N 1
ATOM 2687 C CA . TYR A 1 366 ? -19.259 -2.185 27.510 1.00 96.31 366 TYR A CA 1
ATOM 2688 C C . TYR A 1 366 ? -17.845 -2.396 26.941 1.00 96.31 366 TYR A C 1
ATOM 2690 O O . TYR A 1 366 ? -17.480 -3.502 26.550 1.00 96.31 366 TYR A O 1
ATOM 2698 N N . GLN A 1 367 ? -17.009 -1.356 26.931 1.00 96.31 367 GLN A N 1
ATOM 2699 C CA . GLN A 1 367 ? -15.659 -1.394 26.356 1.00 96.31 367 GLN A CA 1
ATOM 2700 C C . GLN A 1 367 ? -14.745 -2.469 26.976 1.00 96.31 367 GLN A C 1
ATOM 2702 O O . GLN A 1 367 ? -13.794 -2.921 26.349 1.00 96.31 367 GLN A O 1
ATOM 2707 N N . GLU A 1 368 ? -15.022 -2.900 28.209 1.00 97.75 368 GLU A N 1
ATOM 2708 C CA . GLU A 1 368 ? -14.300 -3.970 28.916 1.00 97.75 368 GLU A CA 1
ATOM 2709 C C . GLU A 1 368 ? -14.438 -5.361 28.275 1.00 97.75 368 GLU A C 1
ATOM 2711 O O . GLU A 1 368 ? -13.659 -6.257 28.598 1.00 97.75 368 GLU A O 1
ATOM 2716 N N . TYR A 1 369 ? -15.390 -5.534 27.358 1.00 98.19 369 TYR A N 1
ATOM 2717 C CA . TYR A 1 369 ? -15.574 -6.767 26.599 1.00 98.19 369 TYR A CA 1
ATOM 2718 C C . TYR A 1 369 ? -14.732 -6.827 25.324 1.00 98.19 369 TYR A C 1
ATOM 2720 O O . TYR A 1 369 ? -14.701 -7.876 24.700 1.00 98.19 369 TYR A O 1
ATOM 2728 N N . PHE A 1 370 ? -14.054 -5.753 24.908 1.00 98.38 370 PHE A N 1
ATOM 2729 C CA . PHE A 1 370 ? -13.396 -5.702 23.599 1.00 98.38 370 PHE A CA 1
ATOM 2730 C C . PHE A 1 370 ? -11.920 -6.099 23.642 1.00 98.38 370 PHE A C 1
ATOM 2732 O O . PHE A 1 370 ? -11.152 -5.587 24.460 1.00 98.38 370 PHE A O 1
ATOM 2739 N N . ASN A 1 371 ? -11.526 -6.944 22.690 1.00 97.75 371 ASN A N 1
ATOM 2740 C CA . ASN A 1 371 ? -10.154 -7.066 22.217 1.00 97.75 371 ASN A CA 1
ATOM 2741 C C . ASN A 1 371 ? -10.004 -6.208 20.954 1.00 97.75 371 ASN A C 1
ATOM 2743 O O . ASN A 1 371 ? -10.809 -6.338 20.031 1.00 97.75 371 ASN A O 1
ATOM 2747 N N . ILE A 1 372 ? -8.986 -5.352 20.897 1.00 97.88 372 ILE A N 1
ATOM 2748 C CA . ILE A 1 372 ? -8.682 -4.546 19.711 1.00 97.88 372 ILE A CA 1
ATOM 2749 C C . ILE A 1 372 ? -7.263 -4.848 19.258 1.00 97.88 372 ILE A C 1
ATOM 2751 O O . ILE A 1 372 ? -6.307 -4.655 20.013 1.00 97.88 372 ILE A O 1
ATOM 2755 N N . TYR A 1 373 ? -7.154 -5.281 18.009 1.00 98.06 373 TYR A N 1
ATOM 2756 C CA . TYR A 1 373 ? -5.911 -5.633 17.343 1.00 98.06 373 TYR A CA 1
ATOM 2757 C C . TYR A 1 373 ? -5.656 -4.667 16.191 1.00 98.06 373 TYR A C 1
ATOM 2759 O O . TYR A 1 373 ? -6.554 -4.414 15.393 1.00 98.06 373 TYR A O 1
ATOM 2767 N N . ILE A 1 374 ? -4.436 -4.149 16.080 1.00 97.56 374 ILE A N 1
ATOM 2768 C CA . ILE A 1 374 ? -3.993 -3.361 14.926 1.00 97.56 374 ILE A CA 1
ATOM 2769 C C . ILE A 1 374 ? -2.997 -4.228 14.156 1.00 97.56 374 ILE A C 1
ATOM 2771 O O . ILE A 1 374 ? -1.895 -4.494 14.638 1.00 97.56 374 ILE A O 1
ATOM 2775 N N . LEU A 1 375 ? -3.416 -4.716 12.989 1.00 96.56 375 LEU A N 1
ATOM 2776 C CA . LEU A 1 375 ? -2.638 -5.609 12.136 1.00 96.56 375 LEU A CA 1
ATOM 2777 C C . LEU A 1 375 ? -1.703 -4.790 11.243 1.00 96.56 375 LEU A C 1
ATOM 2779 O O . LEU A 1 375 ? -2.150 -3.952 10.461 1.00 96.56 375 LEU A O 1
ATOM 2783 N N . MET A 1 376 ? -0.401 -5.032 11.352 1.00 94.75 376 MET A N 1
ATOM 2784 C CA . MET A 1 376 ? 0.620 -4.300 10.611 1.00 94.75 376 MET A CA 1
ATOM 2785 C C . MET A 1 376 ? 0.789 -4.881 9.211 1.00 94.75 376 MET A C 1
ATOM 2787 O O . MET A 1 376 ? 1.070 -6.072 9.043 1.00 94.75 376 MET A O 1
ATOM 2791 N N . TRP A 1 377 ? 0.613 -4.038 8.192 1.00 89.69 377 TRP A N 1
ATOM 2792 C CA . TRP A 1 377 ? 0.837 -4.434 6.808 1.00 89.69 377 TRP A CA 1
ATOM 2793 C C . TRP A 1 377 ? 1.258 -3.268 5.908 1.00 89.69 377 TRP A C 1
ATOM 2795 O O . TRP A 1 377 ? 0.537 -2.285 5.777 1.00 89.69 377 TRP A O 1
ATOM 2805 N N . ASN A 1 378 ? 2.413 -3.407 5.265 1.00 88.25 378 ASN A N 1
ATOM 2806 C CA . ASN A 1 378 ? 2.966 -2.463 4.304 1.00 88.25 378 ASN A CA 1
ATOM 2807 C C . ASN A 1 378 ? 2.378 -2.714 2.900 1.00 88.25 378 ASN A C 1
ATOM 2809 O O . ASN A 1 378 ? 2.460 -3.827 2.368 1.00 88.25 378 ASN A O 1
ATOM 2813 N N . PHE A 1 379 ? 1.807 -1.672 2.298 1.00 80.94 379 PHE A N 1
ATOM 2814 C CA . PHE A 1 379 ? 1.246 -1.666 0.941 1.00 80.94 379 PHE A CA 1
ATOM 2815 C C . PHE A 1 379 ? 2.189 -1.069 -0.115 1.00 80.94 379 PHE A C 1
ATOM 2817 O O . PHE A 1 379 ? 1.845 -1.042 -1.294 1.00 80.94 379 PHE A O 1
ATOM 2824 N N . ASN A 1 380 ? 3.389 -0.644 0.291 1.00 81.38 380 ASN A N 1
ATOM 2825 C CA . ASN A 1 380 ? 4.445 -0.039 -0.530 1.00 81.38 380 ASN A CA 1
ATOM 2826 C C . ASN A 1 380 ? 4.033 1.242 -1.270 1.00 81.38 380 ASN A C 1
ATOM 2828 O O . ASN A 1 380 ? 4.743 1.675 -2.171 1.00 81.38 380 ASN A O 1
ATOM 2832 N N . LYS A 1 381 ? 2.886 1.828 -0.922 1.00 78.56 381 LYS A N 1
ATOM 2833 C CA . LYS A 1 381 ? 2.361 3.021 -1.579 1.00 78.56 381 LYS A CA 1
ATOM 2834 C C . LYS A 1 381 ? 1.545 3.845 -0.601 1.00 78.56 381 LYS A C 1
ATOM 2836 O O . LYS A 1 381 ? 0.757 3.263 0.145 1.00 78.56 381 LYS A O 1
ATOM 2841 N N . SER A 1 382 ? 1.746 5.159 -0.609 1.00 81.69 382 SER A N 1
ATOM 2842 C CA . SER A 1 382 ? 1.108 6.089 0.323 1.00 81.69 382 SER A CA 1
ATOM 2843 C C . SER A 1 382 ? 0.018 6.936 -0.338 1.00 81.69 382 SER A C 1
ATOM 2845 O O . SER A 1 382 ? 0.194 7.428 -1.452 1.00 81.69 382 SER A O 1
ATOM 2847 N N . GLY A 1 383 ? -1.094 7.180 0.361 1.00 71.75 383 GLY A N 1
ATOM 2848 C CA . GLY A 1 383 ? -2.056 8.236 0.009 1.00 71.75 383 GLY A CA 1
ATOM 2849 C C . GLY A 1 383 ? -3.020 7.948 -1.148 1.00 71.75 383 GLY A C 1
ATOM 2850 O O . GLY A 1 383 ? -3.909 8.760 -1.407 1.00 71.75 383 GLY A O 1
ATOM 2851 N N . LEU A 1 384 ? -2.857 6.835 -1.865 1.00 64.50 384 LEU A N 1
ATOM 2852 C CA . LEU A 1 384 ? -3.678 6.496 -3.026 1.00 64.50 384 LEU A CA 1
ATOM 2853 C C . LEU A 1 384 ? -4.622 5.335 -2.702 1.00 64.50 384 LEU A C 1
ATOM 2855 O O . LEU A 1 384 ? -4.347 4.173 -2.999 1.00 64.50 384 LEU A O 1
ATOM 2859 N N . PHE A 1 385 ? -5.752 5.673 -2.076 1.00 59.09 385 PHE A N 1
ATOM 2860 C CA . PHE A 1 385 ? -6.856 4.738 -1.868 1.00 59.09 385 PHE A CA 1
ATOM 2861 C C . PHE A 1 385 ? -7.279 4.122 -3.209 1.00 59.09 385 PHE A C 1
ATOM 2863 O O . PHE A 1 385 ? -7.502 4.838 -4.185 1.00 59.09 385 PHE A O 1
ATOM 2870 N N . ASN A 1 386 ? -7.383 2.794 -3.242 1.00 55.19 386 ASN A N 1
ATOM 2871 C CA . ASN A 1 386 ? -7.684 1.978 -4.418 1.00 55.19 386 ASN A CA 1
ATOM 2872 C C . ASN A 1 386 ? -6.644 1.961 -5.554 1.00 55.19 386 ASN A C 1
ATOM 2874 O O . ASN A 1 386 ? -6.871 1.165 -6.455 1.00 55.19 386 ASN A O 1
ATOM 2878 N N . GLU A 1 387 ? -5.536 2.722 -5.547 1.00 53.66 387 GLU A N 1
ATOM 2879 C CA . GLU A 1 387 ? -4.509 2.652 -6.609 1.00 53.66 387 GLU A CA 1
ATOM 2880 C C . GLU A 1 387 ? -3.258 1.886 -6.157 1.00 53.66 387 GLU A C 1
ATOM 2882 O O . GLU A 1 387 ? -2.431 2.393 -5.400 1.00 53.66 387 GLU A O 1
ATOM 2887 N N . TYR A 1 388 ? -3.053 0.679 -6.674 1.00 54.03 388 TYR A N 1
ATOM 2888 C CA . TYR A 1 388 ? -1.950 -0.193 -6.256 1.00 54.03 388 TYR A CA 1
ATOM 2889 C C . TYR A 1 388 ? -0.617 0.120 -6.977 1.00 54.03 388 TYR A C 1
ATOM 2891 O O . TYR A 1 388 ? -0.588 0.926 -7.914 1.00 54.03 388 TYR A O 1
ATOM 2899 N N . PRO A 1 389 ? 0.528 -0.472 -6.560 1.00 48.88 389 PRO A N 1
ATOM 2900 C CA . PRO A 1 389 ? 1.826 -0.261 -7.220 1.00 48.88 389 PRO A CA 1
ATOM 2901 C C . PRO A 1 389 ? 1.859 -0.618 -8.716 1.00 48.88 389 PRO A C 1
ATOM 2903 O O . PRO A 1 389 ? 2.720 -0.131 -9.439 1.00 48.88 389 PRO A O 1
ATOM 2906 N N . ASP A 1 390 ? 0.920 -1.444 -9.184 1.00 52.56 390 ASP A N 1
ATOM 2907 C CA . ASP A 1 390 ? 0.728 -1.796 -10.597 1.00 52.56 390 ASP A CA 1
ATOM 2908 C C . ASP A 1 390 ? -0.171 -0.806 -11.367 1.00 52.56 390 ASP A C 1
ATOM 2910 O O . ASP A 1 390 ? -0.433 -1.006 -12.552 1.00 52.56 390 ASP A O 1
ATOM 2914 N N . GLY A 1 391 ? -0.646 0.256 -10.707 1.00 50.22 391 GLY A N 1
ATOM 2915 C CA . GLY A 1 391 ? -1.548 1.259 -11.275 1.00 50.22 391 GLY A CA 1
ATOM 2916 C C . GLY A 1 391 ? -3.009 0.810 -11.388 1.00 50.22 391 GLY A C 1
ATOM 2917 O O . GLY A 1 391 ? -3.811 1.526 -11.988 1.00 50.22 391 GLY A O 1
ATOM 2918 N N . SER A 1 392 ? -3.380 -0.359 -10.849 1.00 45.59 392 SER A N 1
ATOM 2919 C CA . SER A 1 392 ? -4.778 -0.810 -10.830 1.00 45.59 392 SER A CA 1
ATOM 2920 C C . SER A 1 392 ? -5.617 0.003 -9.841 1.00 45.59 392 SER A C 1
ATOM 2922 O O . SER A 1 392 ? -5.164 0.253 -8.727 1.00 45.59 392 SER A O 1
ATOM 2924 N N . PHE A 1 393 ? -6.834 0.380 -10.258 1.00 44.69 393 PHE A N 1
ATOM 2925 C CA . PHE A 1 393 ? -7.866 1.041 -9.449 1.00 44.69 393 PHE A CA 1
ATOM 2926 C C . PHE A 1 393 ? -8.985 0.051 -9.116 1.00 44.69 393 PHE A C 1
ATOM 2928 O O . PHE A 1 393 ? -9.671 -0.394 -10.035 1.00 44.69 393 PHE A O 1
ATOM 2935 N N . GLU A 1 394 ? -9.228 -0.284 -7.846 1.00 51.47 394 GLU A N 1
ATOM 2936 C CA . GLU A 1 394 ? -10.331 -1.199 -7.499 1.00 51.47 394 GLU A CA 1
ATOM 2937 C C . GLU A 1 394 ? -11.075 -0.801 -6.225 1.00 51.47 394 GLU A C 1
ATOM 2939 O O . GLU A 1 394 ? -10.482 -0.708 -5.159 1.00 51.47 394 GLU A O 1
ATOM 2944 N N . ASN A 1 395 ? -12.399 -0.635 -6.325 1.00 48.44 395 ASN A N 1
ATOM 2945 C CA . ASN A 1 395 ? -13.281 -0.448 -5.171 1.00 48.44 395 ASN A CA 1
ATOM 2946 C C . ASN A 1 395 ? -13.196 -1.642 -4.204 1.00 48.44 395 ASN A C 1
ATOM 2948 O O . ASN A 1 395 ? -13.178 -2.792 -4.640 1.00 48.44 395 ASN A O 1
ATOM 2952 N N . LEU A 1 396 ? -13.296 -1.386 -2.894 1.00 50.84 396 LEU A N 1
ATOM 2953 C CA . LEU A 1 396 ? -13.387 -2.405 -1.829 1.00 50.84 396 LEU A CA 1
ATOM 2954 C C . LEU A 1 396 ? -14.461 -3.492 -2.085 1.00 50.84 396 LEU A C 1
ATOM 2956 O O . LEU A 1 396 ? -14.328 -4.621 -1.612 1.00 50.84 396 LEU A O 1
ATOM 2960 N N . LEU A 1 397 ? -15.499 -3.180 -2.874 1.00 48.31 397 LEU A N 1
ATOM 2961 C CA . LEU A 1 397 ? -16.562 -4.103 -3.303 1.00 48.31 397 LEU A CA 1
ATOM 2962 C C . LEU A 1 397 ? -16.128 -5.114 -4.391 1.00 48.31 397 LEU A C 1
ATOM 2964 O O . LEU A 1 397 ? -16.830 -6.095 -4.624 1.00 48.31 397 LEU A O 1
ATOM 2968 N N . GLY A 1 398 ? -14.980 -4.904 -5.045 1.00 48.03 398 GLY A N 1
ATOM 2969 C CA . GLY A 1 398 ? -14.535 -5.600 -6.262 1.00 48.03 398 GLY A CA 1
ATOM 2970 C C . GLY A 1 398 ? -13.743 -6.899 -6.069 1.00 48.03 398 GLY A C 1
ATOM 2971 O O . GLY A 1 398 ? -13.257 -7.454 -7.048 1.00 48.03 398 GLY A O 1
ATOM 2972 N N . GLY A 1 399 ? -13.605 -7.413 -4.840 1.00 52.12 399 GLY A N 1
ATOM 2973 C CA . GLY A 1 399 ? -13.076 -8.766 -4.605 1.00 52.12 399 GLY A CA 1
ATOM 2974 C C . GLY A 1 399 ? -11.730 -8.871 -3.873 1.00 52.12 399 GLY A C 1
ATOM 2975 O O . GLY A 1 399 ? -11.381 -9.964 -3.420 1.00 52.12 399 GLY A O 1
ATOM 2976 N N . LYS A 1 400 ? -10.992 -7.769 -3.661 1.00 55.19 400 LYS A N 1
ATOM 2977 C CA . LYS A 1 400 ? -9.712 -7.809 -2.923 1.00 55.19 400 LYS A CA 1
ATOM 2978 C C . LYS A 1 400 ? -9.831 -7.920 -1.400 1.00 55.19 400 LYS A C 1
ATOM 2980 O O . LYS A 1 400 ? -8.890 -8.425 -0.795 1.00 55.19 400 LYS A O 1
ATOM 2985 N N . ALA A 1 401 ? -10.969 -7.591 -0.768 1.00 58.72 401 ALA A N 1
ATOM 2986 C CA . ALA A 1 401 ? -11.225 -7.981 0.631 1.00 58.72 401 ALA A CA 1
ATOM 2987 C C . ALA A 1 401 ? -10.886 -9.473 0.840 1.00 58.72 401 ALA A C 1
ATOM 2989 O O . ALA A 1 401 ? -10.044 -9.813 1.671 1.00 58.72 401 ALA A O 1
ATOM 2990 N N . TYR A 1 402 ? -11.399 -10.331 -0.051 1.00 62.00 402 TYR A N 1
ATOM 2991 C CA . TYR A 1 402 ? -11.201 -11.783 -0.027 1.00 62.00 402 TYR A CA 1
ATOM 2992 C C . TYR A 1 402 ? -9.783 -12.238 -0.342 1.00 62.00 402 TYR A C 1
ATOM 2994 O O . TYR A 1 402 ? -9.308 -13.190 0.269 1.00 62.00 402 TYR A O 1
ATOM 3002 N N . THR A 1 403 ? -9.117 -11.619 -1.316 1.00 67.81 403 THR A N 1
ATOM 3003 C CA . THR A 1 403 ? -7.814 -12.106 -1.795 1.00 67.81 403 THR A CA 1
ATOM 3004 C C . THR A 1 403 ? -6.635 -11.484 -1.053 1.00 67.81 403 THR A C 1
ATOM 3006 O O . THR A 1 403 ? -5.568 -12.091 -0.990 1.00 67.81 403 THR A O 1
ATOM 3009 N N . VAL A 1 404 ? -6.819 -10.298 -0.468 1.00 73.94 404 VAL A N 1
ATOM 3010 C CA . VAL A 1 404 ? -5.755 -9.508 0.157 1.00 73.94 404 VAL A CA 1
ATOM 3011 C C . VAL A 1 404 ? -5.895 -9.493 1.674 1.00 73.94 404 VAL A C 1
ATOM 3013 O O . VAL A 1 404 ? -4.932 -9.819 2.362 1.00 73.94 404 VAL A O 1
ATOM 3016 N N . PHE A 1 405 ? -7.065 -9.149 2.216 1.00 80.56 405 PHE A N 1
ATOM 3017 C CA . PHE A 1 405 ? -7.228 -8.916 3.655 1.00 80.56 405 PHE A CA 1
ATOM 3018 C C . PHE A 1 405 ? -7.612 -10.181 4.430 1.00 80.56 405 PHE A C 1
ATOM 3020 O O . PHE A 1 405 ? -6.981 -10.462 5.448 1.00 80.56 405 PHE A O 1
ATOM 3027 N N . ASN A 1 406 ? -8.581 -10.973 3.948 1.00 84.69 406 ASN A N 1
ATOM 3028 C CA . ASN A 1 406 ? -9.041 -12.183 4.652 1.00 84.69 406 ASN A CA 1
ATOM 3029 C C . ASN A 1 406 ? -7.893 -13.135 4.990 1.00 84.69 406 ASN A C 1
ATOM 3031 O O . ASN A 1 406 ? -7.773 -13.468 6.162 1.00 84.69 406 ASN A O 1
ATOM 3035 N N . PRO A 1 407 ? -6.983 -13.496 4.058 1.00 87.19 407 PRO A N 1
ATOM 3036 C CA . PRO A 1 407 ? -5.918 -14.444 4.372 1.00 87.19 407 PRO A CA 1
ATOM 3037 C C . PRO A 1 407 ? -4.971 -13.926 5.460 1.00 87.19 407 PRO A C 1
ATOM 3039 O O . PRO A 1 407 ? -4.410 -14.713 6.216 1.00 87.19 407 PRO A O 1
ATOM 3042 N N . ARG A 1 408 ? -4.798 -12.600 5.558 1.00 89.19 408 ARG A N 1
ATOM 3043 C CA . ARG A 1 408 ? -3.958 -11.959 6.581 1.00 89.19 408 ARG A CA 1
ATOM 3044 C C . ARG A 1 408 ? -4.632 -11.992 7.949 1.00 89.19 408 ARG A C 1
ATOM 3046 O O . ARG A 1 408 ? -3.968 -12.269 8.939 1.00 89.19 408 ARG A O 1
ATOM 3053 N N . ILE A 1 409 ? -5.942 -11.750 7.994 1.00 90.88 409 ILE A N 1
ATOM 3054 C CA . ILE A 1 409 ? -6.742 -11.817 9.224 1.00 90.88 409 ILE A CA 1
ATOM 3055 C C . ILE A 1 409 ? -6.890 -13.276 9.681 1.00 90.88 409 ILE A C 1
ATOM 3057 O O . ILE A 1 409 ? -6.728 -13.575 10.859 1.00 90.88 409 ILE A O 1
ATOM 3061 N N . ASP A 1 410 ? -7.127 -14.203 8.753 1.00 91.19 410 ASP A N 1
ATOM 3062 C CA . ASP A 1 410 ? -7.213 -15.644 9.011 1.00 91.19 410 ASP A CA 1
ATOM 3063 C C . ASP A 1 410 ? -5.904 -16.214 9.575 1.00 91.19 410 ASP A C 1
ATOM 3065 O O . ASP A 1 410 ? -5.933 -17.186 10.339 1.00 91.19 410 ASP A O 1
ATOM 3069 N N . ALA A 1 411 ? -4.768 -15.612 9.209 1.00 92.00 411 ALA A N 1
ATOM 3070 C CA . ALA A 1 411 ? -3.444 -15.963 9.707 1.00 92.00 411 ALA A CA 1
ATOM 3071 C C . ALA A 1 411 ? -3.130 -15.379 11.095 1.00 92.00 411 ALA A C 1
ATOM 3073 O O . ALA A 1 411 ? -2.125 -15.772 11.685 1.00 92.00 411 ALA A O 1
ATOM 3074 N N . MET A 1 412 ? -3.958 -14.473 11.635 1.00 94.81 412 MET A N 1
ATOM 3075 C CA . MET A 1 412 ? -3.708 -13.871 12.945 1.00 94.81 412 MET A CA 1
ATOM 3076 C C . MET A 1 412 ? -3.788 -14.929 14.057 1.00 94.81 412 MET A C 1
ATOM 3078 O O . MET A 1 412 ? -4.856 -15.508 14.278 1.00 94.81 412 MET A O 1
ATOM 3082 N N . PRO A 1 413 ? -2.711 -15.141 14.831 1.00 91.06 413 PRO A N 1
ATOM 3083 C CA . PRO A 1 413 ? -2.691 -16.139 15.901 1.00 91.06 413 PRO A CA 1
ATOM 3084 C C . PRO A 1 413 ? -3.593 -15.772 17.091 1.00 91.06 413 PRO A C 1
ATOM 3086 O O . PRO A 1 413 ? -3.934 -16.636 17.897 1.00 91.06 413 PRO A O 1
ATOM 3089 N N . GLN A 1 414 ? -4.009 -14.507 17.204 1.00 93.38 414 GLN A N 1
ATOM 3090 C CA . GLN A 1 414 ? -4.917 -14.024 18.248 1.00 93.38 414 GLN A CA 1
ATOM 3091 C C . GLN A 1 414 ? -6.371 -14.451 18.013 1.00 93.38 414 GLN A C 1
ATOM 3093 O O . GLN A 1 414 ? -7.161 -14.455 18.957 1.00 93.38 414 GLN A O 1
ATOM 3098 N N . LEU A 1 415 ? -6.737 -14.801 16.775 1.00 93.69 415 LEU A N 1
ATOM 3099 C CA . LEU A 1 415 ? -8.102 -15.173 16.417 1.00 93.69 415 LEU A CA 1
ATOM 3100 C C . LEU A 1 415 ? -8.237 -16.695 16.353 1.00 93.69 415 LEU A C 1
ATOM 3102 O O . LEU A 1 415 ? -7.712 -17.353 15.454 1.00 93.69 415 LEU A O 1
ATOM 3106 N N . ALA A 1 416 ? -9.001 -17.265 17.286 1.00 91.44 416 ALA A N 1
ATOM 3107 C CA . ALA A 1 416 ? -9.412 -18.660 17.179 1.00 91.44 416 ALA A CA 1
ATOM 3108 C C . ALA A 1 416 ? -10.384 -18.843 16.001 1.00 91.44 416 ALA A C 1
ATOM 3110 O O . ALA A 1 416 ? -11.108 -17.918 15.640 1.00 91.44 416 ALA A O 1
ATOM 3111 N N . ASP A 1 417 ? -10.483 -20.052 15.442 1.00 89.94 417 ASP A N 1
ATOM 3112 C CA . ASP A 1 417 ? -11.356 -20.311 14.282 1.00 89.94 417 ASP A CA 1
ATOM 3113 C C . ASP A 1 417 ? -12.828 -19.951 14.535 1.00 89.94 417 ASP A C 1
ATOM 3115 O O . ASP A 1 417 ? -13.520 -19.493 13.631 1.00 89.94 417 ASP A O 1
ATOM 3119 N N . LYS A 1 418 ? -13.297 -20.087 15.783 1.00 87.50 418 LYS A N 1
ATOM 3120 C CA . LYS A 1 418 ? -14.650 -19.676 16.193 1.00 87.50 418 LYS A CA 1
ATOM 3121 C C . LYS A 1 418 ? -14.891 -18.163 16.098 1.00 87.50 418 LYS A C 1
ATOM 3123 O O . LYS A 1 418 ? -16.041 -17.739 16.042 1.00 87.50 418 LYS A O 1
ATOM 3128 N N . ASP A 1 419 ? -13.824 -17.372 16.142 1.00 89.88 419 ASP A N 1
ATOM 3129 C CA . ASP A 1 419 ? -13.861 -15.911 16.173 1.00 89.88 419 ASP A CA 1
ATOM 3130 C C . ASP A 1 419 ? -13.659 -15.302 14.780 1.00 89.88 419 ASP A C 1
ATOM 3132 O O . ASP A 1 419 ? -13.910 -14.115 14.588 1.00 89.88 419 ASP A O 1
ATOM 3136 N N . LYS A 1 420 ? -13.244 -16.105 13.795 1.00 88.50 420 LYS A N 1
ATOM 3137 C CA . LYS A 1 420 ? -13.068 -15.684 12.402 1.00 88.50 420 LYS A CA 1
ATOM 3138 C C . LYS A 1 420 ? -14.408 -15.451 11.700 1.00 88.50 420 LYS A C 1
ATOM 3140 O O . LYS A 1 420 ? -15.484 -15.813 12.181 1.00 88.50 420 LYS A O 1
ATOM 3145 N N . GLY A 1 421 ? -14.326 -14.818 10.538 1.00 84.88 421 GLY A N 1
ATOM 3146 C CA . GLY A 1 421 ? -15.479 -14.405 9.757 1.00 84.88 421 GLY A CA 1
ATOM 3147 C C . GLY A 1 421 ? -16.345 -13.369 10.479 1.00 84.88 421 GLY A C 1
ATOM 3148 O O . GLY A 1 421 ? -15.843 -12.472 11.150 1.00 84.88 421 GLY A O 1
ATOM 3149 N N . GLN A 1 422 ? -17.667 -13.495 10.375 1.00 82.00 422 GLN A N 1
ATOM 3150 C CA . GLN A 1 422 ? -18.614 -12.496 10.888 1.00 82.00 422 GLN A CA 1
ATOM 3151 C C . GLN A 1 422 ? -18.581 -12.289 12.411 1.00 82.00 422 GLN A C 1
ATOM 3153 O O . GLN A 1 422 ? -19.212 -11.358 12.905 1.00 82.00 422 GLN A O 1
ATOM 3158 N N . ASN A 1 423 ? -17.862 -13.120 13.171 1.00 86.81 423 ASN A N 1
ATOM 3159 C CA . ASN A 1 423 ? -17.659 -12.934 14.612 1.00 86.81 423 ASN A CA 1
ATOM 3160 C C . ASN A 1 423 ? -16.559 -11.917 14.957 1.00 86.81 423 ASN A C 1
ATOM 3162 O O . ASN A 1 423 ? -16.469 -11.498 16.110 1.00 86.81 423 ASN A O 1
ATOM 3166 N N . THR A 1 424 ? -15.773 -11.481 13.972 1.00 89.62 424 THR A N 1
ATOM 3167 C CA . THR A 1 424 ? -14.804 -10.391 14.106 1.00 89.62 424 THR A CA 1
ATOM 3168 C C . THR A 1 424 ? -15.253 -9.208 13.262 1.00 89.62 424 THR A C 1
ATOM 3170 O O . THR A 1 424 ? -15.588 -9.349 12.085 1.00 89.62 424 THR A O 1
ATOM 3173 N N . THR A 1 425 ? -15.244 -8.023 13.868 1.00 89.75 425 THR A N 1
ATOM 3174 C CA . THR A 1 425 ? -15.437 -6.767 13.135 1.00 89.75 425 THR A CA 1
ATOM 3175 C C . THR A 1 425 ? -14.093 -6.291 12.614 1.00 89.75 425 THR A C 1
ATOM 3177 O O . THR A 1 425 ? -13.107 -6.311 13.352 1.00 89.75 425 THR A O 1
ATOM 3180 N N . VAL A 1 426 ? -14.042 -5.861 11.357 1.00 88.75 426 VAL A N 1
ATOM 3181 C CA . VAL A 1 426 ? -12.820 -5.350 10.740 1.00 88.75 426 VAL A CA 1
ATOM 3182 C C . VAL A 1 426 ? -13.045 -3.907 10.314 1.00 88.75 426 VAL A C 1
ATOM 3184 O O . VAL A 1 426 ? -14.020 -3.608 9.627 1.00 88.75 426 VAL A O 1
ATOM 3187 N N . ILE A 1 427 ? -12.146 -3.012 10.714 1.00 87.31 427 ILE A N 1
ATOM 3188 C CA . ILE A 1 427 ? -12.153 -1.620 10.270 1.00 87.31 427 ILE A CA 1
ATOM 3189 C C . ILE A 1 427 ? -10.923 -1.377 9.401 1.00 87.31 427 ILE A C 1
ATOM 3191 O O . ILE A 1 427 ? -9.788 -1.594 9.831 1.00 87.31 427 ILE A O 1
ATOM 3195 N N . TYR A 1 428 ? -11.154 -0.907 8.180 1.00 82.94 428 TYR A N 1
ATOM 3196 C CA . TYR A 1 428 ? -10.097 -0.445 7.299 1.00 82.94 428 TYR A CA 1
ATOM 3197 C C . TYR A 1 428 ? -9.736 0.987 7.644 1.00 82.94 428 TYR A C 1
ATOM 3199 O O . TYR A 1 428 ? -10.570 1.885 7.551 1.00 82.94 428 TYR A O 1
ATOM 3207 N N . ASN A 1 429 ? -8.486 1.186 8.032 1.00 84.81 429 ASN A N 1
ATOM 3208 C CA . ASN A 1 429 ? -7.910 2.507 8.166 1.00 84.81 429 ASN A CA 1
ATOM 3209 C C . ASN A 1 429 ? -7.348 2.911 6.795 1.00 84.81 429 ASN A C 1
ATOM 3211 O O . ASN A 1 429 ? -6.343 2.356 6.363 1.00 84.81 429 ASN A O 1
ATOM 3215 N N . ALA A 1 430 ? -8.028 3.807 6.083 1.00 79.38 430 ALA A N 1
ATOM 3216 C CA . ALA A 1 430 ? -7.653 4.217 4.734 1.00 79.38 430 ALA A CA 1
ATOM 3217 C C . ALA A 1 430 ? -6.797 5.494 4.744 1.00 79.38 430 ALA A C 1
ATOM 3219 O O . ALA A 1 430 ? -7.223 6.544 5.239 1.00 79.38 430 ALA A O 1
ATOM 3220 N N . ASN A 1 431 ? -5.615 5.414 4.129 1.00 77.94 431 ASN A N 1
ATOM 3221 C CA . ASN A 1 431 ? -4.732 6.549 3.873 1.00 77.94 431 ASN A CA 1
ATOM 3222 C C . ASN A 1 431 ? -5.098 7.239 2.545 1.00 77.94 431 ASN A C 1
ATOM 3224 O O . ASN A 1 431 ? -4.432 7.053 1.530 1.00 77.94 431 ASN A O 1
ATOM 3228 N N . GLY A 1 432 ? -6.212 7.973 2.520 1.00 68.38 432 GLY A N 1
ATOM 3229 C CA . GLY A 1 432 ? -6.719 8.643 1.316 1.00 68.38 432 GLY A CA 1
ATOM 3230 C C . GLY A 1 432 ? -8.237 8.838 1.343 1.00 68.38 432 GLY A C 1
ATOM 3231 O O . GLY A 1 432 ? -8.878 8.595 2.366 1.00 68.38 432 GLY A O 1
ATOM 3232 N N . TRP A 1 433 ? -8.820 9.292 0.227 1.00 58.56 433 TRP A N 1
ATOM 3233 C CA . TRP A 1 433 ? -10.276 9.457 0.120 1.00 58.56 433 TRP A CA 1
ATOM 3234 C C . TRP A 1 433 ? -10.965 8.099 -0.008 1.00 58.56 433 TRP A C 1
ATOM 3236 O O . TRP A 1 433 ? -10.808 7.435 -1.026 1.00 58.56 433 TRP A O 1
ATOM 3246 N N . ALA A 1 434 ? -11.758 7.721 0.992 1.00 58.34 434 ALA A N 1
ATOM 3247 C CA . ALA A 1 434 ? -12.598 6.529 0.968 1.00 58.34 434 ALA A CA 1
ATOM 3248 C C . ALA A 1 434 ? -13.995 6.888 1.474 1.00 58.34 434 ALA A C 1
ATOM 3250 O O . ALA A 1 434 ? -14.131 7.463 2.547 1.00 58.34 434 ALA A O 1
ATOM 3251 N N . GLY A 1 435 ? -15.053 6.526 0.751 1.00 52.22 435 GLY A N 1
ATOM 3252 C CA . GLY A 1 435 ? -16.397 6.583 1.335 1.00 52.22 435 GLY A CA 1
ATOM 3253 C C . GLY A 1 435 ? -16.512 5.660 2.556 1.00 52.22 435 GLY A C 1
ATOM 3254 O O . GLY A 1 435 ? -15.745 4.699 2.708 1.00 52.22 435 GLY A O 1
ATOM 3255 N N . GLY A 1 436 ? -17.468 5.957 3.435 1.00 56.38 436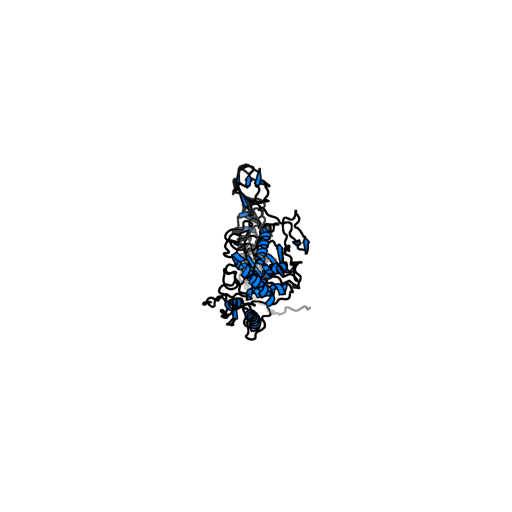 GLY A N 1
ATOM 3256 C CA . GLY A 1 436 ? -17.965 4.967 4.379 1.00 56.38 436 GLY A CA 1
ATOM 3257 C C . GLY A 1 436 ? -18.614 3.841 3.583 1.00 56.38 436 GLY A C 1
ATOM 3258 O O . GLY A 1 436 ? -19.552 4.086 2.831 1.00 56.38 436 GLY A O 1
ATOM 3259 N N . TYR A 1 437 ? -18.040 2.642 3.636 1.00 59.78 437 TYR A N 1
ATOM 3260 C CA . TYR A 1 437 ? -18.569 1.495 2.914 1.00 59.78 437 TYR A CA 1
ATOM 3261 C C . TYR A 1 437 ? -18.538 0.259 3.780 1.00 59.78 437 TYR A C 1
ATOM 3263 O O . TYR A 1 437 ? -17.622 0.032 4.576 1.00 59.78 437 TYR A O 1
ATOM 3271 N N . MET A 1 438 ? -19.540 -0.571 3.531 1.00 58.75 438 MET A N 1
ATOM 3272 C CA . MET A 1 438 ? -19.828 -1.761 4.293 1.00 58.75 438 MET A CA 1
ATOM 3273 C C . MET A 1 438 ? -19.961 -2.954 3.378 1.00 58.75 438 MET A C 1
ATOM 3275 O O . MET A 1 438 ? -20.719 -2.931 2.411 1.00 58.75 438 MET A O 1
ATOM 3279 N N . THR A 1 439 ? -19.245 -4.027 3.702 1.00 56.38 439 THR A N 1
ATOM 3280 C CA . THR A 1 439 ? -19.437 -5.313 3.029 1.00 56.38 439 THR A CA 1
ATOM 3281 C C . THR A 1 439 ? -19.690 -6.391 4.073 1.00 56.38 439 THR A C 1
ATOM 3283 O O . THR A 1 439 ? -19.008 -6.461 5.099 1.00 56.38 439 THR A O 1
ATOM 3286 N N . THR A 1 440 ? -20.717 -7.206 3.834 1.00 51.88 440 THR A N 1
ATOM 3287 C CA . THR A 1 440 ? -21.035 -8.372 4.661 1.00 51.88 440 THR A CA 1
ATOM 3288 C C . THR A 1 440 ? -20.929 -9.612 3.783 1.00 51.88 440 THR A C 1
ATOM 3290 O O . THR A 1 440 ? -21.794 -9.894 2.959 1.00 51.88 440 THR A O 1
ATOM 3293 N N . GLN A 1 441 ? -19.818 -10.337 3.912 1.00 61.06 441 GLN A N 1
ATOM 3294 C CA . GLN A 1 441 ? -19.684 -11.688 3.358 1.00 61.06 441 GLN A CA 1
ATOM 3295 C C . GLN A 1 441 ? -18.937 -12.555 4.376 1.00 61.06 441 GLN A C 1
ATOM 3297 O O . GLN A 1 441 ? -19.548 -12.971 5.358 1.00 61.06 441 GLN A O 1
ATOM 3302 N N . THR A 1 442 ? -17.631 -12.801 4.198 1.00 68.38 442 THR A N 1
ATOM 3303 C CA . THR A 1 442 ? -16.836 -13.631 5.120 1.00 68.38 442 THR A CA 1
ATOM 3304 C C . THR A 1 442 ? -16.682 -12.971 6.489 1.00 68.38 442 THR A C 1
ATOM 3306 O O . T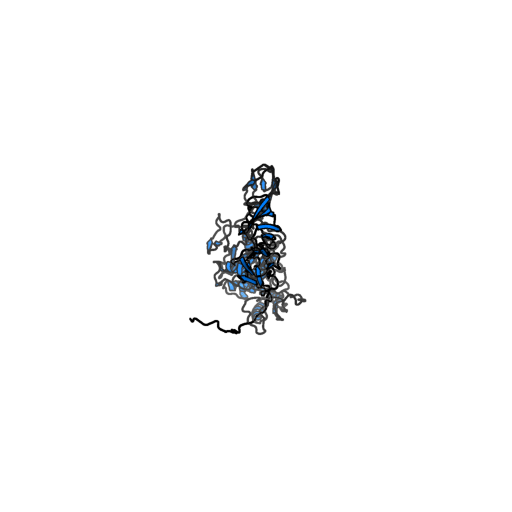HR A 1 442 ? -17.038 -13.596 7.480 1.00 68.38 442 THR A O 1
ATOM 3309 N N . TYR A 1 443 ? -16.219 -11.719 6.549 1.00 70.81 443 TYR A N 1
ATOM 3310 C CA . TYR A 1 443 ? -16.250 -10.881 7.755 1.00 70.81 443 TYR A CA 1
ATOM 3311 C C . TYR A 1 443 ? -17.165 -9.669 7.537 1.00 70.81 443 TYR A C 1
ATOM 3313 O O . TYR A 1 443 ? -17.646 -9.432 6.424 1.00 70.81 443 TYR A O 1
ATOM 3321 N N . ASN A 1 444 ? -17.377 -8.902 8.609 1.00 77.44 444 ASN A N 1
ATOM 3322 C CA . ASN A 1 444 ? -18.042 -7.608 8.552 1.00 77.44 444 ASN A CA 1
ATOM 3323 C C . ASN A 1 444 ? -16.997 -6.485 8.511 1.00 77.44 444 ASN A C 1
ATOM 3325 O O . ASN A 1 444 ? -16.229 -6.324 9.465 1.00 77.44 444 ASN A O 1
ATOM 3329 N N . TYR A 1 445 ? -16.990 -5.711 7.426 1.00 76.94 445 TYR A N 1
ATOM 3330 C CA . TYR A 1 445 ? -15.983 -4.678 7.165 1.00 76.94 445 TYR A CA 1
ATOM 3331 C C . TYR A 1 445 ? -16.586 -3.291 7.107 1.00 76.94 445 TYR A C 1
ATOM 3333 O O . TYR A 1 445 ? -17.518 -3.118 6.333 1.00 76.94 445 TYR A O 1
ATOM 3341 N N . ALA A 1 446 ? -15.985 -2.321 7.792 1.00 78.19 446 ALA A N 1
ATOM 3342 C CA . ALA A 1 446 ? -16.209 -0.899 7.539 1.00 78.19 446 ALA A CA 1
ATOM 3343 C C . ALA A 1 446 ? -14.925 -0.242 7.039 1.00 78.19 446 ALA A C 1
ATOM 3345 O O . ALA A 1 446 ? -13.860 -0.475 7.610 1.00 78.19 446 ALA A O 1
ATOM 3346 N N . SER A 1 447 ? -15.013 0.617 6.026 1.00 73.69 447 SER A N 1
ATOM 3347 C CA . SER A 1 447 ? -13.934 1.557 5.717 1.00 73.69 447 SER A CA 1
ATOM 3348 C C . SER A 1 447 ? -14.072 2.849 6.501 1.00 73.69 447 SER A C 1
ATOM 3350 O O . SER A 1 447 ? -15.161 3.397 6.662 1.00 73.69 447 SER A O 1
ATOM 3352 N N . TYR A 1 448 ? -12.935 3.350 6.964 1.00 75.69 448 TYR A N 1
ATOM 3353 C CA . TYR A 1 448 ? -12.824 4.632 7.624 1.00 75.69 448 TYR A CA 1
ATOM 3354 C C . TYR A 1 448 ? -11.632 5.410 7.059 1.00 75.69 448 TYR A C 1
ATOM 3356 O O . TYR A 1 448 ? -10.524 4.884 6.973 1.00 75.69 448 TYR A O 1
ATOM 3364 N N 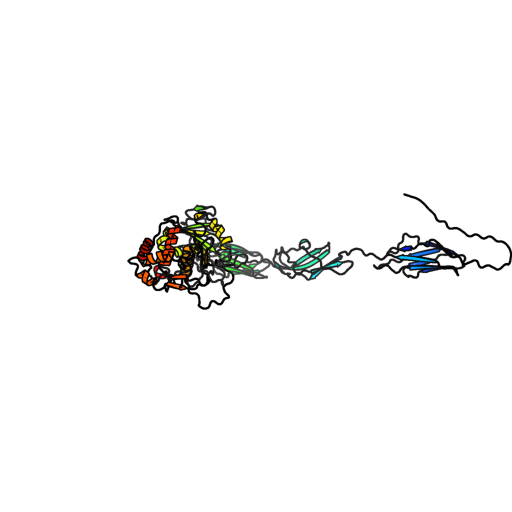. GLN A 1 449 ? -11.849 6.678 6.711 1.00 71.62 449 GLN A N 1
ATOM 3365 C CA . GLN A 1 449 ? -10.842 7.554 6.105 1.00 71.62 449 GLN A CA 1
ATOM 3366 C C . GLN A 1 449 ? -10.345 8.658 7.045 1.00 71.62 449 GLN A C 1
ATOM 3368 O O . GLN A 1 449 ? -11.101 9.196 7.852 1.00 71.62 449 GLN A O 1
ATOM 3373 N N . PHE A 1 450 ? -9.090 9.066 6.844 1.00 63.12 450 PHE A N 1
ATOM 3374 C CA . PHE A 1 450 ? -8.437 10.191 7.524 1.00 63.12 450 PHE A CA 1
ATOM 3375 C C . PHE A 1 450 ? -8.278 11.402 6.580 1.00 63.12 450 PHE A C 1
ATOM 3377 O O . PHE A 1 450 ? -7.174 11.896 6.378 1.00 63.12 450 PHE A O 1
ATOM 3384 N N . SER A 1 451 ? -9.356 11.894 5.957 1.00 57.66 451 SER A N 1
ATOM 3385 C CA . SER A 1 451 ? -9.280 13.029 5.012 1.00 57.66 451 SER A CA 1
ATOM 3386 C C . SER A 1 451 ? -9.746 14.355 5.622 1.00 57.66 451 SER A C 1
ATOM 3388 O O . SER A 1 451 ? -10.746 14.401 6.337 1.00 57.66 451 SER A O 1
ATOM 3390 N N . ILE A 1 452 ? -9.074 15.461 5.275 1.00 51.50 452 ILE A N 1
ATOM 3391 C CA . ILE A 1 452 ? -9.530 16.833 5.593 1.00 51.50 452 ILE A CA 1
ATOM 3392 C C . ILE A 1 452 ? -10.786 17.267 4.835 1.00 51.50 452 ILE A C 1
ATOM 3394 O O . ILE A 1 452 ? -11.404 18.261 5.213 1.00 51.50 452 ILE A O 1
ATOM 3398 N N . ALA A 1 453 ? -11.141 16.576 3.749 1.00 51.09 453 ALA A N 1
ATOM 3399 C CA . ALA A 1 453 ? -12.356 16.870 2.995 1.00 51.09 453 ALA A CA 1
ATOM 3400 C C . ALA A 1 453 ? -13.590 16.157 3.543 1.00 51.09 453 ALA A C 1
ATOM 3402 O O . ALA A 1 453 ? -14.702 16.490 3.133 1.00 51.09 453 ALA A O 1
ATOM 3403 N N . GLU A 1 454 ? -13.422 15.202 4.464 1.00 60.06 454 GLU A N 1
ATOM 3404 C CA . GLU A 1 454 ? -14.570 14.538 5.057 1.00 60.06 454 GLU A CA 1
ATOM 3405 C C . GLU A 1 454 ? -15.244 15.465 6.070 1.00 60.06 454 GLU A C 1
ATOM 3407 O O . GLU A 1 454 ? -14.676 15.838 7.096 1.00 60.06 454 GLU A O 1
ATOM 3412 N N . SER A 1 455 ? -16.483 15.848 5.768 1.00 59.44 455 SER A N 1
ATOM 3413 C CA . SER A 1 455 ? -17.226 16.822 6.568 1.00 59.44 455 SER A CA 1
ATOM 3414 C C . SER A 1 455 ? -17.634 16.284 7.943 1.00 59.44 455 SER A C 1
ATOM 3416 O O . SER A 1 455 ? -17.923 17.083 8.838 1.00 59.44 455 SER A O 1
ATOM 3418 N N . ASN A 1 456 ? -17.656 14.954 8.133 1.00 75.12 456 ASN A N 1
ATOM 3419 C CA . ASN A 1 456 ? -18.065 14.366 9.404 1.00 75.12 456 ASN A CA 1
ATOM 3420 C C . ASN A 1 456 ? -17.507 12.954 9.711 1.00 75.12 456 ASN A C 1
ATOM 3422 O O . ASN A 1 456 ? -18.245 11.967 9.668 1.00 75.12 456 ASN A O 1
ATOM 3426 N N . PRO A 1 457 ? -16.230 12.835 10.112 1.00 74.56 457 PRO A N 1
ATOM 3427 C CA . PRO A 1 457 ? -15.609 11.548 10.447 1.00 74.56 457 PRO A CA 1
ATOM 3428 C C . PRO A 1 457 ? -16.343 10.754 11.543 1.00 74.56 457 PRO A C 1
ATOM 3430 O O . PRO A 1 457 ? -16.502 9.537 11.460 1.00 74.56 457 PRO A O 1
ATOM 3433 N N . VAL A 1 458 ? -16.844 11.442 12.570 1.00 81.56 458 VAL A N 1
ATOM 3434 C CA . VAL A 1 458 ? -17.533 10.800 13.700 1.00 81.56 458 VAL A CA 1
ATOM 3435 C C . VAL A 1 458 ? -18.831 10.121 13.252 1.00 81.56 458 VAL A C 1
ATOM 3437 O O . VAL A 1 458 ? -19.170 9.056 13.767 1.00 81.56 458 VAL A O 1
ATOM 3440 N N . TYR A 1 459 ? -19.539 10.708 12.280 1.00 82.56 459 TYR A N 1
ATOM 3441 C CA . TYR A 1 459 ? -20.738 10.103 11.702 1.00 82.56 459 TYR A CA 1
ATOM 3442 C C . TYR A 1 459 ? -20.438 8.762 11.038 1.00 82.56 459 TYR A C 1
ATOM 3444 O O . TYR A 1 459 ? -21.098 7.773 11.338 1.00 82.56 459 TYR A O 1
ATOM 3452 N N . TRP A 1 460 ? -19.404 8.694 10.203 1.00 80.25 460 TRP A N 1
ATOM 3453 C CA . TRP A 1 460 ? -19.050 7.453 9.513 1.00 80.25 460 TRP A CA 1
ATOM 3454 C C . TRP A 1 460 ? -18.585 6.358 10.476 1.00 80.25 460 TRP A C 1
ATOM 3456 O O . TRP A 1 460 ? -18.896 5.187 10.279 1.00 80.25 460 TRP A O 1
ATOM 3466 N N . MET A 1 461 ? -17.926 6.720 11.579 1.00 84.75 461 MET A N 1
ATOM 3467 C CA . MET A 1 461 ? -17.603 5.758 12.637 1.00 84.75 461 MET A CA 1
ATOM 3468 C C . MET A 1 461 ? -18.857 5.140 13.274 1.00 84.75 461 MET A C 1
ATOM 3470 O O . MET A 1 461 ? -18.913 3.930 13.509 1.00 84.75 461 MET A O 1
ATOM 3474 N N . ILE A 1 462 ? -19.882 5.943 13.567 1.00 86.12 462 ILE A N 1
ATOM 3475 C CA . ILE A 1 462 ? -21.101 5.404 14.177 1.00 86.12 462 ILE A CA 1
ATOM 3476 C C . ILE A 1 462 ? -21.993 4.681 13.154 1.00 86.12 462 ILE A C 1
ATOM 3478 O O . ILE A 1 462 ? -22.523 3.620 13.472 1.00 86.12 462 ILE A O 1
ATOM 3482 N N . HIS A 1 463 ? -22.113 5.198 11.932 1.00 85.12 463 HIS A N 1
ATOM 3483 C CA . HIS A 1 463 ? -22.946 4.629 10.871 1.00 85.12 463 HIS A CA 1
ATOM 3484 C C . HIS A 1 463 ? -22.345 3.328 10.321 1.00 85.12 463 HIS A C 1
ATOM 3486 O O . HIS A 1 463 ? -22.935 2.255 10.453 1.00 85.12 463 HIS A O 1
ATOM 3492 N N . GLU A 1 464 ? -21.116 3.398 9.809 1.00 83.38 464 GLU A N 1
ATOM 3493 C CA . GLU A 1 464 ? -20.461 2.274 9.138 1.00 83.38 464 GLU A CA 1
ATOM 3494 C C . GLU A 1 464 ? -19.882 1.300 10.149 1.00 83.38 464 GLU A C 1
ATOM 3496 O O . GLU A 1 464 ? -20.255 0.133 10.194 1.00 83.38 464 GLU A O 1
ATOM 3501 N N . CYS A 1 465 ? -18.985 1.769 11.019 1.00 86.44 465 CYS A N 1
ATOM 3502 C CA . CYS A 1 465 ? -18.234 0.851 11.872 1.00 86.44 465 CYS A CA 1
ATOM 3503 C C . CYS A 1 465 ? -19.119 0.270 12.981 1.00 86.44 465 CYS A C 1
ATOM 3505 O O . CYS A 1 465 ? -19.102 -0.937 13.219 1.00 86.44 465 CYS A O 1
ATOM 3507 N N . THR A 1 466 ? -19.906 1.108 13.662 1.00 89.00 466 THR A N 1
ATOM 3508 C CA . THR A 1 466 ? -20.751 0.656 14.783 1.00 89.00 466 THR A CA 1
ATOM 3509 C C . THR A 1 466 ? -22.083 0.079 14.310 1.00 89.00 466 THR A C 1
ATOM 3511 O O . THR A 1 466 ? -22.503 -0.971 14.801 1.00 89.00 466 THR A O 1
ATOM 3514 N N . GLY A 1 467 ? -22.748 0.739 13.363 1.00 85.69 467 GLY A N 1
ATOM 3515 C CA . GLY A 1 467 ? -24.039 0.310 12.842 1.00 85.69 467 GLY A CA 1
ATOM 3516 C C . GLY A 1 467 ? -23.911 -0.916 11.949 1.00 85.69 467 GLY A C 1
ATOM 3517 O O . GLY A 1 467 ? -24.316 -2.019 12.320 1.00 85.69 467 GLY A O 1
ATOM 3518 N N . HIS A 1 468 ? -23.332 -0.740 10.771 1.00 80.06 468 HIS A N 1
ATOM 3519 C CA . HIS A 1 468 ? -23.272 -1.797 9.771 1.00 80.06 468 HIS A CA 1
ATOM 3520 C C . HIS A 1 468 ? -22.231 -2.890 10.083 1.00 80.06 468 HIS A C 1
ATOM 3522 O O . HIS A 1 468 ? -22.590 -4.066 10.101 1.00 80.06 468 HIS A O 1
ATOM 3528 N N . ALA A 1 469 ? -20.955 -2.577 10.342 1.00 83.38 469 ALA A N 1
ATOM 3529 C CA . ALA A 1 469 ? -19.924 -3.616 10.499 1.00 83.38 469 ALA A CA 1
ATOM 3530 C C . ALA A 1 469 ? -20.094 -4.382 11.794 1.00 83.38 469 ALA A C 1
ATOM 3532 O O . ALA A 1 469 ? -20.178 -5.612 11.807 1.00 83.38 469 ALA A O 1
ATOM 3533 N N . PHE A 1 470 ? -20.177 -3.649 12.894 1.00 89.06 470 PHE A N 1
ATOM 3534 C CA . PHE A 1 470 ? -20.256 -4.274 14.191 1.00 89.06 470 PHE A CA 1
ATOM 3535 C C . PHE A 1 470 ? -21.628 -4.921 14.422 1.00 89.06 470 PHE A C 1
ATOM 3537 O O . PHE A 1 470 ? -21.714 -6.129 14.662 1.00 89.06 470 PHE A O 1
ATOM 3544 N N . ALA A 1 471 ? -22.706 -4.133 14.332 1.00 86.50 471 ALA A N 1
ATOM 3545 C CA . ALA A 1 471 ? -24.054 -4.572 14.692 1.00 86.50 471 ALA A CA 1
ATOM 3546 C C . ALA A 1 471 ? -24.890 -5.116 13.521 1.00 86.50 471 ALA A C 1
ATOM 3548 O O . ALA A 1 471 ? -25.998 -5.606 13.753 1.00 86.50 471 ALA A O 1
ATOM 3549 N N . SER A 1 472 ? -24.370 -5.085 12.288 1.00 79.88 472 SER A N 1
ATOM 3550 C CA . SER A 1 472 ? -25.085 -5.553 11.092 1.00 79.88 472 SER A CA 1
ATOM 3551 C C . SER A 1 472 ? -26.443 -4.875 10.916 1.00 79.88 472 SER A C 1
ATOM 3553 O O . SER A 1 472 ? -27.411 -5.523 10.523 1.00 79.88 472 SER A O 1
ATOM 3555 N N . LEU A 1 473 ? -26.532 -3.579 11.221 1.00 79.62 473 LEU A N 1
ATOM 3556 C CA . LEU A 1 473 ? -27.724 -2.764 10.991 1.00 79.62 473 LEU A CA 1
ATOM 3557 C C . LEU A 1 473 ? -27.872 -2.463 9.490 1.00 79.62 473 LEU A C 1
ATOM 3559 O O . LEU A 1 473 ? -26.900 -2.504 8.742 1.00 79.62 473 LEU A O 1
ATOM 3563 N N . GLY A 1 474 ? -29.099 -2.242 9.033 1.00 74.62 474 GLY A N 1
ATOM 3564 C CA . GLY A 1 474 ? -29.421 -1.818 7.673 1.00 74.62 474 GLY A CA 1
ATOM 3565 C C . GLY A 1 474 ? -29.713 -0.324 7.628 1.00 74.62 474 GLY A C 1
ATOM 3566 O O . GLY A 1 474 ? -30.056 0.273 8.648 1.00 74.62 474 GLY A O 1
ATOM 3567 N N . ASP A 1 475 ? -29.602 0.266 6.447 1.00 76.38 475 ASP A N 1
ATOM 3568 C CA . ASP A 1 475 ? -29.943 1.669 6.240 1.00 76.38 475 ASP A CA 1
ATOM 3569 C C . ASP A 1 475 ? -31.435 1.950 6.435 1.00 76.38 475 ASP A C 1
ATOM 3571 O O . ASP A 1 475 ? -32.300 1.150 6.066 1.00 76.38 475 ASP A O 1
ATOM 3575 N N . GLU A 1 476 ? -31.735 3.131 6.974 1.00 74.06 476 GLU A N 1
ATOM 3576 C CA . GLU A 1 476 ? -33.092 3.625 7.228 1.00 74.06 476 GLU A CA 1
ATOM 3577 C C . GLU A 1 476 ? -33.477 4.832 6.350 1.00 74.06 476 GLU A C 1
ATOM 3579 O O . GLU A 1 476 ? -34.590 5.363 6.493 1.00 74.06 476 GLU A O 1
ATOM 3584 N N . TYR A 1 477 ? -32.605 5.241 5.414 1.00 69.06 477 TYR A N 1
ATOM 3585 C CA . TYR A 1 477 ? -32.856 6.309 4.433 1.00 69.06 477 TYR A CA 1
ATOM 3586 C C . TYR A 1 477 ? -34.211 6.131 3.709 1.00 69.06 477 TYR A C 1
ATOM 3588 O O . TYR A 1 477 ? -34.722 5.020 3.544 1.00 69.06 477 TYR A O 1
ATOM 3596 N N . LEU A 1 478 ? -34.830 7.245 3.303 1.00 56.09 478 LEU A N 1
ATOM 3597 C CA . LEU A 1 478 ? -35.973 7.242 2.379 1.00 56.09 478 LEU A CA 1
ATOM 3598 C C . LEU A 1 478 ? -35.410 7.264 0.950 1.00 56.09 478 LEU A C 1
ATOM 3600 O O . LEU A 1 478 ? -34.530 8.079 0.675 1.00 56.09 478 LEU A O 1
ATOM 3604 N N . ALA A 1 479 ? -35.886 6.392 0.058 1.00 48.97 479 ALA A N 1
ATOM 3605 C CA . ALA A 1 479 ? -35.515 6.471 -1.356 1.00 48.97 479 ALA A CA 1
ATOM 3606 C C . ALA A 1 479 ? -36.024 7.803 -1.952 1.00 48.97 479 ALA A C 1
ATOM 3608 O O . ALA A 1 479 ? -37.137 8.219 -1.611 1.00 48.97 479 ALA A O 1
ATOM 3609 N N . PRO A 1 480 ? -35.258 8.487 -2.823 1.00 42.75 480 PRO A N 1
ATOM 3610 C CA . PRO A 1 480 ? -35.807 9.564 -3.636 1.00 42.75 480 PRO A CA 1
ATOM 3611 C C . PRO A 1 480 ? -36.977 9.028 -4.469 1.00 42.75 480 PRO A C 1
ATOM 3613 O O . PRO A 1 480 ? -36.922 7.915 -4.985 1.00 42.75 480 PRO A O 1
ATOM 3616 N N . GLU A 1 481 ? -38.026 9.830 -4.622 1.00 41.72 481 GLU A N 1
ATOM 3617 C CA . GLU A 1 481 ? -39.267 9.469 -5.325 1.00 41.72 481 GLU A CA 1
ATOM 3618 C C . GLU A 1 481 ? -39.054 9.141 -6.829 1.00 41.72 481 GLU A C 1
ATOM 3620 O O . GLU A 1 481 ? -39.945 8.575 -7.457 1.00 41.72 481 GLU A O 1
ATOM 3625 N N . ASP A 1 482 ? -37.862 9.419 -7.382 1.00 37.72 482 ASP A N 1
ATOM 3626 C CA . ASP A 1 482 ? -37.511 9.330 -8.807 1.00 37.72 482 ASP A CA 1
ATOM 3627 C C . ASP A 1 482 ? -36.270 8.447 -9.079 1.00 37.72 482 ASP A C 1
ATOM 3629 O O . ASP A 1 482 ? -35.251 8.912 -9.594 1.00 37.72 482 ASP A O 1
ATOM 3633 N N . ILE A 1 483 ? -36.331 7.151 -8.770 1.00 40.78 483 ILE A N 1
ATOM 3634 C CA . ILE A 1 483 ? -35.340 6.188 -9.283 1.00 40.78 483 ILE A CA 1
ATOM 3635 C C . ILE A 1 483 ? -35.722 5.822 -10.723 1.00 40.78 483 ILE A C 1
ATOM 3637 O O . ILE A 1 483 ? -36.615 5.008 -10.966 1.00 40.78 483 ILE A O 1
ATOM 3641 N N . THR A 1 484 ? -35.077 6.451 -11.706 1.00 31.88 484 THR A N 1
ATOM 3642 C CA . THR A 1 484 ? -35.170 6.009 -13.102 1.00 31.88 484 THR A CA 1
ATOM 3643 C C . THR A 1 484 ? -34.426 4.686 -13.268 1.00 31.88 484 THR A C 1
ATOM 3645 O O . THR A 1 484 ? -33.303 4.553 -12.801 1.00 31.88 484 THR A O 1
ATOM 3648 N N . GLU A 1 485 ? -35.057 3.755 -13.978 1.00 35.12 485 GLU A N 1
ATOM 3649 C CA . GLU A 1 485 ? -34.745 2.346 -14.309 1.00 35.12 485 GLU A CA 1
ATOM 3650 C C . GLU A 1 485 ? -33.280 1.958 -14.662 1.00 35.12 485 GLU A C 1
ATOM 3652 O O . GLU A 1 485 ? -33.004 0.793 -14.928 1.00 35.12 485 GLU A O 1
ATOM 3657 N N . TRP A 1 486 ? -32.322 2.889 -14.667 1.00 28.94 486 TRP A N 1
ATOM 3658 C CA . TRP A 1 486 ? -30.956 2.711 -15.175 1.00 28.94 486 TRP A CA 1
ATOM 3659 C C . TRP A 1 486 ? -29.887 2.308 -14.142 1.00 28.94 486 TRP A C 1
ATOM 3661 O O . TRP A 1 486 ? -28.796 1.930 -14.557 1.00 28.94 486 TRP A O 1
ATOM 3671 N N . GLU A 1 487 ? -30.156 2.340 -12.831 1.00 34.66 487 GLU A N 1
ATOM 3672 C CA . GLU A 1 487 ? -29.140 2.031 -11.795 1.00 34.66 487 GLU A CA 1
ATOM 3673 C C . GLU A 1 487 ? -29.186 0.580 -11.264 1.00 34.66 487 GLU A C 1
ATOM 3675 O O . GLU A 1 487 ? -28.391 0.201 -10.407 1.00 34.66 487 GLU A O 1
ATOM 3680 N N . VAL A 1 488 ? -30.072 -0.271 -11.797 1.00 37.56 488 VAL A N 1
ATOM 3681 C CA . VAL A 1 488 ? -30.236 -1.679 -11.377 1.00 37.56 488 VAL A CA 1
ATOM 3682 C C . VAL A 1 488 ? -29.515 -2.633 -12.335 1.00 37.56 488 VAL A C 1
ATOM 3684 O O . VAL A 1 488 ? -30.125 -3.512 -12.942 1.00 37.56 488 VAL A O 1
ATOM 3687 N N . THR A 1 489 ? -28.203 -2.478 -12.503 1.00 34.00 489 THR A N 1
ATOM 3688 C CA . THR A 1 489 ? -27.407 -3.461 -13.254 1.00 34.00 489 THR A CA 1
ATOM 3689 C C . THR A 1 489 ? -26.222 -3.951 -12.429 1.00 34.00 489 THR A C 1
ATOM 3691 O O . THR A 1 489 ? -25.362 -3.168 -12.043 1.00 34.00 489 THR A O 1
ATOM 3694 N N . ASP A 1 490 ? -26.216 -5.271 -12.209 1.00 30.20 490 ASP A N 1
ATOM 3695 C CA . ASP A 1 490 ? -25.124 -6.143 -11.740 1.00 30.20 490 ASP A CA 1
ATOM 3696 C C . ASP A 1 490 ? -25.024 -6.548 -10.258 1.00 30.20 490 ASP A C 1
ATOM 3698 O O . ASP A 1 490 ? -24.127 -7.313 -9.903 1.00 30.20 490 ASP A O 1
ATOM 3702 N N . TRP A 1 491 ? -26.009 -6.236 -9.409 1.00 32.91 491 TRP A N 1
ATOM 3703 C CA . TRP A 1 491 ? -26.168 -6.955 -8.134 1.00 32.91 491 TRP A CA 1
ATOM 3704 C C . TRP A 1 491 ? -27.600 -7.460 -7.963 1.00 32.91 491 TRP A C 1
ATOM 3706 O O . TRP A 1 491 ? -28.534 -6.684 -7.793 1.00 32.91 491 TRP A O 1
ATOM 3716 N N . THR A 1 492 ? -27.783 -8.780 -8.040 1.00 28.02 492 THR A N 1
ATOM 3717 C CA . THR A 1 492 ? -29.044 -9.445 -7.691 1.00 28.02 492 THR A CA 1
ATOM 3718 C C . THR A 1 492 ? -28.992 -9.819 -6.208 1.00 28.02 492 THR A C 1
ATOM 3720 O O . THR A 1 492 ? -28.361 -10.825 -5.869 1.00 28.02 492 THR A O 1
ATOM 3723 N N . PRO A 1 493 ? -29.639 -9.067 -5.293 1.00 33.84 493 PRO A N 1
ATOM 3724 C CA . PRO A 1 493 ? -29.924 -9.611 -3.975 1.00 33.84 493 PRO A CA 1
ATOM 3725 C C . PRO A 1 493 ? -30.754 -10.891 -4.151 1.00 33.84 493 PRO A C 1
ATOM 3727 O O . PRO A 1 493 ? -31.546 -10.984 -5.097 1.00 33.84 493 PRO A O 1
ATOM 3730 N N . PRO A 1 494 ? -30.591 -11.903 -3.282 1.00 31.88 494 PRO A N 1
ATOM 3731 C CA . PRO A 1 494 ? -31.400 -13.106 -3.366 1.00 31.88 494 PRO A CA 1
ATOM 3732 C C . PRO A 1 494 ? -32.881 -12.717 -3.329 1.00 31.88 494 PRO A C 1
ATOM 3734 O O . PRO A 1 494 ? -33.344 -12.107 -2.367 1.00 31.88 494 PRO A O 1
ATOM 3737 N N . LEU A 1 495 ? -33.598 -13.066 -4.402 1.00 29.94 495 LEU A N 1
ATOM 3738 C CA . LEU A 1 495 ? -35.043 -12.910 -4.553 1.00 29.94 495 LEU A CA 1
ATOM 3739 C C . LEU A 1 495 ? -35.751 -13.297 -3.249 1.00 29.94 495 LEU A C 1
ATOM 3741 O O . LEU A 1 495 ? -35.768 -14.470 -2.865 1.00 29.94 495 LEU A O 1
ATOM 3745 N N . ILE A 1 496 ? -36.347 -12.311 -2.575 1.00 36.94 496 ILE A N 1
ATOM 3746 C CA . ILE A 1 496 ? -37.223 -12.546 -1.428 1.00 36.94 496 ILE A CA 1
ATOM 3747 C C . ILE A 1 496 ? -38.545 -13.061 -1.995 1.00 36.94 496 ILE A C 1
ATOM 3749 O O . ILE A 1 496 ? -39.455 -12.303 -2.320 1.00 36.94 496 ILE A O 1
ATOM 3753 N N . THR A 1 497 ? -38.641 -14.374 -2.176 1.00 30.23 497 THR A N 1
ATOM 3754 C CA . THR A 1 497 ? -39.916 -15.021 -2.484 1.00 30.23 497 THR A CA 1
ATOM 3755 C C . THR A 1 497 ? -40.884 -14.862 -1.298 1.00 30.23 497 THR A C 1
ATOM 3757 O O . THR A 1 497 ? -40.431 -14.896 -0.153 1.00 30.23 497 THR A O 1
ATOM 3760 N N . PRO A 1 498 ? -42.213 -14.763 -1.521 1.00 34.88 498 PRO A N 1
ATOM 3761 C CA . PRO A 1 498 ? -43.227 -14.658 -0.456 1.00 34.88 498 PRO A CA 1
ATOM 3762 C C . PRO A 1 498 ? -43.231 -15.833 0.535 1.00 34.88 498 PRO A C 1
ATOM 3764 O O . PRO A 1 498 ? -43.797 -15.747 1.624 1.00 34.88 498 PRO A O 1
ATOM 3767 N N . GLU A 1 499 ? -42.587 -16.940 0.174 1.00 33.22 499 GLU A N 1
ATOM 3768 C CA . GLU A 1 499 ? -42.163 -17.961 1.120 1.00 33.22 499 GLU A CA 1
ATOM 3769 C C . GLU A 1 499 ? -40.950 -17.426 1.878 1.00 33.22 499 GLU A C 1
ATOM 3771 O O . GLU A 1 499 ? -39.819 -17.512 1.403 1.00 33.22 499 GLU A O 1
ATOM 3776 N N . VAL A 1 500 ? -41.218 -16.835 3.047 1.00 37.50 500 VAL A N 1
ATOM 3777 C CA . VAL A 1 500 ? -40.226 -16.348 4.011 1.00 37.50 500 VAL A CA 1
ATOM 3778 C C . VAL A 1 500 ? -39.265 -17.488 4.355 1.00 37.50 500 VAL A C 1
ATOM 3780 O O . VAL A 1 500 ? -39.458 -18.221 5.326 1.00 37.50 500 VAL A O 1
ATOM 3783 N N . LYS A 1 501 ? -38.202 -17.651 3.565 1.00 30.77 501 LYS A N 1
ATOM 3784 C CA . LYS A 1 501 ? -36.990 -18.277 4.071 1.00 30.77 501 LYS A CA 1
ATOM 3785 C C . LYS A 1 501 ? -36.486 -17.337 5.162 1.00 30.77 501 LYS A C 1
ATOM 3787 O O . LYS A 1 501 ? -36.399 -16.133 4.905 1.00 30.77 501 LYS A O 1
ATOM 3792 N N . PRO A 1 502 ? -36.209 -17.827 6.383 1.00 32.88 502 PRO A N 1
ATOM 3793 C CA . PRO A 1 502 ? -35.484 -17.023 7.349 1.00 32.88 502 PRO A CA 1
ATOM 3794 C C . PRO A 1 502 ? -34.255 -16.510 6.609 1.00 32.88 502 PRO A C 1
ATOM 3796 O O . PRO A 1 502 ? -33.543 -17.311 6.006 1.00 32.88 502 PRO A O 1
ATOM 3799 N N . ILE A 1 503 ? -34.029 -15.198 6.576 1.00 38.75 503 ILE A N 1
ATOM 3800 C CA . ILE A 1 503 ? -32.700 -14.716 6.225 1.00 38.75 503 ILE A CA 1
ATOM 3801 C C . ILE A 1 503 ? -31.797 -15.394 7.260 1.00 38.75 503 ILE A C 1
ATOM 3803 O O . ILE A 1 503 ? -31.847 -15.056 8.439 1.00 38.75 503 ILE A O 1
ATOM 3807 N N . GLU A 1 504 ? -31.038 -16.409 6.838 1.00 39.69 504 GLU A N 1
ATOM 3808 C CA . GLU A 1 504 ? -30.120 -17.202 7.676 1.00 39.69 504 GLU A CA 1
ATOM 3809 C C . GLU A 1 504 ? -28.969 -16.342 8.245 1.00 39.69 504 GLU A C 1
ATOM 3811 O O . GLU A 1 504 ? -28.078 -16.836 8.927 1.00 39.69 504 GLU A O 1
ATOM 3816 N N . TRP A 1 505 ? -29.023 -15.030 8.009 1.00 48.28 505 TRP A N 1
ATOM 3817 C CA . TRP A 1 505 ? -28.029 -14.026 8.324 1.00 48.28 505 TRP A CA 1
ATOM 3818 C C . TRP A 1 505 ? -28.641 -12.996 9.273 1.00 48.28 505 TRP A C 1
ATOM 3820 O O . TRP A 1 505 ? -29.701 -12.420 9.031 1.00 48.28 505 TRP A O 1
ATOM 3830 N N . ASN A 1 506 ? -27.958 -12.716 10.374 1.00 56.50 506 ASN A N 1
ATOM 3831 C CA . ASN A 1 506 ? -28.390 -11.784 11.416 1.00 56.50 506 ASN A CA 1
ATOM 3832 C C . ASN A 1 506 ? -28.400 -10.297 10.964 1.00 56.50 506 ASN A C 1
ATOM 3834 O O . ASN A 1 506 ? -28.341 -9.408 11.805 1.00 56.50 506 ASN A O 1
ATOM 3838 N N . TRP A 1 507 ? -28.458 -10.022 9.658 1.00 62.25 507 TRP A N 1
ATOM 3839 C CA . TRP A 1 507 ? -28.275 -8.720 9.011 1.00 62.25 507 TRP A CA 1
ATOM 3840 C C . TRP A 1 507 ? -29.560 -7.888 8.953 1.00 62.25 507 TRP A C 1
ATOM 3842 O O . TRP A 1 507 ? -30.635 -8.447 8.755 1.00 62.25 507 TRP A O 1
ATOM 3852 N N . ALA A 1 508 ? -29.452 -6.568 9.104 1.00 67.69 508 ALA A N 1
ATOM 3853 C CA . ALA A 1 508 ? -30.510 -5.558 9.088 1.00 67.69 508 ALA A CA 1
ATOM 3854 C C . ALA A 1 508 ? -31.635 -5.790 10.116 1.00 67.69 508 ALA A C 1
ATOM 3856 O O . ALA A 1 508 ? -32.820 -5.711 9.799 1.00 67.69 508 ALA A O 1
ATOM 3857 N N . GLN A 1 509 ? -31.295 -6.103 11.373 1.00 70.12 509 GLN A N 1
ATOM 3858 C CA . GLN A 1 509 ? -32.295 -6.347 12.434 1.00 70.12 509 GLN A CA 1
ATOM 3859 C C . GLN A 1 509 ? -33.166 -5.126 12.789 1.00 70.12 509 GLN A C 1
ATOM 3861 O O . GLN A 1 509 ? -34.189 -5.285 13.459 1.00 70.12 509 GLN A O 1
ATOM 3866 N N . ASN A 1 510 ? -32.784 -3.927 12.358 1.00 73.56 510 ASN A N 1
ATOM 3867 C CA . ASN A 1 510 ? -33.561 -2.695 12.489 1.00 73.56 510 ASN A CA 1
ATOM 3868 C C . ASN A 1 510 ? -34.588 -2.479 11.357 1.00 73.56 510 ASN A C 1
ATOM 3870 O O . ASN A 1 510 ? -35.541 -1.734 11.564 1.00 73.56 510 ASN A O 1
ATOM 3874 N N . CYS A 1 511 ? -34.468 -3.187 10.225 1.00 64.38 511 CYS A N 1
ATOM 3875 C CA . CYS A 1 511 ? -35.353 -3.073 9.058 1.00 64.38 511 CYS A CA 1
ATOM 3876 C C . CYS A 1 511 ? -35.954 -4.460 8.732 1.00 64.38 511 CYS A C 1
ATOM 3878 O O . CYS A 1 511 ? -35.269 -5.321 8.174 1.00 64.38 511 CYS A O 1
ATOM 3880 N N . ARG A 1 512 ? -37.208 -4.761 9.121 1.00 63.84 512 ARG A N 1
ATOM 3881 C CA . ARG A 1 512 ? -37.758 -6.143 9.038 1.00 63.84 512 ARG A CA 1
ATOM 3882 C C . ARG A 1 512 ? -39.202 -6.238 8.523 1.00 63.84 512 ARG A C 1
ATOM 3884 O O . ARG A 1 512 ? -40.013 -5.340 8.710 1.00 63.84 512 ARG A O 1
ATOM 3891 N N . VAL A 1 513 ? -39.517 -7.399 7.929 1.00 48.31 513 VAL A N 1
ATOM 3892 C CA . VAL A 1 513 ? -40.805 -7.771 7.293 1.00 48.31 513 VAL A CA 1
ATOM 3893 C C . VAL A 1 513 ? -41.655 -8.735 8.176 1.00 48.31 513 VAL A C 1
ATOM 3895 O O . VAL A 1 513 ? -42.702 -9.197 7.741 1.00 48.31 513 VAL A O 1
ATOM 3898 N N . ALA A 1 514 ? -41.249 -9.081 9.418 1.00 46.53 514 ALA A N 1
ATOM 3899 C CA . ALA A 1 514 ? -41.780 -10.255 10.158 1.00 46.53 514 ALA A CA 1
ATOM 3900 C C . ALA A 1 514 ? -42.193 -10.032 11.649 1.00 46.53 514 ALA A C 1
ATOM 3902 O O . ALA A 1 514 ? -41.696 -9.099 12.276 1.00 46.53 514 ALA A O 1
ATOM 3903 N N . PRO A 1 515 ? -43.015 -10.926 12.268 1.00 45.41 515 PRO A N 1
ATOM 3904 C CA . PRO A 1 515 ? -43.654 -10.711 13.590 1.00 45.41 515 PRO A CA 1
ATOM 3905 C C . PRO A 1 515 ? -42.777 -10.905 14.849 1.00 45.41 515 PRO A C 1
ATOM 3907 O O . PRO A 1 515 ? -43.201 -10.580 15.954 1.00 45.41 515 PRO A O 1
ATOM 3910 N N . TRP A 1 516 ? -41.575 -11.490 14.754 1.00 42.72 516 TRP A N 1
ATOM 3911 C CA . TRP A 1 516 ? -40.764 -11.812 15.949 1.00 42.72 516 TRP A CA 1
ATOM 3912 C C . TRP A 1 516 ? -40.150 -10.575 16.620 1.00 42.72 516 TRP A C 1
ATOM 3914 O O . TRP A 1 516 ? -40.085 -10.513 17.849 1.00 42.72 516 TRP A O 1
ATOM 3924 N N . SER A 1 517 ? -39.731 -9.584 15.828 1.00 52.91 517 SER A N 1
ATOM 3925 C CA . SER A 1 517 ? -39.246 -8.307 16.355 1.00 52.91 517 SER A CA 1
ATOM 3926 C C . SER A 1 517 ? -40.367 -7.553 17.065 1.00 52.91 517 SER A C 1
ATOM 3928 O O . SER A 1 517 ? -40.130 -7.037 18.147 1.00 52.91 517 SER A O 1
ATOM 3930 N N . GLU A 1 518 ? -41.598 -7.601 16.551 1.00 53.72 518 GLU A N 1
ATOM 3931 C CA . GLU A 1 518 ? -42.768 -6.959 17.166 1.00 53.72 518 GLU A CA 1
ATOM 3932 C C . GLU A 1 518 ? -42.911 -7.338 18.649 1.00 53.72 518 GLU A C 1
ATOM 3934 O O . GLU A 1 518 ? -42.953 -6.459 19.494 1.00 53.72 518 GLU A O 1
ATOM 3939 N N . ASN A 1 519 ? -42.774 -8.616 19.019 1.00 56.09 519 ASN A N 1
ATOM 3940 C CA . ASN A 1 519 ? -42.868 -9.035 20.426 1.00 56.09 519 ASN A CA 1
ATOM 3941 C C . ASN A 1 519 ? -41.776 -8.452 21.346 1.00 56.09 519 ASN A C 1
ATOM 3943 O O . ASN A 1 519 ? -42.050 -8.131 22.502 1.00 56.09 519 ASN A O 1
ATOM 3947 N N . ALA A 1 520 ? -40.525 -8.357 20.883 1.00 56.59 520 ALA A N 1
ATOM 3948 C CA . ALA A 1 520 ? -39.428 -7.803 21.684 1.00 56.59 520 ALA A CA 1
ATOM 3949 C C . ALA A 1 520 ? -39.517 -6.271 21.782 1.00 56.59 520 ALA A C 1
ATOM 3951 O O . ALA A 1 520 ? -39.208 -5.697 22.828 1.00 56.59 520 ALA A O 1
ATOM 3952 N N . TRP A 1 521 ? -39.972 -5.635 20.704 1.00 60.41 521 TRP A N 1
ATOM 3953 C CA . TRP A 1 521 ? -40.227 -4.202 20.614 1.00 60.41 521 TRP A CA 1
ATOM 3954 C C . TRP A 1 521 ? -41.417 -3.796 21.484 1.00 60.41 521 TRP A C 1
ATOM 3956 O O . TRP A 1 521 ? -41.285 -2.919 22.336 1.00 60.41 521 TRP A O 1
ATOM 3966 N N . ASP A 1 522 ? -42.538 -4.504 21.368 1.00 63.34 522 ASP A N 1
ATOM 3967 C CA . ASP A 1 522 ? -43.729 -4.334 22.197 1.00 63.34 522 ASP A CA 1
ATOM 3968 C C . ASP A 1 522 ? -43.393 -4.572 23.669 1.00 63.34 522 ASP A C 1
ATOM 3970 O O . ASP A 1 522 ? -43.799 -3.803 24.539 1.00 63.34 522 ASP A O 1
ATOM 3974 N N . ALA A 1 523 ? -42.569 -5.581 23.972 1.00 63.59 523 ALA A N 1
ATOM 3975 C CA . ALA A 1 523 ? -42.081 -5.816 25.328 1.00 63.59 523 ALA A CA 1
ATOM 3976 C C . ALA A 1 523 ? -41.169 -4.690 25.853 1.00 63.59 523 ALA A C 1
ATOM 3978 O O . ALA A 1 523 ? -41.101 -4.489 27.069 1.00 63.59 523 ALA A O 1
ATOM 3979 N N . MET A 1 524 ? -40.462 -3.962 24.980 1.00 65.44 524 MET A N 1
ATOM 3980 C CA . MET A 1 524 ? -39.662 -2.792 25.355 1.00 65.44 524 MET A CA 1
ATOM 3981 C C . MET A 1 524 ? -40.559 -1.584 25.662 1.00 65.44 524 MET A C 1
ATOM 3983 O O . MET A 1 524 ? -40.354 -0.919 26.682 1.00 65.44 524 MET A O 1
ATOM 3987 N N . ILE A 1 525 ? -41.575 -1.338 24.828 1.00 62.72 525 ILE A N 1
ATOM 3988 C CA . ILE A 1 525 ? -42.546 -0.240 24.976 1.00 62.72 525 ILE A CA 1
ATOM 3989 C C . ILE A 1 525 ? -43.457 -0.462 26.193 1.00 62.72 525 ILE A C 1
ATOM 3991 O O . ILE A 1 525 ? -43.688 0.462 26.971 1.00 62.72 525 ILE A O 1
ATOM 3995 N N . ALA A 1 526 ? -43.935 -1.689 26.409 1.00 64.81 526 ALA A N 1
ATOM 3996 C CA . ALA A 1 526 ? -44.931 -2.017 27.432 1.00 64.81 526 ALA A CA 1
ATOM 3997 C C . ALA A 1 526 ? -44.414 -1.947 28.886 1.00 64.81 526 ALA A C 1
ATOM 3999 O O . ALA A 1 526 ? -45.175 -2.183 29.828 1.00 64.81 526 ALA A O 1
ATOM 4000 N N . ARG A 1 527 ? -43.127 -1.648 29.112 1.00 61.69 527 ARG A N 1
ATOM 4001 C CA . ARG A 1 527 ? -42.524 -1.634 30.455 1.00 61.69 527 ARG A CA 1
ATOM 4002 C C . ARG A 1 527 ? -42.768 -0.316 31.213 1.00 61.69 527 ARG A C 1
ATOM 4004 O O . ARG A 1 527 ? -42.544 0.765 30.666 1.00 61.69 527 ARG A O 1
ATOM 4011 N N . PRO A 1 528 ? -43.152 -0.370 32.506 1.00 54.28 528 PRO A N 1
ATOM 4012 C CA . PRO A 1 528 ? -43.315 0.825 33.337 1.00 54.28 528 PRO A CA 1
ATOM 4013 C C . PRO A 1 528 ? -42.029 1.662 33.418 1.00 54.28 528 PRO A C 1
ATOM 4015 O O . PRO A 1 528 ? -40.955 1.120 33.660 1.00 54.28 528 PRO A O 1
ATOM 4018 N N . GLY A 1 529 ? -42.142 2.983 33.245 1.00 56.34 529 GLY A N 1
ATOM 4019 C CA . GLY A 1 529 ? -40.997 3.910 33.218 1.00 56.34 529 GLY A CA 1
ATOM 4020 C C . GLY A 1 529 ? -40.464 4.226 31.815 1.00 56.34 529 GLY A C 1
ATOM 4021 O O . GLY A 1 529 ? -39.745 5.208 31.654 1.00 56.34 529 GLY A O 1
ATOM 4022 N N . ASN A 1 530 ? -40.897 3.489 30.786 1.00 54.69 530 ASN A N 1
ATOM 4023 C CA . ASN A 1 530 ? -40.451 3.674 29.402 1.00 54.69 530 ASN A CA 1
ATOM 4024 C C . ASN A 1 530 ? -41.358 4.599 28.567 1.00 54.69 530 ASN A C 1
ATOM 4026 O O . ASN A 1 530 ? -41.270 4.611 27.342 1.00 54.69 530 ASN A O 1
ATOM 4030 N N . ALA A 1 531 ? -42.204 5.418 29.200 1.00 59.34 531 ALA A N 1
ATOM 4031 C CA . ALA A 1 531 ? -43.145 6.300 28.496 1.00 59.34 531 ALA A CA 1
ATOM 4032 C C . ALA A 1 531 ? -42.456 7.280 27.517 1.00 59.34 531 ALA A C 1
ATOM 4034 O O . ALA A 1 531 ? -43.027 7.621 26.485 1.00 59.34 531 ALA A O 1
ATOM 4035 N N . GLY A 1 532 ? -41.211 7.688 27.801 1.00 54.09 532 GLY A N 1
ATOM 4036 C CA . GLY A 1 532 ? -40.400 8.505 26.886 1.00 54.09 532 GLY A CA 1
ATOM 4037 C C . GLY A 1 532 ? -39.867 7.746 25.662 1.00 54.09 532 GLY A C 1
ATOM 4038 O O . GLY A 1 532 ? -39.649 8.354 24.623 1.00 54.09 532 GLY A O 1
ATOM 4039 N N . TYR A 1 533 ? -39.705 6.421 25.755 1.00 57.00 533 TYR A N 1
ATOM 4040 C CA . TYR A 1 533 ? -39.364 5.563 24.615 1.00 57.00 533 TYR A CA 1
ATOM 4041 C C . TYR A 1 533 ? -40.591 5.378 23.717 1.00 57.00 533 TYR A C 1
ATOM 4043 O O . TYR A 1 533 ? -40.477 5.514 22.507 1.00 57.00 533 TYR A O 1
ATOM 4051 N N . ALA A 1 534 ? -41.776 5.171 24.305 1.00 51.06 534 ALA A N 1
ATOM 4052 C CA . ALA A 1 534 ? -43.037 5.058 23.568 1.00 51.06 534 ALA A CA 1
ATOM 4053 C C . ALA A 1 534 ? -43.330 6.306 22.708 1.00 51.06 534 ALA A C 1
ATOM 4055 O O . ALA A 1 534 ? -43.673 6.175 21.540 1.00 51.06 534 ALA A O 1
ATOM 4056 N N . ALA A 1 535 ? -43.102 7.516 23.233 1.00 49.56 535 ALA A N 1
ATOM 4057 C CA . ALA A 1 535 ? -43.287 8.762 22.477 1.00 49.56 535 ALA A CA 1
ATOM 4058 C C . ALA A 1 535 ? -42.323 8.926 21.279 1.00 49.56 535 ALA A C 1
ATOM 4060 O O . ALA A 1 535 ? -42.668 9.602 20.313 1.00 49.56 535 ALA A O 1
ATOM 4061 N N . ASN A 1 536 ? -41.142 8.301 21.335 1.00 48.59 536 ASN A N 1
ATOM 4062 C CA . ASN A 1 536 ? -40.127 8.335 20.275 1.00 48.59 536 ASN A CA 1
ATOM 4063 C C . ASN A 1 536 ? -40.241 7.167 19.278 1.00 48.59 536 ASN A C 1
ATOM 4065 O O . ASN A 1 536 ? -39.606 7.219 18.232 1.00 48.59 536 ASN A O 1
ATOM 4069 N N . ILE A 1 537 ? -41.010 6.121 19.605 1.00 48.72 537 ILE A N 1
ATOM 4070 C CA . ILE A 1 537 ? -41.092 4.862 18.841 1.00 48.72 537 ILE A CA 1
ATOM 4071 C C . ILE A 1 537 ? -42.475 4.680 18.188 1.00 48.72 537 ILE A C 1
ATOM 4073 O O . ILE A 1 537 ? -42.568 4.240 17.047 1.00 48.72 537 ILE A O 1
ATOM 4077 N N . ASP A 1 538 ? -43.560 5.044 18.877 1.00 39.69 538 ASP A N 1
ATOM 4078 C CA . ASP A 1 538 ? -44.941 4.728 18.462 1.00 39.69 538 ASP A CA 1
ATOM 4079 C C . ASP A 1 538 ? -45.503 5.719 17.413 1.00 39.69 538 ASP A C 1
ATOM 4081 O O . ASP A 1 538 ? -46.482 5.444 16.726 1.00 39.69 538 ASP A O 1
ATOM 4085 N N . GLY A 1 539 ? -44.862 6.881 17.230 1.00 38.62 539 GLY A N 1
ATOM 4086 C CA . GLY A 1 539 ? -45.292 7.911 16.268 1.00 38.62 539 GLY A CA 1
ATOM 4087 C C . GLY A 1 539 ? -44.864 7.682 14.812 1.00 38.62 539 GLY A C 1
ATOM 4088 O O . GLY A 1 539 ? -45.159 8.518 13.962 1.00 38.62 539 GLY A O 1
ATOM 4089 N N . TYR A 1 540 ? -44.130 6.604 14.529 1.00 47.00 540 TYR A N 1
ATOM 4090 C CA . TYR A 1 540 ? -43.167 6.595 13.423 1.00 47.00 540 TYR A CA 1
ATOM 4091 C C . TYR A 1 540 ? -42.930 5.206 12.807 1.00 47.00 540 TYR A C 1
ATOM 4093 O O . TYR A 1 540 ? -41.889 4.906 12.220 1.00 47.00 540 TYR A O 1
ATOM 4101 N N . ARG A 1 541 ? -43.933 4.337 12.924 1.00 44.62 541 ARG A N 1
ATOM 4102 C CA . ARG A 1 541 ? -43.970 3.033 12.267 1.00 44.62 541 ARG A CA 1
ATOM 4103 C C . ARG A 1 541 ? -44.427 3.228 10.811 1.00 44.62 541 ARG A C 1
ATOM 4105 O O . ARG A 1 541 ? -45.623 3.351 10.561 1.00 44.62 541 ARG A O 1
ATOM 4112 N N . GLN A 1 542 ? -43.496 3.272 9.853 1.00 47.69 542 GLN A N 1
ATOM 4113 C CA . GLN A 1 542 ? -43.814 3.395 8.420 1.00 47.69 542 GLN A CA 1
ATOM 4114 C C . GLN A 1 542 ? -43.481 2.105 7.665 1.00 47.69 542 GLN A C 1
ATOM 4116 O O . GLN A 1 542 ? -42.475 1.452 7.938 1.00 47.69 542 GLN A O 1
ATOM 4121 N N . ILE A 1 543 ? -44.349 1.764 6.714 1.00 47.22 543 ILE A N 1
ATOM 4122 C CA . ILE A 1 543 ? -44.110 0.741 5.704 1.00 47.22 543 ILE A CA 1
ATOM 4123 C C . ILE A 1 543 ? -43.533 1.440 4.470 1.00 47.22 543 ILE A C 1
ATOM 4125 O O . ILE A 1 543 ? -44.175 2.356 3.953 1.00 47.22 543 ILE A O 1
ATOM 4129 N N . ASP A 1 544 ? -42.352 1.030 4.013 1.00 47.09 544 ASP A N 1
ATOM 4130 C CA . ASP A 1 544 ? -41.649 1.689 2.902 1.00 47.09 544 ASP A CA 1
ATOM 4131 C C . ASP A 1 544 ? -41.246 0.706 1.793 1.00 47.09 544 ASP A C 1
ATOM 4133 O O . ASP A 1 544 ? -41.149 -0.500 2.033 1.00 47.09 544 ASP A O 1
ATOM 4137 N N . ASN A 1 545 ? -41.023 1.244 0.593 1.00 42.75 545 ASN A N 1
ATOM 4138 C CA . ASN A 1 545 ? -40.607 0.537 -0.611 1.00 42.75 545 ASN A CA 1
ATOM 4139 C C . ASN A 1 545 ? -39.130 0.876 -0.882 1.00 42.75 545 ASN A C 1
ATOM 4141 O O . ASN A 1 545 ? -38.824 1.978 -1.328 1.00 42.75 545 ASN A O 1
ATOM 4145 N N . THR A 1 546 ? -38.193 -0.001 -0.519 1.00 41.38 546 THR A N 1
ATOM 4146 C CA . THR A 1 546 ? -36.760 0.347 -0.504 1.00 41.38 546 THR A CA 1
ATOM 4147 C C . THR A 1 546 ? -36.038 -0.028 -1.804 1.00 41.38 546 THR A C 1
ATOM 4149 O O . THR A 1 546 ? -36.426 -0.967 -2.490 1.00 41.38 546 THR A O 1
ATOM 4152 N N . HIS A 1 547 ? -34.936 0.681 -2.096 1.00 39.47 547 HIS A N 1
ATOM 4153 C CA . HIS A 1 547 ? -33.989 0.515 -3.224 1.00 39.47 547 HIS A CA 1
ATOM 4154 C C . HIS A 1 547 ? -33.540 -0.925 -3.566 1.00 39.47 547 HIS A C 1
ATOM 4156 O O . HIS A 1 547 ? -32.901 -1.135 -4.591 1.00 39.47 547 HIS A O 1
ATOM 4162 N N . TRP A 1 548 ? -33.804 -1.910 -2.708 1.00 41.25 548 TRP A N 1
ATOM 4163 C CA . TRP A 1 548 ? -33.057 -3.170 -2.666 1.00 41.25 548 TRP A CA 1
ATOM 4164 C C . TRP A 1 548 ? -33.929 -4.419 -2.830 1.00 41.25 548 TRP A C 1
ATOM 4166 O O . TRP A 1 548 ? -33.409 -5.534 -2.820 1.00 41.25 548 TRP A O 1
ATOM 4176 N N . ALA A 1 549 ? -35.246 -4.257 -2.973 1.00 36.81 549 ALA A N 1
ATOM 4177 C CA . ALA A 1 549 ? -36.165 -5.357 -3.223 1.00 36.81 549 ALA A CA 1
ATOM 4178 C C . ALA A 1 549 ? -37.379 -4.875 -4.025 1.00 36.81 549 ALA A C 1
ATOM 4180 O O . ALA A 1 549 ? -37.882 -3.775 -3.809 1.00 36.81 549 ALA A O 1
ATOM 4181 N N . GLU A 1 550 ? -37.889 -5.730 -4.914 1.00 36.88 550 GLU A N 1
ATOM 4182 C CA . GLU A 1 550 ? -39.270 -5.621 -5.398 1.00 36.88 550 GLU A CA 1
ATOM 4183 C C . GLU A 1 550 ? -40.243 -5.404 -4.230 1.00 36.88 550 GLU A C 1
ATOM 4185 O O . GLU A 1 550 ? -39.937 -5.856 -3.125 1.00 36.88 550 GLU A O 1
ATOM 4190 N N . PRO A 1 551 ? -41.399 -4.743 -4.441 1.00 38.00 551 PRO A N 1
ATOM 4191 C CA . PRO A 1 551 ? -42.149 -4.086 -3.382 1.00 38.00 551 PRO A CA 1
ATOM 4192 C C . PRO A 1 551 ? -42.416 -4.939 -2.147 1.00 38.00 551 PRO A C 1
ATOM 4194 O O . PRO A 1 551 ? -43.398 -5.677 -2.054 1.00 38.00 551 PRO A O 1
ATOM 4197 N N . ALA A 1 552 ? -41.515 -4.804 -1.178 1.00 41.09 552 ALA A N 1
ATOM 4198 C CA . ALA A 1 552 ? -41.526 -5.514 0.079 1.00 41.09 552 ALA A CA 1
ATOM 4199 C C . ALA A 1 552 ? -41.773 -4.491 1.181 1.00 41.09 552 ALA A C 1
ATOM 4201 O O . ALA A 1 552 ? -40.980 -3.585 1.412 1.00 41.09 552 ALA A O 1
ATOM 4202 N N . TYR A 1 553 ? -42.900 -4.651 1.862 1.00 47.53 553 TYR A N 1
ATOM 4203 C CA . TYR A 1 553 ? -43.319 -3.826 2.984 1.00 47.53 553 TYR A CA 1
ATOM 4204 C C . TYR A 1 553 ? -42.368 -4.010 4.184 1.00 47.53 553 TYR A C 1
ATOM 4206 O O . TYR A 1 553 ? -42.543 -4.931 4.984 1.00 47.53 553 TYR A O 1
ATOM 4214 N N . ILE A 1 554 ? -41.350 -3.152 4.309 1.00 53.47 554 ILE A N 1
ATOM 4215 C CA . ILE A 1 554 ? -40.384 -3.183 5.421 1.00 53.47 554 ILE A CA 1
ATOM 4216 C C . ILE A 1 554 ? -40.815 -2.197 6.508 1.00 53.47 554 ILE A C 1
ATOM 4218 O O . ILE A 1 554 ? -41.117 -1.039 6.221 1.00 53.47 554 ILE A O 1
ATOM 4222 N N . TRP A 1 555 ? -40.812 -2.655 7.763 1.00 54.84 555 TRP A N 1
ATOM 4223 C CA . TRP A 1 555 ? -41.022 -1.814 8.939 1.00 54.84 555 TRP A CA 1
ATOM 4224 C C . TRP A 1 555 ? -39.679 -1.293 9.464 1.00 54.84 555 TRP A C 1
ATOM 4226 O O . TRP A 1 555 ? -38.750 -2.081 9.668 1.00 54.84 555 TRP A O 1
ATOM 4236 N N . LYS A 1 556 ? -39.606 0.018 9.716 1.00 59.81 556 LYS A N 1
ATOM 4237 C CA . LYS A 1 556 ? -38.473 0.712 10.358 1.00 59.81 556 LYS A CA 1
ATOM 4238 C C . LYS A 1 556 ? -38.955 1.689 11.436 1.00 59.81 556 LYS A C 1
ATOM 4240 O O . LYS A 1 556 ? -40.132 2.057 11.448 1.00 59.81 556 LYS A O 1
ATOM 4245 N N . ASN A 1 557 ? -38.052 2.112 12.323 1.00 59.34 557 ASN A N 1
ATOM 4246 C CA . ASN A 1 557 ? -38.320 3.124 13.347 1.00 59.34 557 ASN A CA 1
ATOM 4247 C C . ASN A 1 557 ? -38.000 4.533 12.809 1.00 59.34 557 ASN A C 1
ATOM 4249 O O . ASN A 1 557 ? -36.838 4.871 12.628 1.00 59.34 557 ASN A O 1
ATOM 4253 N N . GLN A 1 558 ? -38.991 5.386 12.538 1.00 55.34 558 GLN A N 1
ATOM 4254 C CA . GLN A 1 558 ? -38.716 6.755 12.071 1.00 55.34 558 GLN A CA 1
ATOM 4255 C C . GLN A 1 558 ? -38.437 7.744 13.220 1.00 55.34 558 GLN A C 1
ATOM 4257 O O . GLN A 1 558 ? -39.231 8.635 13.481 1.00 55.34 558 GLN A O 1
ATOM 4262 N N . THR A 1 559 ? -37.267 7.757 13.848 1.00 58.97 559 THR A N 1
ATOM 4263 C CA . THR A 1 559 ? -36.879 8.998 14.556 1.00 58.97 559 THR A CA 1
ATOM 4264 C C . THR A 1 559 ? -36.409 10.047 13.543 1.00 58.97 559 THR A C 1
ATOM 4266 O O . THR A 1 559 ? -35.769 9.715 12.545 1.00 58.97 559 THR A O 1
ATOM 4269 N N . ALA A 1 560 ? -36.740 11.330 13.751 1.00 56.59 560 ALA A N 1
ATOM 4270 C CA . ALA A 1 560 ? -36.334 12.425 12.850 1.00 56.59 560 ALA A CA 1
ATOM 4271 C C . ALA A 1 560 ? -34.802 12.562 12.714 1.00 56.59 560 ALA A C 1
ATOM 4273 O O . ALA A 1 560 ? -34.313 13.080 11.714 1.00 56.59 560 ALA A O 1
ATOM 4274 N N . SER A 1 561 ? -34.071 12.040 13.700 1.00 68.25 561 SER A N 1
ATOM 4275 C CA . SER A 1 561 ? -32.617 11.998 13.770 1.00 68.25 561 SER A CA 1
ATOM 4276 C C . SER A 1 561 ? -32.206 10.606 14.265 1.00 68.25 561 SER A C 1
ATOM 4278 O O . SER A 1 561 ? -32.522 10.243 15.400 1.00 68.25 561 SER A O 1
ATOM 4280 N N . ASN A 1 562 ? -31.560 9.805 13.414 1.00 77.19 562 ASN A N 1
ATOM 4281 C CA . ASN A 1 562 ? -30.758 8.652 13.828 1.00 77.19 562 ASN A CA 1
ATOM 4282 C C . ASN A 1 562 ? -29.601 8.424 12.846 1.00 77.19 562 ASN A C 1
ATOM 4284 O O . ASN A 1 562 ? -29.677 8.821 11.679 1.00 77.19 562 ASN A O 1
ATOM 4288 N N . TYR A 1 563 ? -28.547 7.778 13.338 1.00 82.31 563 TYR A N 1
ATOM 4289 C CA . TYR A 1 563 ? -27.314 7.571 12.593 1.00 82.31 563 TYR A CA 1
ATOM 4290 C C . TYR A 1 563 ? -27.417 6.558 11.459 1.00 82.31 563 TYR A C 1
ATOM 4292 O O . TYR A 1 563 ? -26.477 6.480 10.693 1.00 82.31 563 TYR A O 1
ATOM 4300 N N . MET A 1 564 ? -28.512 5.802 11.321 1.00 81.38 564 MET A N 1
ATOM 4301 C CA . MET A 1 564 ? -28.761 4.914 10.173 1.00 81.38 564 MET A CA 1
ATOM 4302 C C . MET A 1 564 ? -29.633 5.572 9.094 1.00 81.38 564 MET A C 1
ATOM 4304 O O . MET A 1 564 ? -29.898 4.964 8.061 1.00 81.38 564 MET A O 1
ATOM 4308 N N . ARG A 1 565 ? -30.117 6.800 9.332 1.00 75.56 565 ARG A N 1
ATOM 4309 C CA . ARG A 1 565 ? -31.124 7.471 8.498 1.00 75.56 565 ARG A CA 1
ATOM 4310 C C . ARG A 1 565 ? -30.669 8.804 7.927 1.00 75.56 565 ARG A C 1
ATOM 4312 O O . ARG A 1 565 ? -31.128 9.177 6.855 1.00 75.56 565 ARG A O 1
ATOM 4319 N N . VAL A 1 566 ? -29.906 9.605 8.666 1.00 72.88 566 VAL A N 1
ATOM 4320 C CA . VAL A 1 566 ? -29.598 10.980 8.245 1.00 72.88 566 VAL A CA 1
ATOM 4321 C C . VAL A 1 566 ? -28.173 11.339 8.631 1.00 72.88 566 VAL A C 1
ATOM 4323 O O . VAL A 1 566 ? -27.866 11.447 9.814 1.00 72.88 566 VAL A O 1
ATOM 4326 N N . ASN A 1 567 ? -27.332 11.636 7.643 1.00 72.06 567 ASN A N 1
ATOM 4327 C CA . ASN A 1 567 ? -26.083 12.373 7.836 1.00 72.06 567 ASN A CA 1
ATOM 4328 C C . ASN A 1 567 ? -26.418 13.867 8.038 1.00 72.06 567 ASN A C 1
ATOM 4330 O O . ASN A 1 567 ? -27.227 14.387 7.262 1.00 72.06 567 ASN A O 1
ATOM 4334 N N . PRO A 1 568 ? -25.858 14.593 9.032 1.00 70.31 568 PRO A N 1
ATOM 4335 C CA . PRO A 1 568 ? -24.795 14.232 9.990 1.00 70.31 568 PRO A CA 1
ATOM 4336 C C . PRO A 1 568 ? -25.267 13.802 11.395 1.00 70.31 568 PRO A C 1
ATOM 4338 O O . PRO A 1 568 ? -24.661 14.178 12.401 1.00 70.31 568 PRO A O 1
ATOM 4341 N N . SER A 1 569 ? -26.359 13.049 11.528 1.00 73.62 569 SER A N 1
ATOM 4342 C CA . SER A 1 569 ? -26.865 12.654 12.847 1.00 73.62 569 SER A CA 1
ATOM 4343 C C . SER A 1 569 ? -26.045 11.524 13.464 1.00 73.62 569 SER A C 1
ATOM 4345 O O . SER A 1 569 ? -26.000 10.432 12.924 1.00 73.62 569 SER A O 1
ATOM 4347 N N . ILE A 1 570 ? -25.475 11.733 14.652 1.00 76.50 570 ILE A N 1
ATOM 4348 C CA . ILE A 1 570 ? -24.885 10.644 15.462 1.00 76.50 570 ILE A CA 1
ATOM 4349 C C . ILE A 1 570 ? -25.803 10.200 16.610 1.00 76.50 570 ILE A C 1
ATOM 4351 O O . ILE A 1 570 ? -25.409 9.449 17.501 1.00 76.50 570 ILE A O 1
ATOM 4355 N N . SER A 1 571 ? -27.039 10.702 16.615 1.00 76.38 571 SER A N 1
ATOM 4356 C CA . SER A 1 571 ? -28.056 10.263 17.565 1.00 76.38 571 SER A CA 1
ATOM 4357 C C . SER A 1 571 ? -28.555 8.869 17.205 1.00 76.38 571 SER A C 1
ATOM 4359 O O . SER A 1 571 ? -28.386 8.395 16.086 1.00 76.38 571 SER A O 1
ATOM 4361 N N . SER A 1 572 ? -29.172 8.187 18.159 1.00 76.06 572 SER A N 1
ATOM 4362 C CA . SER A 1 572 ? -29.699 6.845 17.943 1.00 76.06 572 SER A CA 1
ATOM 4363 C C . SER A 1 572 ? -31.036 6.697 18.618 1.00 76.06 572 SER A C 1
ATOM 4365 O O . SER A 1 572 ? -31.262 7.260 19.696 1.00 76.06 572 SER A O 1
ATOM 4367 N N . ASP A 1 573 ? -31.914 5.904 18.022 1.00 75.56 573 ASP A N 1
ATOM 4368 C CA . ASP A 1 573 ? -33.063 5.440 18.759 1.00 75.56 573 ASP A CA 1
ATOM 4369 C C . ASP A 1 573 ? -32.667 4.254 19.673 1.00 75.56 573 ASP A C 1
ATOM 4371 O O . ASP A 1 573 ? -31.641 3.587 19.482 1.00 75.56 573 ASP A O 1
ATOM 4375 N N . PRO A 1 574 ? -33.457 4.013 20.724 1.00 77.06 574 PRO A N 1
ATOM 4376 C CA . PRO A 1 574 ? -33.234 2.939 21.683 1.00 77.06 574 PRO A CA 1
ATOM 4377 C C . PRO A 1 574 ? -33.092 1.537 21.094 1.00 77.06 574 PRO A C 1
ATOM 4379 O O . PRO A 1 574 ? -32.386 0.711 21.672 1.00 77.06 574 PRO A O 1
ATOM 4382 N N . TRP A 1 575 ? -33.762 1.249 19.977 1.00 78.00 575 TRP A N 1
ATOM 4383 C CA . TRP A 1 575 ? -33.706 -0.065 19.357 1.00 78.00 575 TRP A CA 1
ATOM 4384 C C . TRP A 1 575 ? -32.339 -0.318 18.721 1.00 78.00 575 TRP A C 1
ATOM 4386 O O . TRP A 1 575 ? -31.736 -1.358 18.985 1.00 78.00 575 TRP A O 1
ATOM 4396 N N . LEU A 1 576 ? -31.789 0.654 17.984 1.00 82.38 576 LEU A N 1
ATOM 4397 C CA . LEU A 1 576 ? -30.431 0.556 17.434 1.00 82.38 576 LEU A CA 1
ATOM 4398 C C . LEU A 1 576 ? -29.399 0.323 18.547 1.00 82.38 576 LEU A C 1
ATOM 4400 O O . LEU A 1 576 ? -28.550 -0.562 18.444 1.00 82.38 576 LEU A O 1
ATOM 4404 N N . ARG A 1 577 ? -29.519 1.049 19.668 1.00 87.62 577 ARG A N 1
ATOM 4405 C CA . ARG A 1 577 ? -28.653 0.852 20.845 1.00 87.62 577 ARG A CA 1
ATOM 4406 C C . ARG A 1 577 ? -28.794 -0.540 21.460 1.00 87.62 577 ARG A C 1
ATOM 4408 O O . ARG A 1 577 ? -27.788 -1.157 21.810 1.00 87.62 577 ARG A O 1
ATOM 4415 N N . PHE A 1 578 ? -30.016 -1.059 21.567 1.00 85.94 578 PHE A N 1
ATOM 4416 C CA . PHE A 1 578 ? -30.245 -2.416 22.059 1.00 85.94 578 PHE A CA 1
ATOM 4417 C C . PHE A 1 578 ? -29.592 -3.466 21.155 1.00 85.94 578 PHE A C 1
ATOM 4419 O O . PHE A 1 578 ? -28.996 -4.413 21.664 1.00 85.94 578 PHE A O 1
ATOM 4426 N N . LEU A 1 579 ? -29.673 -3.300 19.834 1.00 85.56 579 LEU A N 1
ATOM 4427 C CA . LEU A 1 579 ? -29.062 -4.222 18.878 1.00 85.56 579 LEU A CA 1
ATOM 4428 C C . LEU A 1 579 ? -27.533 -4.239 18.987 1.00 85.56 579 LEU A C 1
ATOM 4430 O O . LEU A 1 579 ? -26.941 -5.319 19.006 1.00 85.56 579 LEU A O 1
ATOM 4434 N N . VAL A 1 580 ? -26.906 -3.071 19.167 1.00 91.62 580 VAL A N 1
ATOM 4435 C CA . VAL A 1 580 ? -25.470 -2.975 19.478 1.00 91.62 580 VAL A CA 1
ATOM 4436 C C . VAL A 1 580 ? -25.158 -3.707 20.789 1.00 91.62 580 VAL A C 1
ATOM 4438 O O . VAL A 1 580 ? -24.278 -4.564 20.817 1.00 91.62 580 VAL A O 1
ATOM 4441 N N . TYR A 1 581 ? -25.910 -3.450 21.867 1.00 93.44 581 TYR A N 1
ATOM 4442 C CA . TYR A 1 581 ? -25.725 -4.126 23.161 1.00 93.44 581 TYR A CA 1
ATOM 4443 C C . TYR A 1 581 ? -25.845 -5.651 23.046 1.00 93.44 581 TYR A C 1
ATOM 4445 O O . TYR A 1 581 ? -24.978 -6.385 23.520 1.00 93.44 581 TYR A O 1
ATOM 4453 N N . LYS A 1 582 ? -26.907 -6.129 22.392 1.00 90.12 582 LYS A N 1
ATOM 4454 C CA . LYS A 1 582 ? -27.155 -7.549 22.143 1.00 90.12 582 LYS A CA 1
ATOM 4455 C C . LYS A 1 582 ? -25.963 -8.178 21.429 1.00 90.12 582 LYS A C 1
ATOM 4457 O O . LYS A 1 582 ? -25.486 -9.217 21.874 1.00 90.12 582 LYS A O 1
ATOM 4462 N N . ARG A 1 583 ? -25.448 -7.529 20.380 1.00 91.38 583 ARG A N 1
ATOM 4463 C CA . ARG A 1 583 ? -24.297 -8.027 19.623 1.00 91.38 583 ARG A CA 1
ATOM 4464 C C . ARG A 1 583 ? -23.039 -8.144 20.482 1.00 91.38 583 ARG A C 1
ATOM 4466 O O . ARG A 1 583 ? -22.361 -9.166 20.401 1.00 91.38 583 ARG A O 1
ATOM 4473 N N . ILE A 1 584 ? -22.759 -7.147 21.330 1.00 95.69 584 ILE A N 1
ATOM 4474 C CA . ILE A 1 584 ? -21.634 -7.193 22.282 1.00 95.69 584 ILE A CA 1
ATOM 4475 C C . ILE A 1 584 ? -21.771 -8.413 23.194 1.00 95.69 584 ILE A C 1
ATOM 4477 O O . ILE A 1 584 ? -20.831 -9.191 23.312 1.00 95.69 584 ILE A O 1
ATOM 4481 N N . MET A 1 585 ? -22.936 -8.603 23.818 1.00 95.19 585 MET A N 1
ATOM 4482 C CA . MET A 1 585 ? -23.151 -9.708 24.757 1.00 95.19 585 MET A CA 1
ATOM 4483 C C . MET A 1 585 ? -23.098 -11.079 24.067 1.00 95.19 585 MET A C 1
ATOM 4485 O O . MET A 1 585 ? -22.506 -12.005 24.611 1.00 95.19 585 MET A O 1
ATOM 4489 N N . GLU A 1 586 ? -23.656 -11.210 22.858 1.00 91.94 586 GLU A N 1
ATOM 4490 C CA . GLU A 1 586 ? -23.605 -12.450 22.071 1.00 91.94 586 GLU A CA 1
ATOM 4491 C C . GLU A 1 586 ? -22.164 -12.856 21.738 1.00 91.94 586 GLU A C 1
ATOM 4493 O O . GLU A 1 586 ? -21.780 -14.000 21.984 1.00 91.94 586 GLU A O 1
ATOM 4498 N N . LEU A 1 587 ? -21.350 -11.921 21.235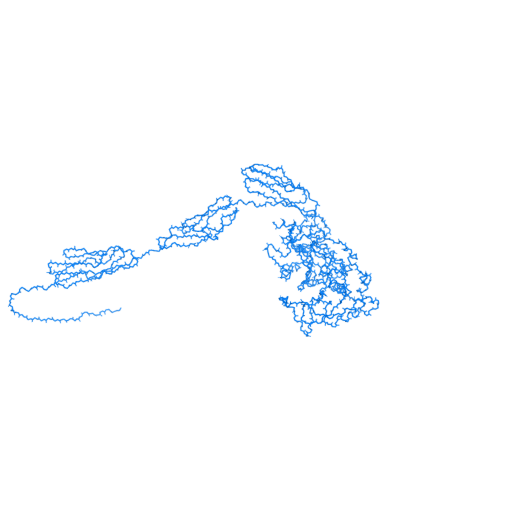 1.00 92.75 587 LEU A N 1
ATOM 4499 C CA . LEU A 1 587 ? -19.942 -12.181 20.916 1.00 92.75 587 LEU A CA 1
ATOM 4500 C C . LEU A 1 587 ? -19.099 -12.414 22.177 1.00 92.75 587 LEU A C 1
ATOM 4502 O O . LEU A 1 587 ? -18.236 -13.287 22.194 1.00 92.75 587 LEU A O 1
ATOM 4506 N N . ALA A 1 588 ? -19.405 -11.700 23.261 1.00 95.62 588 ALA A N 1
ATOM 4507 C CA . ALA A 1 588 ? -18.786 -11.909 24.564 1.00 95.62 588 ALA A CA 1
ATOM 4508 C C . ALA A 1 588 ? -19.231 -13.209 25.261 1.00 95.62 588 ALA A C 1
ATOM 4510 O O . ALA A 1 588 ? -18.662 -13.543 26.299 1.00 95.62 588 ALA A O 1
ATOM 4511 N N . GLN A 1 589 ? -20.208 -13.943 24.714 1.00 94.75 589 GLN A N 1
ATOM 4512 C CA . GLN A 1 589 ? -20.816 -15.136 25.320 1.00 94.75 589 GLN A CA 1
ATOM 4513 C C . GLN A 1 589 ? -21.428 -14.876 26.707 1.00 94.75 589 GLN A C 1
ATOM 4515 O O . GLN A 1 589 ? -21.400 -15.732 27.590 1.00 94.75 589 GLN A O 1
ATOM 4520 N N . GLU A 1 590 ? -22.009 -13.693 26.886 1.00 95.75 590 GLU A N 1
ATOM 4521 C CA . GLU A 1 590 ? -22.678 -13.269 28.113 1.00 95.75 590 GLU A CA 1
ATOM 4522 C C . GLU A 1 590 ? -24.206 -13.279 27.949 1.00 95.75 590 GLU A C 1
ATOM 4524 O O . GLU A 1 590 ? -24.733 -13.020 26.860 1.00 95.75 590 GLU A O 1
ATOM 4529 N N . PRO A 1 591 ? -24.967 -13.538 29.026 1.00 92.19 591 PRO A N 1
ATOM 4530 C CA . PRO A 1 591 ? -26.415 -13.425 28.980 1.00 92.19 591 PRO A CA 1
ATOM 4531 C C . PRO A 1 591 ? -26.837 -11.960 28.810 1.00 92.19 591 PRO A C 1
ATOM 4533 O O . PRO A 1 591 ? -26.373 -11.070 29.523 1.00 92.19 591 PRO A O 1
ATOM 4536 N N . TYR A 1 592 ? -27.804 -11.715 27.925 1.00 87.06 592 TYR A N 1
ATOM 4537 C CA . TYR A 1 592 ? -28.390 -10.391 27.723 1.00 87.06 592 TYR A CA 1
ATOM 4538 C C . TYR A 1 592 ? -29.892 -10.378 27.985 1.00 87.06 592 TYR A C 1
ATOM 4540 O O . TYR A 1 592 ? -30.590 -11.385 27.864 1.00 87.06 592 TYR A O 1
ATOM 4548 N N . SER A 1 593 ? -30.414 -9.204 28.336 1.00 82.38 593 SER A N 1
ATOM 4549 C CA . SER A 1 593 ? -31.854 -8.977 28.391 1.00 82.38 593 SER A CA 1
ATOM 4550 C C . SER A 1 593 ? -32.196 -7.526 28.081 1.00 82.38 593 SER A C 1
ATOM 4552 O O . SER A 1 593 ? -31.425 -6.613 28.376 1.00 82.38 593 SER A O 1
ATOM 4554 N N . VAL A 1 594 ? -33.402 -7.306 27.553 1.00 77.19 594 VAL A N 1
ATOM 4555 C CA . VAL A 1 594 ? -33.966 -5.958 27.370 1.00 77.19 594 VAL A CA 1
ATOM 4556 C C . VAL A 1 594 ? -34.026 -5.205 28.707 1.00 77.19 594 VAL A C 1
ATOM 4558 O O . VAL A 1 594 ? -33.855 -3.993 28.743 1.00 77.19 594 VAL A O 1
ATOM 4561 N N . ALA A 1 595 ? -34.218 -5.915 29.826 1.00 75.94 595 ALA A N 1
ATOM 4562 C CA . ALA A 1 595 ? -34.249 -5.315 31.160 1.00 75.94 595 ALA A CA 1
ATOM 4563 C C . ALA A 1 595 ? -32.920 -4.656 31.534 1.00 75.94 595 ALA A C 1
ATOM 4565 O O . ALA A 1 595 ? -32.899 -3.476 31.874 1.00 75.94 595 ALA A O 1
ATOM 4566 N N . ASN A 1 596 ? -31.835 -5.422 31.431 1.00 83.38 596 ASN A N 1
ATOM 4567 C CA . ASN A 1 596 ? -30.500 -4.969 31.806 1.00 83.38 596 ASN A CA 1
ATOM 4568 C C . ASN A 1 596 ? -30.029 -3.843 30.881 1.00 83.38 596 ASN A C 1
ATOM 4570 O O . ASN A 1 596 ? -29.425 -2.879 31.344 1.00 83.38 596 ASN A O 1
ATOM 4574 N N . PHE A 1 597 ? -30.351 -3.948 29.586 1.00 87.06 597 PHE A N 1
ATOM 4575 C CA . PHE A 1 597 ? -30.109 -2.877 28.625 1.00 87.06 597 PHE A CA 1
ATOM 4576 C C . PHE A 1 597 ? -30.783 -1.573 29.058 1.00 87.06 597 PHE A C 1
ATOM 4578 O O . PHE A 1 597 ? -30.103 -0.571 29.242 1.00 87.06 597 PHE A O 1
ATOM 4585 N N . LEU A 1 598 ? -32.104 -1.593 29.265 1.00 81.56 598 LEU A N 1
ATOM 4586 C CA . LEU A 1 598 ? -32.875 -0.396 29.609 1.00 81.56 598 LEU A CA 1
ATOM 4587 C C . LEU A 1 598 ? -32.423 0.231 30.929 1.00 81.56 598 LEU A C 1
ATOM 4589 O O . LEU A 1 598 ? -32.423 1.453 31.057 1.00 81.56 598 LEU A O 1
ATOM 4593 N N . GLU A 1 599 ? -32.057 -0.586 31.918 1.00 84.19 599 GLU A N 1
ATOM 4594 C CA . GLU A 1 599 ? -31.518 -0.091 33.185 1.00 84.19 599 GLU A CA 1
ATOM 4595 C C . GLU A 1 599 ? -30.237 0.724 32.958 1.00 84.19 599 GLU A C 1
ATOM 4597 O O . GLU A 1 599 ? -30.131 1.848 33.457 1.00 84.19 599 GLU A O 1
ATOM 4602 N N . ASN A 1 600 ? -29.297 0.203 32.161 1.00 89.69 600 ASN A N 1
ATOM 4603 C CA . ASN A 1 600 ? -28.072 0.928 31.838 1.00 89.69 600 ASN A CA 1
ATOM 4604 C C . ASN A 1 600 ? -28.337 2.144 30.932 1.00 89.69 600 ASN A C 1
ATOM 4606 O O . ASN A 1 600 ? -27.868 3.235 31.244 1.00 89.69 600 ASN A O 1
ATOM 4610 N N . ASP A 1 601 ? -29.127 1.996 29.868 1.00 86.44 601 ASP A N 1
ATOM 4611 C CA . ASP A 1 601 ? -29.431 3.069 28.907 1.00 86.44 601 ASP A CA 1
ATOM 4612 C C . ASP A 1 601 ? -30.067 4.287 29.603 1.00 86.44 601 ASP A C 1
ATOM 4614 O O . ASP A 1 601 ? -29.663 5.436 29.396 1.00 86.44 601 ASP A O 1
ATOM 4618 N N . ASN A 1 602 ? -30.996 4.031 30.534 1.00 83.62 602 ASN A N 1
ATOM 4619 C CA . ASN A 1 602 ? -31.606 5.060 31.374 1.00 83.62 602 ASN A CA 1
ATOM 4620 C C . ASN A 1 602 ? -30.617 5.692 32.355 1.00 83.62 602 ASN A C 1
ATOM 4622 O O . ASN A 1 602 ? -30.665 6.905 32.564 1.00 83.62 602 ASN A O 1
ATOM 4626 N N . LYS A 1 603 ? -29.724 4.894 32.955 1.00 88.56 603 LYS A N 1
ATOM 4627 C CA . LYS A 1 603 ? -28.684 5.390 33.866 1.00 88.56 603 LYS A CA 1
ATOM 4628 C C . LYS A 1 603 ? -27.714 6.336 33.157 1.00 88.56 603 LYS A C 1
ATOM 4630 O O . LYS A 1 603 ? -27.318 7.333 33.756 1.00 88.56 603 LYS A O 1
ATOM 4635 N N . GLN A 1 604 ? -27.359 6.051 31.904 1.00 89.31 604 GLN A N 1
ATOM 4636 C CA . GLN A 1 604 ? -26.512 6.938 31.102 1.00 89.31 604 GLN A CA 1
ATOM 4637 C C . GLN A 1 604 ? -27.243 8.184 30.595 1.00 89.31 604 GLN A C 1
ATOM 4639 O O . GLN A 1 604 ? -26.600 9.166 30.234 1.00 89.31 604 GLN A O 1
ATOM 4644 N N . GLY A 1 605 ? -28.579 8.158 30.567 1.00 85.50 605 GLY A N 1
ATOM 4645 C CA . GLY A 1 605 ? -29.395 9.293 30.146 1.00 85.50 605 GLY A CA 1
ATOM 4646 C C . GLY A 1 605 ? -29.423 9.518 28.634 1.00 85.50 605 GLY A C 1
ATOM 4647 O O . GLY A 1 605 ? -29.778 10.612 28.204 1.00 85.50 605 GLY A O 1
ATOM 4648 N N . TYR A 1 606 ? -29.097 8.501 27.829 1.00 83.19 606 TYR A N 1
ATOM 4649 C CA . TYR A 1 606 ? -28.988 8.607 26.369 1.00 83.19 606 TYR A CA 1
ATOM 4650 C C . TYR A 1 606 ? -30.259 9.118 25.675 1.00 83.19 606 TYR A C 1
ATOM 4652 O O . TYR A 1 606 ? -30.185 9.819 24.672 1.00 83.19 606 TYR A O 1
ATOM 4660 N N . THR A 1 607 ? -31.437 8.831 26.228 1.00 73.50 607 THR A N 1
ATOM 4661 C CA . THR A 1 607 ? -32.727 9.307 25.698 1.00 73.50 607 THR A CA 1
ATOM 4662 C C . THR A 1 607 ? -32.973 10.803 25.834 1.00 73.50 607 THR A C 1
ATOM 4664 O O . THR A 1 607 ? -33.952 11.299 25.283 1.00 73.50 607 THR A O 1
ATOM 4667 N N . LYS A 1 608 ? -32.128 11.517 26.582 1.00 75.19 608 LYS A N 1
ATOM 4668 C CA . LYS A 1 608 ? -32.250 12.958 26.838 1.00 75.19 608 LYS A CA 1
ATOM 4669 C C . LYS A 1 608 ? -31.119 13.761 26.191 1.00 75.19 608 LYS A C 1
ATOM 4671 O O . LYS A 1 608 ? -30.927 14.921 26.545 1.00 75.19 608 LYS A O 1
ATOM 4676 N N . VAL A 1 609 ? -30.319 13.127 25.332 1.00 78.56 609 VAL A N 1
ATOM 4677 C CA . VAL A 1 609 ? -29.154 13.749 24.702 1.00 78.56 609 VAL A CA 1
ATOM 4678 C C . VAL A 1 609 ? -29.565 14.363 23.368 1.00 78.56 609 VAL A C 1
ATOM 4680 O O . VAL A 1 609 ? -29.810 13.642 22.402 1.00 78.56 609 VAL A O 1
ATOM 4683 N N . ASP A 1 610 ? -29.592 15.694 23.327 1.00 75.69 610 ASP A N 1
ATOM 4684 C CA . ASP A 1 610 ? -29.858 16.463 22.105 1.00 75.69 610 ASP A CA 1
ATOM 4685 C C . ASP A 1 610 ? -28.570 16.715 21.293 1.00 75.69 610 ASP A C 1
ATOM 4687 O O . ASP A 1 610 ? -28.593 16.676 20.065 1.00 75.69 610 ASP A O 1
ATOM 4691 N N . ASP A 1 611 ? -27.430 16.914 21.972 1.00 81.56 611 ASP A N 1
ATOM 4692 C CA . ASP A 1 611 ? -26.097 17.072 21.367 1.00 81.56 611 ASP A CA 1
ATOM 4693 C C . ASP A 1 611 ? -25.179 15.912 21.768 1.00 81.56 611 ASP A C 1
ATOM 4695 O O . ASP A 1 611 ? -24.531 15.895 22.821 1.00 81.56 611 ASP A O 1
ATOM 4699 N N . TRP A 1 612 ? -25.130 14.918 20.891 1.00 82.62 612 TRP A N 1
ATOM 4700 C CA . TRP A 1 612 ? -24.314 13.727 21.076 1.00 82.62 612 TRP A CA 1
ATOM 4701 C C . TRP A 1 612 ? -22.812 13.987 20.922 1.00 82.62 612 TRP A C 1
ATOM 4703 O O . TRP A 1 612 ? -22.020 13.277 21.544 1.00 82.62 612 TRP A O 1
ATOM 4713 N N . TYR A 1 613 ? -22.394 15.009 20.168 1.00 84.56 613 TYR A N 1
ATOM 4714 C CA . TYR A 1 613 ? -20.972 15.335 20.028 1.00 84.56 613 TYR A CA 1
ATOM 4715 C C . TYR A 1 613 ? -20.424 15.856 21.347 1.00 84.56 613 TYR A C 1
ATOM 4717 O O . TYR A 1 613 ? -19.403 15.364 21.830 1.00 84.56 613 TYR A O 1
ATOM 4725 N N . ALA A 1 614 ? -21.133 16.805 21.961 1.00 86.44 614 ALA A N 1
ATOM 4726 C CA . ALA A 1 614 ? -20.758 17.334 23.265 1.00 86.44 614 ALA A CA 1
ATOM 4727 C C . ALA A 1 614 ? -20.801 16.245 24.342 1.00 86.44 614 ALA A C 1
ATOM 4729 O O . ALA A 1 614 ? -19.864 16.122 25.131 1.00 86.44 614 ALA A O 1
ATOM 4730 N N . PHE A 1 615 ? -21.846 15.411 24.342 1.00 87.00 615 PHE A N 1
ATOM 4731 C CA . PHE A 1 615 ? -21.996 14.336 25.324 1.00 87.00 615 PHE A CA 1
ATOM 4732 C C . PHE A 1 615 ? -20.850 13.313 25.279 1.00 87.00 615 PHE A C 1
ATOM 4734 O O . PHE A 1 615 ? -20.408 12.830 26.323 1.00 87.00 615 PHE A O 1
ATOM 4741 N N . LEU A 1 616 ? -20.350 12.989 24.083 1.00 85.50 616 LEU A N 1
ATOM 4742 C CA . LEU A 1 616 ? -19.245 12.044 23.895 1.00 85.50 616 LEU A CA 1
ATOM 4743 C C . LEU A 1 616 ? -17.857 12.706 23.932 1.00 85.50 616 LEU A C 1
ATOM 4745 O O . LEU A 1 616 ? -16.844 12.015 23.807 1.00 85.50 616 LEU A O 1
ATOM 4749 N N . GLY A 1 617 ? -17.786 14.030 24.117 1.00 87.12 617 GLY A N 1
ATOM 4750 C CA . GLY A 1 617 ? -16.527 14.777 24.087 1.00 87.12 617 GLY A CA 1
ATOM 4751 C C . GLY A 1 617 ? -15.849 14.737 22.715 1.00 87.12 617 GLY A C 1
ATOM 4752 O O . GLY A 1 617 ? -14.625 14.645 22.637 1.00 87.12 617 GLY A O 1
ATOM 4753 N N . LEU A 1 618 ? -16.651 14.746 21.650 1.00 83.94 618 LEU A N 1
ATOM 4754 C CA . LEU A 1 618 ? -16.224 14.698 20.249 1.00 83.94 618 LEU A CA 1
ATOM 4755 C C . LEU A 1 618 ? -16.404 16.050 19.537 1.00 83.94 618 LEU A C 1
ATOM 4757 O O . LEU A 1 618 ? -16.116 16.171 18.348 1.00 83.94 618 LEU A O 1
ATOM 4761 N N . THR A 1 619 ? -16.863 17.087 20.246 1.00 83.81 619 THR A N 1
ATOM 4762 C CA . THR A 1 619 ? -16.947 18.455 19.717 1.00 83.81 619 THR A CA 1
ATOM 4763 C C . THR A 1 619 ? -15.567 18.942 19.276 1.00 83.81 619 THR A C 1
ATOM 4765 O O . THR A 1 619 ? -14.655 19.052 20.094 1.00 83.81 619 THR A O 1
ATOM 4768 N N . GLY A 1 620 ? -15.419 19.254 17.986 1.00 75.06 620 GLY A N 1
ATOM 4769 C CA . GLY A 1 620 ? -14.151 19.723 17.420 1.00 75.06 620 GLY A CA 1
ATOM 4770 C C . GLY A 1 620 ? -13.060 18.652 17.358 1.00 75.06 620 GLY A C 1
ATOM 4771 O O . GLY A 1 620 ? -11.894 19.001 17.192 1.00 75.06 620 GLY A O 1
ATOM 4772 N N . TRP A 1 621 ? -13.417 17.370 17.507 1.00 80.69 621 TRP A N 1
ATOM 4773 C CA . TRP A 1 621 ? -12.473 16.279 17.306 1.00 80.69 621 TRP A CA 1
ATOM 4774 C C . TRP A 1 621 ? -11.921 16.325 15.883 1.00 80.69 621 TRP A C 1
ATOM 4776 O O . TRP A 1 621 ? -12.678 16.440 14.918 1.00 80.69 621 TRP A O 1
ATOM 4786 N N . GLN A 1 622 ? -10.599 16.239 15.777 1.00 74.31 622 GLN A N 1
ATOM 4787 C CA . GLN A 1 622 ? -9.875 16.152 14.521 1.00 74.31 622 GLN A CA 1
ATOM 4788 C C . GLN A 1 622 ? -8.779 15.104 14.652 1.00 74.31 622 GLN A C 1
ATOM 4790 O O . GLN A 1 622 ? -8.272 14.849 15.746 1.00 74.31 622 GLN A O 1
ATOM 4795 N N . HIS A 1 623 ? -8.411 14.528 13.518 1.00 72.12 623 HIS A N 1
ATOM 4796 C CA . HIS A 1 623 ? -7.294 13.606 13.408 1.00 72.12 623 HIS A CA 1
ATOM 4797 C C . HIS A 1 623 ? -5.974 14.268 13.801 1.00 72.12 623 HIS A C 1
ATOM 4799 O O . HIS A 1 623 ? -5.730 15.419 13.433 1.00 72.12 623 HIS A O 1
ATOM 4805 N N . SER A 1 624 ? -5.078 13.528 14.467 1.00 73.69 624 SER A N 1
ATOM 4806 C CA . SER A 1 624 ? -3.708 14.034 14.674 1.00 73.69 624 SER A CA 1
ATOM 4807 C C . SER A 1 624 ? -2.913 14.119 13.371 1.00 73.69 624 SER A C 1
ATOM 4809 O O . SER A 1 624 ? -1.913 14.834 13.320 1.00 73.69 624 SER A O 1
ATOM 4811 N N . PHE A 1 625 ? -3.350 13.394 12.336 1.00 69.12 625 PHE A N 1
ATOM 4812 C CA . PHE A 1 625 ? -2.712 13.320 11.026 1.00 69.12 625 PHE A CA 1
ATOM 4813 C C . PHE A 1 625 ? -3.758 13.457 9.912 1.00 69.12 625 PHE A C 1
ATOM 4815 O O . PHE A 1 625 ? -4.309 12.456 9.457 1.00 69.12 625 PHE A O 1
ATOM 4822 N N . PRO A 1 626 ? -4.081 14.689 9.499 1.00 60.72 626 PRO A N 1
ATOM 4823 C CA . PRO A 1 626 ? -4.929 14.912 8.338 1.00 60.72 626 PRO A CA 1
ATOM 4824 C C . PRO A 1 626 ? -4.214 14.501 7.041 1.00 60.72 626 PRO A C 1
ATOM 4826 O O . PRO A 1 626 ? -3.115 14.985 6.774 1.00 60.72 626 PRO A O 1
ATOM 4829 N N . VAL A 1 627 ? -4.842 13.667 6.208 1.00 59.88 627 VAL A N 1
ATOM 4830 C CA . VAL A 1 627 ? -4.377 13.398 4.837 1.00 59.88 627 VAL A CA 1
ATOM 4831 C C . VAL A 1 627 ? -5.022 14.421 3.892 1.00 59.88 627 VAL A C 1
ATOM 4833 O O . VAL A 1 627 ? -6.225 14.694 3.975 1.00 59.88 627 VAL A O 1
ATOM 4836 N N . HIS A 1 628 ? -4.214 15.043 3.025 1.00 54.19 628 HIS A N 1
ATOM 4837 C CA . HIS A 1 628 ? -4.688 15.976 1.996 1.00 54.19 628 HIS A CA 1
ATOM 4838 C C . HIS A 1 628 ? -5.431 15.232 0.870 1.00 54.19 628 HIS A C 1
ATOM 4840 O O . HIS A 1 628 ? -5.184 14.054 0.629 1.00 54.19 628 HIS A O 1
ATOM 4846 N N . ASN A 1 629 ? -6.353 15.923 0.187 1.00 52.09 629 ASN A N 1
ATOM 4847 C CA . ASN A 1 629 ? -7.124 15.374 -0.938 1.00 52.09 629 ASN A CA 1
ATOM 4848 C C . ASN A 1 629 ? -6.242 14.708 -2.004 1.00 52.09 629 ASN A C 1
ATOM 4850 O O . ASN A 1 629 ? -5.110 15.130 -2.213 1.00 52.09 629 ASN A O 1
ATOM 4854 N N . HIS A 1 630 ? -6.838 13.779 -2.763 1.00 50.41 630 HIS A N 1
ATOM 4855 C CA . HIS A 1 630 ? -6.275 13.045 -3.914 1.00 50.41 630 HIS A CA 1
ATOM 4856 C C . HIS A 1 630 ? -5.547 13.922 -4.970 1.00 50.41 630 HIS A C 1
ATOM 4858 O O . HIS A 1 630 ? -4.862 13.412 -5.852 1.00 50.41 630 HIS A O 1
ATOM 4864 N N . GLU A 1 631 ? -5.689 15.249 -4.912 1.00 48.34 631 GLU A N 1
ATOM 4865 C CA . GLU A 1 631 ? -4.997 16.209 -5.781 1.00 48.34 631 GLU A CA 1
ATOM 4866 C C . GLU A 1 631 ? -3.562 16.538 -5.332 1.00 48.34 631 GLU A C 1
ATOM 4868 O O . GLU A 1 631 ? -2.819 17.160 -6.092 1.00 48.34 631 GLU A O 1
ATOM 4873 N N . GLN A 1 632 ? -3.157 16.162 -4.115 1.00 55.06 632 GLN A N 1
ATOM 4874 C CA . GLN A 1 632 ? -1.792 16.334 -3.617 1.00 55.06 632 GLN A CA 1
ATOM 4875 C C . GLN A 1 632 ? -1.208 14.964 -3.251 1.00 55.06 632 GLN A C 1
ATOM 4877 O O . GLN A 1 632 ? -1.864 14.205 -2.537 1.00 55.06 632 GLN A O 1
ATOM 4882 N N . PRO A 1 633 ? 0.011 14.626 -3.707 1.00 61.81 633 PRO A N 1
ATOM 4883 C CA . PRO A 1 633 ? 0.651 13.383 -3.301 1.00 61.81 633 PRO A CA 1
ATOM 4884 C C . PRO A 1 633 ? 0.835 13.378 -1.781 1.00 61.81 633 PRO A C 1
ATOM 4886 O O . PRO A 1 633 ? 1.157 14.414 -1.190 1.00 61.81 633 PRO A O 1
ATOM 4889 N N . SER A 1 634 ? 0.642 12.215 -1.147 1.00 75.75 634 SER A N 1
ATOM 4890 C CA . SER A 1 634 ? 0.960 12.054 0.274 1.00 75.75 634 SER A CA 1
ATOM 4891 C C . SER A 1 634 ? 2.378 12.568 0.537 1.00 75.75 634 SER A C 1
ATOM 4893 O O . SER A 1 634 ? 3.286 12.278 -0.250 1.00 75.75 634 SER A O 1
ATOM 4895 N N . PRO A 1 635 ? 2.626 13.289 1.645 1.00 76.06 635 PRO A N 1
ATOM 4896 C CA . PRO A 1 635 ? 3.976 13.732 1.972 1.00 76.06 635 PRO A CA 1
ATOM 4897 C C . PRO A 1 635 ? 4.914 12.538 2.240 1.00 76.06 635 PRO A C 1
ATOM 4899 O O . PRO A 1 635 ? 6.130 12.702 2.227 1.00 76.06 635 PRO A O 1
ATOM 4902 N N . TYR A 1 636 ? 4.365 11.329 2.419 1.00 82.31 636 TYR A N 1
ATOM 4903 C CA . TYR A 1 636 ? 5.108 10.075 2.516 1.00 82.31 636 TYR A CA 1
ATOM 4904 C C . TYR A 1 636 ? 5.320 9.372 1.164 1.00 82.31 636 TYR A C 1
ATOM 4906 O O . TYR A 1 636 ? 6.136 8.456 1.113 1.00 82.31 636 TYR A O 1
ATOM 4914 N N . ALA A 1 637 ? 4.678 9.802 0.069 1.00 79.00 637 ALA A N 1
ATOM 4915 C CA . ALA A 1 637 ? 4.792 9.171 -1.257 1.00 79.00 637 ALA A CA 1
ATOM 4916 C C . ALA A 1 637 ? 6.226 9.193 -1.821 1.00 79.00 637 ALA A C 1
ATOM 4918 O O . ALA A 1 637 ? 6.598 8.380 -2.664 1.00 79.00 637 ALA A O 1
ATOM 4919 N N . LEU A 1 638 ? 7.076 10.097 -1.322 1.00 76.44 638 LEU A N 1
ATOM 4920 C CA . LEU A 1 638 ? 8.506 10.110 -1.641 1.00 76.44 638 LEU A CA 1
ATOM 4921 C C . LEU A 1 638 ? 9.236 8.824 -1.211 1.00 76.44 638 LEU A C 1
ATOM 4923 O O . LEU A 1 638 ? 10.294 8.535 -1.758 1.00 76.44 638 LEU A O 1
ATOM 4927 N N . TRP A 1 639 ? 8.670 8.062 -0.273 1.00 79.62 639 TRP A N 1
ATOM 4928 C CA . TRP A 1 639 ? 9.203 6.799 0.246 1.00 79.62 639 TRP A CA 1
ATOM 4929 C C . TRP A 1 639 ? 8.504 5.555 -0.315 1.00 79.62 639 TRP A C 1
ATOM 4931 O O . TRP A 1 639 ? 8.657 4.464 0.231 1.00 79.62 639 TRP A O 1
ATOM 4941 N N . ASP A 1 640 ? 7.742 5.708 -1.400 1.00 76.25 640 ASP A N 1
ATOM 4942 C CA . ASP A 1 640 ? 7.205 4.572 -2.160 1.00 76.25 640 ASP A CA 1
ATOM 4943 C C . ASP A 1 640 ? 8.289 3.901 -3.033 1.00 76.25 640 ASP A C 1
ATOM 4945 O O . ASP A 1 640 ? 8.132 2.754 -3.452 1.00 76.25 640 ASP A O 1
ATOM 4949 N N . LYS A 1 641 ? 9.384 4.623 -3.315 1.00 62.84 641 LYS A N 1
ATOM 4950 C CA . LYS A 1 641 ? 10.589 4.142 -4.013 1.00 62.84 641 LYS A CA 1
ATOM 4951 C C . LYS A 1 641 ? 11.600 3.582 -3.021 1.00 62.84 641 LYS A C 1
ATOM 4953 O O . LYS A 1 641 ? 12.293 2.612 -3.401 1.00 62.84 641 LYS A O 1
#

Organism: NCBI:txid433724